Protein AF-A0A1V4I3L7-F1 (afdb_monomer)

Sequence (418 aa):
MDKQDFMRELKRELSDFNEEQRNQILYDYEKQFKMGEENGKNNIQLLREFGNPRDIAAQYRSSAYKNAEAWNIENNMGNKHRTKKRRKFIALPIIFLAFIFLGTFIGLGFRHVKGHRYVINETKTSSLNGIDEISVDVSDANLNFYSGKGNKLKTAVDGTMSAIGNYSKPRLKYYKSGNTLHVEFGESHQVIMFSDSSNMKMDVYIPEAYKNSIKVKSSEGDVSISNFKIDKLNCQLDDGDLNVSNINVSEFSNENSEGDITAKNITTDSASINSSDGDVKLDEFNAASITYNNSEGNLEANNISVKSSSFESSDGDIDISGFSGDIKAVNSEGDTKVQYNDFNNDVQIESSDGDIQLELPRDAKFNLAANTDDGDLKCDFPVTVSGSRSESTLKGNVGSSSNKVKLNNSEGNISISK

Structure (mmCIF, N/CA/C/O backbone):
data_AF-A0A1V4I3L7-F1
#
_entry.id   AF-A0A1V4I3L7-F1
#
loop_
_atom_site.group_PDB
_atom_site.id
_atom_site.type_symbol
_atom_site.label_atom_id
_atom_site.label_alt_id
_atom_site.label_comp_id
_atom_site.label_asym_id
_atom_site.label_entity_id
_atom_site.label_seq_id
_atom_site.pdbx_PDB_ins_code
_atom_site.Cartn_x
_atom_site.Cartn_y
_atom_site.Cartn_z
_atom_site.occupancy
_atom_site.B_iso_or_equiv
_atom_site.auth_seq_id
_atom_site.auth_comp_id
_atom_site.auth_asym_id
_atom_site.auth_atom_id
_atom_site.pdbx_PDB_model_num
ATOM 1 N N . MET A 1 1 ? -9.309 40.973 32.920 1.00 77.50 1 MET A N 1
ATOM 2 C CA . MET A 1 1 ? -9.580 40.552 31.538 1.00 77.50 1 MET A CA 1
ATOM 3 C C . MET A 1 1 ? -10.621 39.458 31.607 1.00 77.50 1 MET A C 1
ATOM 5 O O . MET A 1 1 ? -10.466 38.579 32.446 1.00 77.50 1 MET A O 1
ATOM 9 N N . ASP A 1 2 ? -11.697 39.563 30.838 1.00 87.56 2 ASP A N 1
ATOM 10 C CA . ASP A 1 2 ? -12.681 38.491 30.676 1.00 87.56 2 ASP A CA 1
ATOM 11 C C . ASP A 1 2 ? -12.463 37.748 29.342 1.00 87.56 2 ASP A C 1
ATOM 13 O O . ASP A 1 2 ? -11.513 38.035 28.611 1.00 87.56 2 ASP A O 1
ATOM 17 N N . LYS A 1 3 ? -13.313 36.761 29.032 1.00 87.69 3 LYS A N 1
ATOM 18 C CA . LYS A 1 3 ? -13.237 35.976 27.788 1.00 87.69 3 LYS A CA 1
ATOM 19 C C . LYS A 1 3 ? -13.310 36.864 26.541 1.00 87.69 3 LYS A C 1
ATOM 21 O O . LYS A 1 3 ? -12.560 36.649 25.594 1.00 87.69 3 LYS A O 1
ATOM 26 N N . GLN A 1 4 ? -14.195 37.861 26.529 1.00 90.00 4 GLN A N 1
ATOM 27 C CA . GLN A 1 4 ? -14.382 38.732 25.367 1.00 90.00 4 GLN A CA 1
ATOM 28 C C . GLN A 1 4 ? -13.192 39.672 25.170 1.00 90.00 4 GLN A C 1
ATOM 30 O O . GLN A 1 4 ? -12.796 39.931 24.033 1.00 90.00 4 GLN A O 1
ATOM 35 N N . ASP A 1 5 ? -12.613 40.174 26.258 1.00 90.25 5 ASP A N 1
ATOM 36 C CA . ASP A 1 5 ? -11.396 40.977 26.226 1.00 90.25 5 ASP A CA 1
ATOM 37 C C . ASP A 1 5 ? -10.190 40.145 25.773 1.00 90.25 5 ASP A C 1
ATOM 39 O O . ASP A 1 5 ? -9.457 40.589 24.893 1.00 90.25 5 ASP A O 1
ATOM 43 N N . PHE A 1 6 ? -10.035 38.916 26.281 1.00 92.94 6 PHE A N 1
ATOM 44 C CA . PHE A 1 6 ? -8.964 37.997 25.879 1.00 92.94 6 PHE A CA 1
ATOM 45 C C . PHE A 1 6 ? -9.013 37.678 24.384 1.00 92.94 6 PHE A C 1
ATOM 47 O O . PHE A 1 6 ? -8.009 37.826 23.694 1.00 92.94 6 PHE A O 1
ATOM 54 N N . MET A 1 7 ? -10.183 37.299 23.855 1.00 94.38 7 MET A N 1
ATOM 55 C CA . MET A 1 7 ? -10.326 36.959 22.433 1.00 94.38 7 MET A CA 1
ATOM 56 C C . MET A 1 7 ? -10.078 38.167 21.524 1.00 94.38 7 MET A C 1
ATOM 58 O O . MET A 1 7 ? -9.499 38.039 20.444 1.00 94.38 7 MET A O 1
ATOM 62 N N . ARG A 1 8 ? -10.484 39.364 21.963 1.00 95.44 8 ARG A N 1
ATOM 63 C CA . ARG A 1 8 ? -10.235 40.613 21.234 1.00 95.44 8 ARG A CA 1
ATOM 64 C C . ARG A 1 8 ? -8.757 40.976 21.234 1.00 95.44 8 ARG A C 1
ATOM 66 O O . ARG A 1 8 ? -8.236 41.396 20.203 1.00 95.44 8 ARG A O 1
ATOM 73 N N . GLU A 1 9 ? -8.097 40.817 22.376 1.00 92.19 9 GLU A N 1
ATOM 74 C CA . GLU A 1 9 ? -6.672 41.073 22.515 1.00 92.19 9 GLU A CA 1
ATOM 75 C C . GLU A 1 9 ? -5.861 40.066 21.698 1.00 92.19 9 GLU A C 1
ATOM 77 O O . GLU A 1 9 ? -5.066 40.491 20.872 1.00 92.19 9 GLU A O 1
ATOM 82 N N . LEU A 1 10 ? -6.159 38.767 21.777 1.00 92.19 10 LEU A N 1
ATOM 83 C CA . LEU A 1 10 ? -5.513 37.739 20.955 1.00 92.19 10 LEU A CA 1
ATOM 84 C C . LEU A 1 10 ? -5.686 38.005 19.454 1.00 92.19 10 LEU A C 1
ATOM 86 O O . LEU A 1 10 ? -4.715 37.976 18.703 1.00 92.19 10 LEU A O 1
ATOM 90 N N . LYS A 1 11 ? -6.896 38.366 19.009 1.00 95.38 11 LYS A N 1
ATOM 91 C CA . LYS A 1 11 ? -7.152 38.738 17.609 1.00 95.38 11 LYS A CA 1
ATOM 92 C C . LYS A 1 11 ? -6.333 39.954 17.161 1.00 95.38 11 LYS A C 1
ATOM 94 O O . LYS A 1 11 ? -5.908 40.002 16.007 1.00 95.38 11 LYS A O 1
ATOM 99 N N . ARG A 1 12 ? -6.127 40.938 18.045 1.00 94.88 12 ARG A N 1
ATOM 100 C CA . ARG A 1 12 ? -5.281 42.115 17.780 1.00 94.88 12 ARG A CA 1
ATOM 101 C C . ARG A 1 12 ? -3.807 41.723 17.719 1.00 94.88 12 ARG A C 1
ATOM 103 O O . ARG A 1 12 ? -3.104 42.147 16.803 1.00 94.88 12 ARG A O 1
ATOM 110 N N . GLU A 1 13 ? -3.360 40.903 18.663 1.00 91.69 13 GLU A N 1
ATOM 111 C CA . GLU A 1 13 ? -1.989 40.407 18.719 1.00 91.69 13 GLU A CA 1
ATOM 112 C C . GLU A 1 13 ? -1.668 39.457 17.560 1.00 91.69 13 GLU A C 1
ATOM 114 O O . GLU A 1 13 ? -0.501 39.297 17.270 1.00 91.69 13 GLU A O 1
ATOM 119 N N . LEU A 1 14 ? -2.640 38.877 16.851 1.00 89.06 14 LEU A N 1
ATOM 120 C CA . LEU A 1 14 ? -2.428 38.058 15.642 1.00 89.06 14 LEU A CA 1
ATOM 121 C C . LEU A 1 14 ? -2.667 38.837 14.330 1.00 89.06 14 LEU A C 1
ATOM 123 O O . LEU A 1 14 ? -2.899 38.246 13.274 1.00 89.06 14 LEU A O 1
ATOM 127 N N . SER A 1 15 ? -2.677 40.174 14.377 1.00 90.81 15 SER A N 1
ATOM 128 C CA . SER A 1 15 ? -3.050 41.026 13.233 1.00 90.81 15 SER A CA 1
ATOM 129 C C . SER A 1 15 ? -2.114 40.949 12.018 1.00 90.81 15 SER A C 1
ATOM 131 O O . SER A 1 15 ? -2.516 41.350 10.924 1.00 90.81 15 SER A O 1
ATOM 133 N N . ASP A 1 16 ? -0.916 40.406 12.194 1.00 85.31 16 ASP A N 1
ATOM 134 C CA . ASP A 1 16 ? 0.103 40.156 11.173 1.00 85.31 16 ASP A CA 1
ATOM 135 C C . ASP A 1 16 ? -0.019 38.783 10.486 1.00 85.31 16 ASP A C 1
ATOM 137 O O . ASP A 1 16 ? 0.575 38.577 9.431 1.00 85.31 16 ASP A O 1
ATOM 141 N N . PHE A 1 17 ? -0.825 37.866 11.027 1.00 83.00 17 PHE A N 1
ATOM 142 C CA . PHE A 1 17 ? -1.107 36.562 10.415 1.00 83.00 17 PHE A CA 1
ATOM 143 C C . PHE A 1 17 ? -2.114 36.701 9.276 1.00 83.00 17 PHE A C 1
ATOM 145 O O . PHE A 1 17 ? -2.943 37.620 9.287 1.00 83.00 17 PHE A O 1
ATOM 152 N N . ASN A 1 18 ? -2.106 35.769 8.319 1.00 86.31 18 ASN A N 1
ATOM 153 C CA . ASN A 1 18 ? -3.164 35.733 7.312 1.00 86.31 18 ASN A CA 1
ATOM 154 C C . ASN A 1 18 ? -4.529 35.409 7.960 1.00 86.31 18 ASN A C 1
ATOM 156 O O . ASN A 1 18 ? -4.609 34.948 9.101 1.00 86.31 18 ASN A O 1
ATOM 160 N N . GLU A 1 19 ? -5.617 35.723 7.256 1.00 78.44 19 GLU A N 1
ATOM 161 C CA . GLU A 1 19 ? -6.970 35.645 7.818 1.00 78.44 19 GLU A CA 1
ATOM 162 C C . GLU A 1 19 ? -7.364 34.219 8.230 1.00 78.44 19 GLU A C 1
ATOM 164 O O . GLU A 1 19 ? -7.957 34.030 9.290 1.00 78.44 19 GLU A O 1
ATOM 169 N N . GLU A 1 20 ? -6.980 33.222 7.436 1.00 66.75 20 GLU A N 1
ATOM 170 C CA . GLU A 1 20 ? -7.273 31.809 7.682 1.00 66.75 20 GLU A CA 1
ATOM 171 C C . GLU A 1 20 ? -6.578 31.300 8.952 1.00 66.75 20 GLU A C 1
ATOM 173 O O . GLU A 1 20 ? -7.241 30.819 9.870 1.00 66.75 20 GLU A O 1
ATOM 178 N N . GLN A 1 21 ? -5.265 31.519 9.069 1.00 68.50 21 GLN A N 1
ATOM 179 C CA . GLN A 1 21 ? -4.470 31.156 10.247 1.00 68.50 21 GLN A CA 1
ATOM 180 C C . GLN A 1 21 ? -4.992 31.838 11.511 1.00 68.50 21 GLN A C 1
ATOM 182 O O . GLN A 1 21 ? -5.148 31.212 12.558 1.00 68.50 21 GLN A O 1
ATOM 187 N N . ARG A 1 22 ? -5.296 33.135 11.414 1.00 86.94 22 ARG A N 1
ATOM 188 C CA . ARG A 1 22 ? -5.829 33.904 12.539 1.00 86.94 22 ARG A CA 1
ATOM 189 C C . ARG A 1 22 ? -7.171 33.351 13.005 1.00 86.94 22 ARG A C 1
ATOM 191 O O . ARG A 1 22 ? -7.391 33.237 14.207 1.00 86.94 22 ARG A O 1
ATOM 198 N N . ASN A 1 23 ? -8.067 33.032 12.074 1.00 77.12 23 ASN A N 1
ATOM 199 C CA . ASN A 1 23 ? -9.388 32.507 12.403 1.00 77.12 23 ASN A CA 1
ATOM 200 C C . ASN A 1 23 ? -9.307 31.097 12.995 1.00 77.12 23 ASN A C 1
ATOM 202 O O . ASN A 1 23 ? -10.037 30.821 13.944 1.00 77.12 23 ASN A O 1
ATOM 206 N N . GLN A 1 24 ? -8.392 30.254 12.511 1.00 66.19 24 GLN A N 1
ATOM 207 C CA . GLN A 1 24 ? -8.163 28.923 13.071 1.00 66.19 24 GLN A CA 1
ATOM 208 C C . GLN A 1 24 ? -7.701 28.999 14.533 1.00 66.19 24 GLN A C 1
ATOM 210 O O . GLN A 1 24 ? -8.325 28.403 15.407 1.00 66.19 24 GLN A O 1
ATOM 215 N N . ILE A 1 25 ? -6.689 29.826 14.826 1.00 75.00 25 ILE A N 1
ATOM 216 C CA . ILE A 1 25 ? -6.187 30.003 16.198 1.00 75.00 25 ILE A CA 1
ATOM 217 C C . ILE A 1 25 ? -7.302 30.513 17.123 1.00 75.00 25 ILE A C 1
ATOM 219 O O . ILE A 1 25 ? -7.463 30.036 18.245 1.00 75.00 25 ILE A O 1
ATOM 223 N N . LEU A 1 26 ? -8.103 31.481 16.666 1.00 83.31 26 LEU A N 1
ATOM 224 C CA . LEU A 1 26 ? -9.216 32.004 17.461 1.00 83.31 26 LEU A CA 1
ATOM 225 C C . LEU A 1 26 ? -10.306 30.947 17.700 1.00 83.31 26 LEU A C 1
ATOM 227 O O . LEU A 1 26 ? -10.839 30.877 18.808 1.00 83.31 26 LEU A O 1
ATOM 231 N N . TYR A 1 27 ? -10.614 30.123 16.697 1.00 75.25 27 TYR A N 1
ATOM 232 C CA . TYR A 1 27 ? -11.585 29.036 16.813 1.00 75.25 27 TYR A CA 1
ATOM 233 C C . TYR A 1 27 ? -11.166 28.006 17.871 1.00 75.25 27 TYR A C 1
ATOM 235 O O . TYR A 1 27 ? -11.986 27.601 18.701 1.00 75.25 27 TYR A O 1
ATOM 243 N N . ASP A 1 28 ? -9.884 27.642 17.906 1.00 69.38 28 ASP A N 1
ATOM 244 C CA . ASP A 1 28 ? -9.365 26.661 18.860 1.00 69.38 28 ASP A CA 1
ATOM 245 C C . ASP A 1 28 ? -9.500 27.149 20.310 1.00 69.38 28 ASP A C 1
ATOM 247 O O . ASP A 1 28 ? -9.996 26.417 21.173 1.00 69.38 28 ASP A O 1
ATOM 251 N N . TYR A 1 29 ? -9.166 28.415 20.586 1.00 80.56 29 TYR A N 1
ATOM 252 C CA . TYR A 1 29 ? -9.351 28.994 21.922 1.00 80.56 29 TYR A CA 1
ATOM 253 C C . TYR A 1 29 ? -10.830 29.160 22.293 1.00 80.56 29 TYR A C 1
ATOM 255 O O . TYR A 1 29 ? -11.206 28.936 23.446 1.00 80.56 29 TYR A O 1
ATOM 263 N N . GLU A 1 30 ? -11.703 29.499 21.340 1.00 82.06 30 GLU A N 1
ATOM 264 C CA . GLU A 1 30 ? -13.146 29.574 21.589 1.00 82.06 30 GLU A CA 1
ATOM 265 C C . GLU A 1 30 ? -13.725 28.208 21.987 1.00 82.06 30 GLU A C 1
ATOM 267 O O . GLU A 1 30 ? -14.495 28.108 22.953 1.00 82.06 30 GLU A O 1
ATOM 272 N N . LYS A 1 31 ? -13.284 27.142 21.309 1.00 68.81 31 LYS A N 1
ATOM 273 C CA . LYS A 1 31 ? -13.627 25.754 21.637 1.00 68.81 31 LYS A CA 1
ATOM 274 C C . LYS A 1 31 ? -13.129 25.370 23.033 1.00 68.81 31 LYS A C 1
ATOM 276 O O . LYS A 1 31 ? -13.894 24.791 23.805 1.00 68.81 31 LYS A O 1
ATOM 281 N N . GLN A 1 32 ? -11.906 25.753 23.398 1.00 68.56 32 GLN A N 1
ATOM 282 C CA . GLN A 1 32 ? -11.359 25.498 24.735 1.00 68.56 32 GLN A CA 1
ATOM 283 C C . GLN A 1 32 ? -12.130 26.230 25.841 1.00 68.56 32 GLN A C 1
ATOM 285 O O . GLN A 1 32 ? -12.415 25.633 26.880 1.00 68.56 32 GLN A O 1
ATOM 290 N N . PHE A 1 33 ? -12.536 27.489 25.629 1.00 78.38 33 PHE A N 1
ATOM 291 C CA . PHE A 1 33 ? -13.396 28.187 26.590 1.00 78.38 33 PHE A CA 1
ATOM 292 C C . PHE A 1 33 ? -14.730 27.464 26.785 1.00 78.38 33 PHE A C 1
ATOM 294 O O . PHE A 1 33 ? -15.161 27.279 27.922 1.00 78.38 33 PHE A O 1
ATOM 301 N N . LYS A 1 34 ? -15.371 27.036 25.689 1.00 74.62 34 LYS A N 1
ATOM 302 C CA . LYS A 1 34 ? -16.645 26.307 25.739 1.00 74.62 34 LYS A CA 1
ATOM 303 C C . LYS A 1 34 ? -16.514 24.996 26.522 1.00 74.62 34 LYS A C 1
ATOM 305 O O . LYS A 1 34 ? -17.304 24.743 27.424 1.00 74.62 34 LYS A O 1
ATOM 310 N N . MET A 1 35 ? -15.476 24.210 26.240 1.00 60.94 35 MET A N 1
ATOM 311 C CA . MET A 1 35 ? -15.190 22.965 26.964 1.00 60.94 35 MET A CA 1
ATOM 312 C C . MET A 1 35 ? -14.867 23.211 28.442 1.00 60.94 35 MET A C 1
ATOM 314 O O . MET A 1 35 ? -15.231 22.418 29.308 1.00 60.94 35 MET A O 1
ATOM 318 N N . GLY A 1 36 ? -14.185 24.312 28.757 1.00 67.38 36 GLY A N 1
ATOM 319 C CA . GLY A 1 36 ? -13.909 24.721 30.129 1.00 67.38 36 GLY A CA 1
ATOM 320 C C . GLY A 1 36 ? -15.178 25.025 30.924 1.00 67.38 36 GLY A C 1
ATOM 321 O O . GLY A 1 36 ? -15.340 24.521 32.036 1.00 67.38 36 GLY A O 1
ATOM 322 N N . GLU A 1 37 ? -16.087 25.801 30.330 1.00 74.88 37 GLU A N 1
ATOM 323 C CA . GLU A 1 37 ? -17.395 26.133 30.903 1.00 74.88 37 GLU A CA 1
ATOM 324 C C . GLU A 1 37 ? -18.256 24.868 31.109 1.00 74.88 37 GLU A C 1
ATOM 326 O O . GLU A 1 37 ? -18.826 24.685 32.186 1.00 74.88 37 GLU A O 1
ATOM 331 N N . GLU A 1 38 ? -18.284 23.950 30.133 1.00 70.50 38 GLU A N 1
ATOM 332 C CA . GLU A 1 38 ? -18.985 22.653 30.224 1.00 70.50 38 GLU A CA 1
ATOM 333 C C . GLU A 1 38 ? -18.437 21.755 31.350 1.00 70.50 38 GLU A C 1
ATOM 335 O O . GLU A 1 38 ? -19.193 21.027 31.992 1.00 70.50 38 GLU A O 1
ATOM 340 N N . ASN A 1 39 ? -17.140 21.859 31.654 1.00 66.69 39 ASN A N 1
ATOM 341 C CA . ASN A 1 39 ? -16.478 21.140 32.748 1.00 66.69 39 ASN A CA 1
ATOM 342 C C . ASN A 1 39 ? -16.531 21.879 34.100 1.00 66.69 39 ASN A C 1
ATOM 344 O O . ASN A 1 39 ? -15.821 21.517 35.042 1.00 66.69 39 ASN A O 1
ATOM 348 N N . GLY A 1 40 ? -17.350 22.929 34.214 1.00 77.56 40 GLY A N 1
ATOM 349 C CA . GLY A 1 40 ? -17.546 23.682 35.453 1.00 77.56 40 GLY A CA 1
ATOM 350 C C . GLY A 1 40 ? -16.388 24.612 35.829 1.00 77.56 40 GLY A C 1
ATOM 351 O O . GLY A 1 40 ? -16.378 25.144 36.943 1.00 77.56 40 GLY A O 1
ATOM 352 N N . LYS A 1 41 ? -15.418 24.839 34.930 1.00 70.12 41 LYS A N 1
ATOM 353 C CA . LYS A 1 41 ? -14.388 25.866 35.128 1.00 70.12 41 LYS A CA 1
ATOM 354 C C . LYS A 1 41 ? -14.988 27.240 34.869 1.00 70.12 41 LYS A C 1
ATOM 356 O O . LYS A 1 41 ? -15.766 27.441 33.941 1.00 70.12 41 LYS A O 1
ATOM 361 N N . ASN A 1 42 ? -14.590 28.216 35.677 1.00 82.06 42 ASN A N 1
ATOM 362 C CA . ASN A 1 42 ? -14.967 29.605 35.434 1.00 82.06 42 ASN A CA 1
ATOM 363 C C . ASN A 1 42 ? -13.941 30.318 34.538 1.00 82.06 42 ASN A C 1
ATOM 365 O O . ASN A 1 42 ? -12.775 29.925 34.454 1.00 82.06 42 ASN A O 1
ATOM 369 N N . ASN A 1 43 ? -14.362 31.420 33.913 1.00 73.69 43 ASN A N 1
ATOM 370 C CA . ASN A 1 43 ? -13.522 32.203 32.999 1.00 73.69 43 ASN A CA 1
ATOM 371 C C . ASN A 1 43 ? -12.183 32.633 33.617 1.00 73.69 43 ASN A C 1
ATOM 373 O O . ASN A 1 43 ? -11.181 32.698 32.917 1.00 73.69 43 ASN A O 1
ATOM 377 N N . ILE A 1 44 ? -12.132 32.891 34.928 1.00 74.12 44 ILE A N 1
ATOM 378 C CA . ILE A 1 44 ? -10.901 33.313 35.613 1.00 74.12 44 ILE A CA 1
ATOM 379 C C . ILE A 1 44 ? -9.879 32.168 35.675 1.00 74.12 44 ILE A C 1
ATOM 381 O O . ILE A 1 44 ? -8.682 32.416 35.550 1.00 74.12 44 ILE A O 1
ATOM 385 N N . GLN A 1 45 ? -10.328 30.924 35.861 1.00 69.00 45 GLN A N 1
ATOM 386 C CA . GLN A 1 45 ? -9.456 29.746 35.840 1.00 69.00 45 GLN A CA 1
ATOM 387 C C . GLN A 1 45 ? -8.905 29.495 34.436 1.00 69.00 45 GLN A C 1
ATOM 389 O O . GLN A 1 45 ? -7.698 29.336 34.287 1.00 69.00 45 GLN A O 1
ATOM 394 N N . LEU A 1 46 ? -9.762 29.563 33.415 1.00 66.19 46 LEU A N 1
ATOM 395 C CA . LEU A 1 46 ? -9.366 29.364 32.017 1.00 66.19 46 LEU A CA 1
ATOM 396 C C . LEU A 1 46 ? -8.355 30.415 31.549 1.00 66.19 46 LEU A C 1
ATOM 398 O O . LEU A 1 46 ? -7.331 30.082 30.969 1.00 66.19 46 LEU A O 1
ATOM 402 N N . LEU A 1 47 ? -8.570 31.684 31.894 1.00 76.12 47 LEU A N 1
ATOM 403 C CA . LEU A 1 47 ? -7.643 32.763 31.540 1.00 76.12 47 LEU A CA 1
ATOM 404 C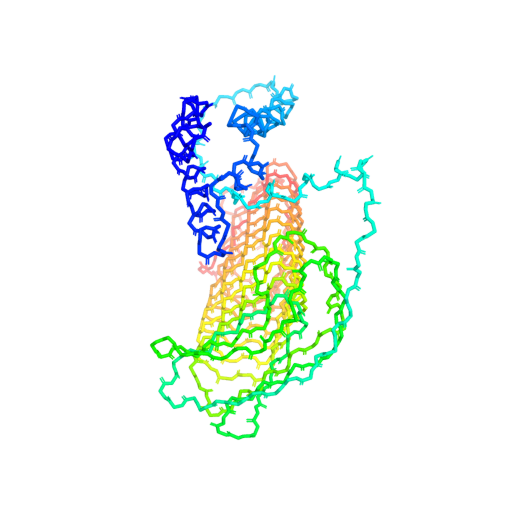 C . LEU A 1 47 ? -6.271 32.634 32.215 1.00 76.12 47 LEU A C 1
ATOM 406 O O . LEU A 1 47 ? -5.269 33.062 31.650 1.00 76.12 47 LEU A O 1
ATOM 410 N N . ARG A 1 48 ? -6.205 32.045 33.416 1.00 73.19 48 ARG A N 1
ATOM 411 C CA . ARG A 1 48 ? -4.923 31.742 34.072 1.00 73.19 48 ARG A CA 1
ATOM 412 C C . ARG A 1 48 ? -4.197 30.580 33.403 1.00 73.19 48 ARG A C 1
ATOM 414 O O . ARG A 1 48 ? -2.973 30.598 33.380 1.00 73.19 48 ARG A O 1
ATOM 421 N N . GLU A 1 49 ? -4.938 29.597 32.896 1.00 72.19 49 GLU A N 1
ATOM 422 C CA . GLU A 1 49 ? -4.388 28.457 32.154 1.00 72.19 49 GLU A CA 1
ATOM 423 C C . GLU A 1 49 ? -3.877 28.880 30.771 1.00 72.19 49 GLU A C 1
ATOM 425 O O . GLU A 1 49 ? -2.796 28.460 30.373 1.00 72.19 49 GLU A O 1
ATOM 430 N N . PHE A 1 50 ? -4.603 29.756 30.067 1.00 78.00 50 PHE A N 1
ATOM 431 C CA . PHE A 1 50 ? -4.205 30.233 28.739 1.00 78.00 50 PHE A CA 1
ATOM 432 C C . PHE A 1 50 ? -3.036 31.222 28.769 1.00 78.00 50 PHE A C 1
ATOM 434 O O . PHE A 1 50 ? -2.262 31.286 27.818 1.00 78.00 50 PHE A O 1
ATOM 441 N N . GLY A 1 51 ? -2.881 31.990 29.849 1.00 80.56 51 GLY A N 1
ATOM 442 C CA . GLY A 1 51 ? -1.822 32.990 29.956 1.00 80.56 51 GLY A CA 1
ATOM 443 C C . GLY A 1 51 ? -2.127 34.271 29.171 1.00 80.56 51 GLY A C 1
ATOM 444 O O . GLY A 1 51 ? -3.283 34.666 29.014 1.00 80.56 51 GLY A O 1
ATOM 445 N N . ASN A 1 52 ? -1.084 34.984 28.739 1.00 85.94 52 ASN A N 1
ATOM 446 C CA . ASN A 1 52 ? -1.231 36.288 28.091 1.00 85.94 52 ASN A CA 1
ATOM 447 C C . ASN A 1 52 ? -1.391 36.141 26.560 1.00 85.94 52 ASN A C 1
ATOM 449 O O . ASN A 1 52 ? -0.522 35.540 25.926 1.00 85.94 52 ASN A O 1
ATOM 453 N N . PRO A 1 53 ? -2.425 36.743 25.935 1.00 88.00 53 PRO A N 1
ATOM 454 C CA . PRO A 1 53 ? -2.607 36.760 24.479 1.00 88.00 53 PRO A CA 1
ATOM 455 C C . PRO A 1 53 ? -1.378 37.180 23.667 1.00 88.00 53 PRO A C 1
ATOM 457 O O . PRO A 1 53 ? -1.146 36.662 22.576 1.00 88.00 53 PRO A O 1
ATOM 460 N N . ARG A 1 54 ? -0.578 38.111 24.195 1.00 84.94 54 ARG A N 1
ATOM 461 C CA . ARG A 1 54 ? 0.643 38.581 23.536 1.00 84.94 54 ARG A CA 1
ATOM 462 C C . ARG A 1 54 ? 1.714 37.499 23.480 1.00 84.94 54 ARG A C 1
ATOM 464 O O . ARG A 1 54 ? 2.388 37.376 22.460 1.00 84.94 54 ARG A O 1
ATOM 471 N N . ASP A 1 55 ? 1.839 36.711 24.544 1.00 74.38 55 ASP A N 1
ATOM 472 C CA . ASP A 1 55 ? 2.790 35.601 24.611 1.00 74.38 55 ASP A CA 1
ATOM 473 C C . ASP A 1 55 ? 2.347 34.476 23.673 1.00 74.38 55 ASP A C 1
ATOM 475 O O . ASP A 1 55 ? 3.168 33.954 22.925 1.00 74.38 55 ASP A O 1
ATOM 479 N N . ILE A 1 56 ? 1.041 34.188 23.620 1.00 76.31 56 ILE A N 1
ATOM 480 C CA . ILE A 1 56 ? 0.453 33.240 22.661 1.00 76.31 56 ILE A CA 1
ATOM 481 C C . ILE A 1 56 ? 0.782 33.672 21.225 1.00 76.31 56 ILE A C 1
ATOM 483 O O . ILE A 1 56 ? 1.350 32.904 20.451 1.00 76.31 56 ILE A O 1
ATOM 487 N N . ALA A 1 57 ? 0.498 34.924 20.858 1.00 78.25 57 ALA A N 1
ATOM 488 C CA . ALA A 1 57 ? 0.800 35.418 19.517 1.00 78.25 57 ALA A CA 1
ATOM 489 C C . ALA A 1 57 ? 2.309 35.422 19.210 1.00 78.25 57 ALA A C 1
ATOM 491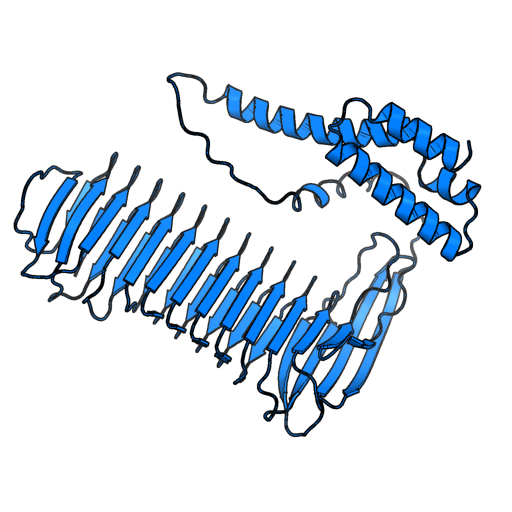 O O . ALA A 1 57 ? 2.717 35.122 18.090 1.00 78.25 57 ALA A O 1
ATOM 492 N N . ALA A 1 58 ? 3.161 35.745 20.188 1.00 71.75 58 ALA A N 1
ATOM 493 C CA . ALA A 1 58 ? 4.613 35.674 20.037 1.00 71.75 58 ALA A CA 1
ATOM 494 C C . ALA A 1 58 ? 5.114 34.234 19.823 1.00 71.75 58 ALA A C 1
ATOM 496 O O . ALA A 1 58 ? 6.028 34.029 19.023 1.00 71.75 58 ALA A O 1
ATOM 497 N N . GLN A 1 59 ? 4.499 33.241 20.470 1.00 62.88 59 GLN A N 1
ATOM 498 C CA . GLN A 1 59 ? 4.805 31.824 20.251 1.00 62.88 59 GLN A CA 1
ATOM 499 C C . GLN A 1 59 ? 4.491 31.409 18.810 1.00 62.88 59 GLN A C 1
ATOM 501 O O . GLN A 1 59 ? 5.366 30.865 18.132 1.00 62.88 59 GLN A O 1
ATOM 506 N N . TYR A 1 60 ? 3.311 31.770 18.297 1.00 71.81 60 TYR A N 1
ATOM 507 C CA . TYR A 1 60 ? 2.962 31.508 16.898 1.00 71.81 60 TYR A CA 1
ATOM 508 C C . TYR A 1 60 ? 3.924 32.205 15.921 1.00 71.81 60 TYR A C 1
ATOM 510 O O . TYR A 1 60 ? 4.348 31.603 14.935 1.00 71.81 60 TYR A O 1
ATOM 518 N N . ARG A 1 61 ? 4.370 33.436 16.207 1.00 78.44 61 ARG A N 1
ATOM 519 C CA . ARG A 1 61 ? 5.363 34.127 15.360 1.00 78.44 61 ARG A CA 1
ATOM 520 C C . ARG A 1 61 ? 6.719 33.443 15.366 1.00 78.44 61 ARG A C 1
ATOM 522 O O . ARG A 1 61 ? 7.339 33.320 14.318 1.00 78.44 61 ARG A O 1
ATOM 529 N N . SER A 1 62 ? 7.177 33.006 16.536 1.00 62.03 62 SER A N 1
ATOM 530 C CA . SER A 1 62 ? 8.451 32.299 16.688 1.00 62.03 62 SER A CA 1
ATOM 531 C C . SER A 1 62 ? 8.452 30.990 15.894 1.00 62.03 62 SER A C 1
ATOM 533 O O . SER A 1 62 ? 9.433 30.678 15.219 1.00 62.03 62 SER A O 1
ATOM 535 N N . SER A 1 63 ? 7.322 30.274 15.883 1.00 54.41 63 SER A N 1
ATOM 536 C CA . SER A 1 63 ? 7.152 29.078 15.051 1.00 54.41 63 SER A CA 1
ATOM 537 C C . SER A 1 63 ? 7.168 29.392 13.546 1.00 54.41 63 SER A C 1
ATOM 539 O O . SER A 1 63 ? 7.837 28.701 12.784 1.00 54.41 63 SER A O 1
ATOM 541 N N . ALA A 1 64 ? 6.549 30.498 13.118 1.00 53.03 64 ALA A N 1
ATOM 542 C CA . ALA A 1 64 ? 6.592 30.948 11.726 1.00 53.03 64 ALA A CA 1
ATOM 543 C C . ALA A 1 64 ? 7.991 31.435 11.285 1.00 53.03 64 ALA A C 1
ATOM 545 O O . ALA A 1 64 ? 8.377 31.240 10.134 1.00 53.03 64 ALA A O 1
ATOM 546 N N . TYR A 1 65 ? 8.768 32.045 12.190 1.00 40.34 65 TYR A N 1
ATOM 547 C CA . TYR A 1 65 ? 10.102 32.587 11.899 1.00 40.34 65 TYR A CA 1
ATOM 548 C C . TYR A 1 65 ? 11.173 31.493 11.785 1.00 40.34 65 TYR A C 1
ATOM 550 O O . TYR A 1 65 ? 12.022 31.561 10.899 1.00 40.34 65 TYR A O 1
ATOM 558 N N . LYS A 1 66 ? 11.104 30.443 12.616 1.00 38.19 66 LYS A N 1
ATOM 559 C CA . LYS A 1 66 ? 12.007 29.280 12.516 1.00 38.19 66 LYS A CA 1
ATOM 560 C C . LYS A 1 66 ? 11.860 28.539 11.185 1.00 38.19 66 LYS A C 1
ATOM 562 O O . LYS A 1 66 ? 12.861 28.145 10.596 1.00 38.19 66 LYS A O 1
ATOM 567 N N . ASN A 1 67 ? 10.638 28.453 10.663 1.00 43.56 67 ASN A N 1
ATOM 568 C CA . ASN A 1 67 ? 10.376 27.864 9.347 1.00 43.56 67 ASN A CA 1
ATOM 569 C C . ASN A 1 67 ? 10.926 28.736 8.200 1.00 43.56 67 ASN A C 1
ATOM 571 O O . ASN A 1 67 ? 11.355 28.216 7.174 1.00 43.56 67 ASN A O 1
ATOM 575 N N . ALA A 1 68 ? 10.976 30.060 8.382 1.00 38.16 68 ALA A N 1
ATOM 576 C CA . ALA A 1 68 ? 11.579 30.979 7.416 1.00 38.16 68 ALA A CA 1
ATOM 577 C C . ALA A 1 68 ? 13.122 30.985 7.462 1.00 38.16 68 ALA A C 1
ATOM 579 O O . ALA A 1 68 ? 13.757 31.208 6.433 1.00 38.16 68 ALA A O 1
ATOM 580 N N . GLU A 1 69 ? 13.748 30.740 8.619 1.00 36.47 69 GLU A N 1
ATOM 581 C CA . GLU A 1 69 ? 15.209 30.578 8.724 1.00 36.47 69 GLU A CA 1
ATOM 582 C C . GLU A 1 69 ? 15.694 29.233 8.170 1.00 36.47 69 GLU A C 1
ATOM 584 O O . GLU A 1 69 ? 16.693 29.227 7.453 1.00 36.47 69 GLU A O 1
ATOM 589 N N . ALA A 1 70 ? 14.960 28.136 8.395 1.00 37.84 70 ALA A N 1
ATOM 590 C CA . ALA A 1 70 ? 15.238 26.844 7.756 1.00 37.84 70 ALA A CA 1
ATOM 591 C C . ALA A 1 70 ? 15.225 26.970 6.219 1.00 37.84 70 ALA A C 1
ATOM 593 O O . ALA A 1 70 ? 16.178 26.576 5.552 1.00 37.84 70 ALA A O 1
ATOM 594 N N . TRP A 1 71 ? 14.229 27.681 5.677 1.00 30.17 71 TRP A N 1
ATOM 595 C CA . TRP A 1 71 ? 14.140 27.998 4.250 1.00 30.17 71 TRP A CA 1
ATOM 596 C C . TRP A 1 71 ? 15.261 28.937 3.753 1.00 30.17 71 TRP A C 1
ATOM 598 O O . TRP A 1 71 ? 15.737 28.805 2.627 1.00 30.17 71 TRP A O 1
ATOM 608 N N . ASN A 1 72 ? 15.726 29.897 4.562 1.00 32.91 72 ASN A N 1
ATOM 609 C CA . ASN A 1 72 ? 16.782 30.842 4.159 1.00 32.91 72 ASN A CA 1
ATOM 610 C C . ASN A 1 72 ? 18.208 30.265 4.236 1.00 32.91 72 ASN A C 1
ATOM 612 O O . ASN A 1 72 ? 19.094 30.765 3.536 1.00 32.91 72 ASN A O 1
ATOM 616 N N . ILE A 1 73 ? 18.451 29.252 5.072 1.00 40.50 73 ILE A N 1
ATOM 617 C CA . ILE A 1 73 ? 19.742 28.547 5.144 1.00 40.50 73 ILE A CA 1
ATOM 618 C C . ILE A 1 73 ? 19.905 27.636 3.921 1.00 40.50 73 ILE A C 1
ATOM 620 O O . ILE A 1 73 ? 20.952 27.664 3.274 1.00 40.50 73 ILE A O 1
ATOM 624 N N . GLU A 1 74 ? 18.841 26.935 3.536 1.00 37.34 74 GLU A N 1
ATOM 625 C CA . GLU A 1 74 ? 18.802 26.063 2.358 1.00 37.34 74 GLU A CA 1
ATOM 626 C C . GLU A 1 74 ? 18.953 26.864 1.046 1.00 37.34 74 GLU A C 1
ATOM 628 O O . GLU A 1 74 ? 19.763 26.536 0.178 1.00 37.34 74 GLU A O 1
ATOM 633 N N . ASN A 1 75 ? 18.300 28.029 0.944 1.00 34.06 75 ASN A N 1
ATOM 634 C CA . ASN A 1 75 ? 18.388 28.888 -0.245 1.00 34.06 75 ASN A CA 1
ATOM 635 C C . ASN A 1 75 ? 19.696 29.696 -0.383 1.00 34.06 75 ASN A C 1
ATOM 637 O O . ASN A 1 75 ? 19.970 30.228 -1.465 1.00 34.06 75 ASN A O 1
ATOM 641 N N . ASN A 1 76 ? 20.521 29.806 0.666 1.00 30.72 76 ASN A N 1
ATOM 642 C CA . ASN A 1 76 ? 21.809 30.514 0.596 1.00 30.72 76 ASN A CA 1
ATOM 643 C C . ASN A 1 76 ? 23.004 29.610 0.251 1.00 30.72 76 ASN A C 1
ATOM 645 O O . ASN A 1 76 ? 24.063 30.144 -0.085 1.00 30.72 76 ASN A O 1
ATOM 649 N N . MET A 1 77 ? 22.849 28.280 0.250 1.00 34.22 77 MET A N 1
ATOM 650 C CA . MET A 1 77 ? 23.885 27.362 -0.255 1.00 34.22 77 MET A CA 1
ATOM 651 C C . MET A 1 77 ? 23.732 27.014 -1.748 1.00 34.22 77 MET A C 1
ATOM 653 O O . MET A 1 77 ? 24.681 26.527 -2.353 1.00 34.22 77 MET A O 1
ATOM 657 N N . GLY A 1 78 ? 22.594 27.334 -2.376 1.00 33.91 78 GLY A N 1
ATOM 658 C CA . GLY A 1 78 ? 22.266 26.901 -3.744 1.00 33.91 78 GLY A CA 1
ATOM 659 C C . GLY A 1 78 ? 22.227 27.982 -4.830 1.00 33.91 78 GLY A C 1
ATOM 660 O O . GLY A 1 78 ? 21.609 27.765 -5.868 1.00 33.91 78 GLY A O 1
ATOM 661 N N . ASN A 1 79 ? 22.821 29.168 -4.643 1.00 26.94 79 ASN A N 1
ATOM 662 C CA . ASN A 1 79 ? 22.612 30.281 -5.582 1.00 26.94 79 ASN A CA 1
ATOM 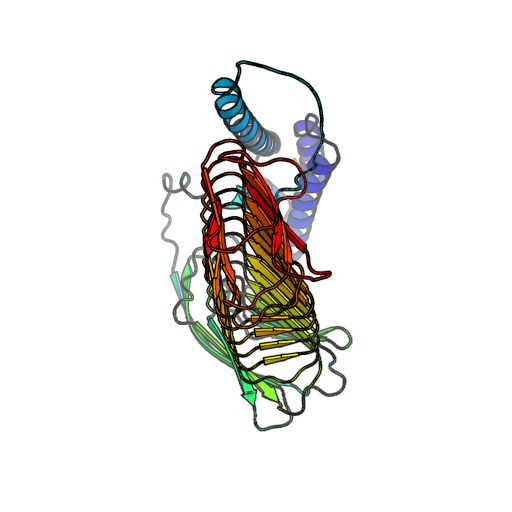663 C C . ASN A 1 79 ? 23.823 30.603 -6.478 1.00 26.94 79 ASN A C 1
ATOM 665 O O . ASN A 1 79 ? 24.485 31.631 -6.324 1.00 26.94 79 ASN A O 1
ATOM 669 N N . LYS A 1 80 ? 24.046 29.770 -7.506 1.00 29.83 80 LYS A N 1
ATOM 670 C CA . LYS A 1 80 ? 24.603 30.223 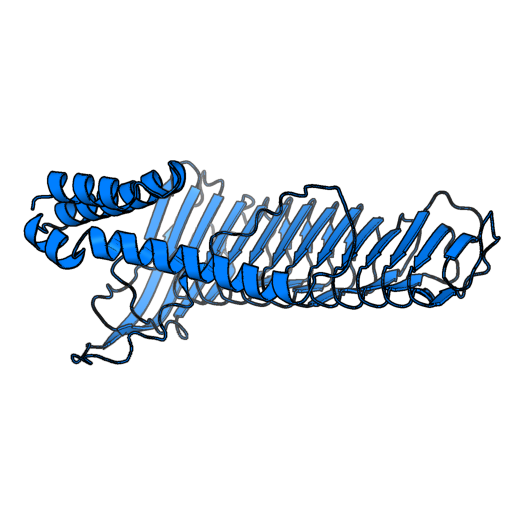-8.794 1.00 29.83 80 LYS A CA 1
ATOM 671 C C . LYS A 1 80 ? 23.886 29.560 -9.980 1.00 29.83 80 LYS A C 1
ATOM 673 O O . LYS A 1 80 ? 24.167 28.430 -10.338 1.00 29.83 80 LYS A O 1
ATOM 678 N N . HIS A 1 81 ? 23.087 30.398 -10.646 1.00 29.72 81 HIS A N 1
ATOM 679 C CA . HIS A 1 81 ? 22.581 30.333 -12.027 1.00 29.72 81 HIS A CA 1
ATOM 680 C C . HIS A 1 81 ? 21.189 29.734 -12.335 1.00 29.72 81 HIS A C 1
ATOM 682 O O . HIS A 1 81 ? 20.967 28.537 -12.297 1.00 29.72 81 HIS A O 1
ATOM 688 N N . ARG A 1 82 ? 20.367 30.637 -12.917 1.00 29.56 82 ARG A N 1
ATOM 689 C CA . ARG A 1 82 ? 19.384 30.468 -14.020 1.00 29.56 82 ARG A CA 1
ATOM 690 C C . ARG A 1 82 ? 17.981 29.928 -13.686 1.00 29.56 82 ARG A C 1
ATOM 692 O O . ARG A 1 82 ? 17.774 28.765 -13.423 1.00 29.56 82 ARG A O 1
ATOM 699 N N . THR A 1 83 ? 16.977 30.812 -13.598 1.00 26.22 83 THR A N 1
ATOM 700 C CA . THR A 1 83 ? 16.019 31.294 -14.641 1.00 26.22 83 THR A CA 1
ATOM 701 C C . THR A 1 83 ? 14.801 30.402 -14.954 1.00 26.22 83 THR A C 1
ATOM 703 O O . THR A 1 83 ? 14.879 29.511 -15.782 1.00 26.22 83 THR A O 1
ATOM 706 N N . LYS A 1 84 ? 13.644 30.858 -14.435 1.00 29.12 84 LYS A N 1
ATOM 707 C CA . LYS A 1 84 ? 12.250 30.839 -14.957 1.00 29.12 84 LYS A CA 1
ATOM 708 C C . LYS A 1 84 ? 11.541 29.506 -15.305 1.00 29.12 84 LYS A C 1
ATOM 710 O O . LYS A 1 84 ? 11.773 28.929 -16.357 1.00 29.12 84 LYS A O 1
ATOM 715 N N . LYS A 1 85 ? 10.417 29.321 -14.576 1.00 28.72 85 LYS A N 1
ATOM 716 C CA . LYS A 1 85 ? 9.218 28.461 -14.787 1.00 28.72 85 LYS A CA 1
ATOM 717 C C . LYS A 1 85 ? 9.470 26.972 -14.494 1.00 28.72 85 LYS A C 1
ATOM 719 O O . LYS A 1 85 ? 10.323 26.377 -15.116 1.00 28.72 85 LYS A O 1
ATOM 724 N N . ARG A 1 86 ? 8.705 26.301 -13.627 1.00 26.47 86 ARG A N 1
ATOM 725 C CA . ARG A 1 86 ? 7.235 26.289 -13.490 1.00 26.47 86 ARG A CA 1
ATOM 726 C C . ARG A 1 86 ? 6.808 26.128 -12.021 1.00 26.47 86 ARG A C 1
ATOM 728 O O . ARG A 1 86 ? 7.458 25.431 -11.261 1.00 26.47 86 ARG A O 1
ATOM 735 N N . ARG A 1 87 ? 5.675 26.741 -11.659 1.00 31.83 87 ARG A N 1
ATOM 736 C CA . ARG A 1 87 ? 4.966 26.496 -10.393 1.00 31.83 87 ARG A CA 1
ATOM 737 C C . ARG A 1 87 ? 4.454 25.051 -10.379 1.00 31.83 87 ARG A C 1
ATOM 739 O O . ARG A 1 87 ? 3.614 24.725 -11.217 1.00 31.83 87 ARG A O 1
ATOM 746 N N . LYS A 1 88 ? 4.917 24.234 -9.436 1.00 27.47 88 LYS A N 1
ATOM 747 C CA . LYS A 1 88 ? 4.189 23.065 -8.935 1.00 27.47 88 LYS A CA 1
ATOM 748 C C . LYS A 1 88 ? 3.842 23.373 -7.479 1.00 27.47 88 LYS A C 1
ATOM 750 O O . LYS A 1 88 ? 4.716 23.733 -6.701 1.00 27.47 88 LYS A O 1
ATOM 755 N N . PHE A 1 89 ? 2.549 23.361 -7.176 1.00 27.03 89 PHE A N 1
ATOM 756 C CA . PHE A 1 89 ? 2.053 23.379 -5.808 1.00 27.03 89 PHE A CA 1
ATOM 757 C C . PHE A 1 89 ? 2.340 21.995 -5.234 1.00 27.03 89 PHE A C 1
ATOM 759 O O . PHE A 1 89 ? 1.740 21.029 -5.695 1.00 27.03 89 PHE A O 1
ATOM 766 N N . ILE A 1 90 ? 3.274 21.906 -4.294 1.00 29.50 90 ILE A N 1
ATOM 767 C CA . ILE A 1 90 ? 3.407 20.741 -3.424 1.00 29.50 90 ILE A CA 1
ATOM 768 C C . ILE A 1 90 ? 2.672 21.135 -2.147 1.00 29.50 90 ILE A C 1
ATOM 770 O O . ILE A 1 90 ? 3.096 22.037 -1.425 1.00 29.50 90 ILE A O 1
ATOM 774 N N . ALA A 1 91 ? 1.494 20.554 -1.953 1.00 29.59 91 ALA A N 1
ATOM 775 C CA . ALA A 1 91 ? 0.824 20.580 -0.667 1.00 29.59 91 ALA A CA 1
ATOM 776 C C . ALA A 1 91 ? 1.544 19.547 0.207 1.00 29.59 91 ALA A C 1
ATOM 778 O O . ALA A 1 91 ? 1.282 18.359 0.069 1.00 29.59 91 ALA A O 1
ATOM 779 N N . LEU A 1 92 ? 2.500 19.993 1.026 1.00 29.17 92 LEU A N 1
ATOM 780 C CA . LEU A 1 92 ? 3.077 19.166 2.088 1.00 29.17 92 LEU A CA 1
ATOM 781 C C . LEU A 1 92 ? 2.203 19.262 3.351 1.00 29.17 92 LEU A C 1
ATOM 783 O O . LEU A 1 92 ? 1.623 20.325 3.616 1.00 29.17 92 LEU A O 1
ATOM 787 N N . PRO A 1 93 ? 2.080 18.161 4.110 1.00 35.09 93 PRO A N 1
ATOM 788 C CA . PRO A 1 93 ? 1.118 18.013 5.183 1.00 35.09 93 PRO A CA 1
ATOM 789 C C . PRO A 1 93 ? 1.521 18.884 6.372 1.00 35.09 93 PRO A C 1
ATOM 791 O O . PRO A 1 93 ? 2.608 18.786 6.933 1.00 35.09 93 PRO A O 1
ATOM 794 N N . ILE A 1 94 ? 0.590 19.732 6.793 1.00 35.03 94 ILE A N 1
ATOM 795 C CA . ILE A 1 94 ? 0.699 20.670 7.922 1.00 35.03 94 ILE A CA 1
ATOM 796 C C . ILE A 1 94 ? 0.741 19.934 9.290 1.00 35.03 94 ILE A C 1
ATOM 798 O O . ILE A 1 94 ? 0.649 20.555 10.344 1.00 35.03 94 ILE A O 1
ATOM 802 N N . ILE A 1 95 ? 0.922 18.611 9.310 1.00 36.53 95 ILE A N 1
ATOM 803 C CA . ILE A 1 95 ? 0.733 17.774 10.503 1.00 36.53 95 ILE A CA 1
ATOM 804 C C . ILE A 1 95 ? 2.059 17.469 11.236 1.00 36.53 95 ILE A C 1
ATOM 806 O O . ILE A 1 95 ? 2.047 17.266 12.446 1.00 36.53 95 ILE A O 1
ATOM 810 N N . PHE A 1 96 ? 3.223 17.591 10.586 1.00 32.94 96 PHE A N 1
ATOM 811 C CA . PHE A 1 96 ? 4.503 17.143 11.170 1.00 32.94 96 PHE A CA 1
ATOM 812 C C . PHE A 1 96 ? 5.177 18.119 12.165 1.00 32.94 96 PHE A C 1
ATOM 814 O O . PHE A 1 96 ? 6.140 17.781 12.848 1.00 32.94 96 PHE A O 1
ATOM 821 N N . LEU A 1 97 ? 4.678 19.352 12.314 1.00 28.62 97 LEU A N 1
ATOM 822 C CA . LEU A 1 97 ? 5.324 20.383 13.152 1.00 28.62 97 LEU A CA 1
ATOM 823 C C . LEU A 1 97 ? 4.876 20.399 14.627 1.00 28.62 97 LEU A C 1
ATOM 825 O O . LEU A 1 97 ? 5.314 21.267 15.387 1.00 28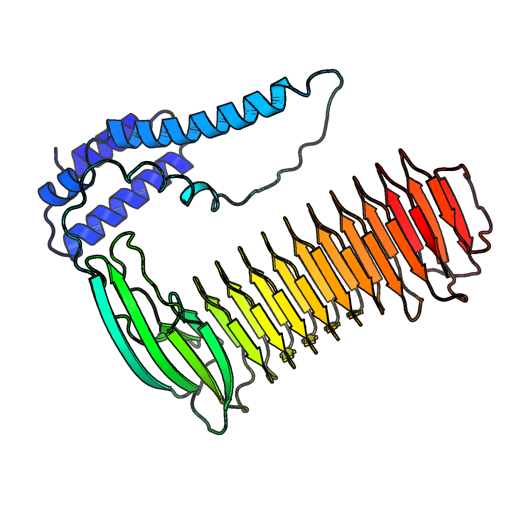.62 97 LEU A O 1
ATOM 829 N N . ALA A 1 98 ? 4.032 19.455 15.054 1.00 31.03 98 ALA A N 1
ATOM 830 C CA . ALA A 1 98 ? 3.537 19.393 16.432 1.00 31.03 98 ALA A CA 1
ATOM 831 C C . ALA A 1 98 ? 4.478 18.657 17.413 1.00 31.03 98 ALA A C 1
ATOM 833 O O . ALA A 1 98 ? 4.424 18.934 18.612 1.00 31.03 98 ALA A O 1
ATOM 834 N N . PHE A 1 99 ? 5.378 17.785 16.943 1.00 33.41 99 PHE A N 1
ATOM 835 C CA . PHE A 1 99 ? 6.125 16.875 17.829 1.00 33.41 99 PHE A CA 1
ATOM 836 C C . PHE A 1 99 ? 7.498 17.383 18.313 1.00 33.41 99 PHE A C 1
ATOM 838 O O . PHE A 1 99 ? 7.961 16.996 19.386 1.00 33.41 99 PHE A O 1
ATOM 845 N N . ILE A 1 100 ? 8.135 18.339 17.625 1.00 31.86 100 ILE A N 1
ATOM 846 C CA . ILE A 1 100 ? 9.524 18.747 17.946 1.00 31.86 100 ILE A CA 1
ATOM 847 C C . ILE A 1 100 ? 9.639 19.653 19.198 1.00 31.86 100 ILE A C 1
ATOM 849 O O . ILE A 1 100 ? 10.729 19.846 19.742 1.00 31.86 100 ILE A O 1
ATOM 853 N N . PHE A 1 101 ? 8.542 20.183 19.749 1.00 37.12 101 PHE A N 1
ATOM 854 C CA . PHE A 1 101 ? 8.622 21.136 20.872 1.00 37.12 101 PHE A CA 1
ATOM 855 C C . PHE A 1 101 ? 8.510 20.547 22.289 1.00 37.12 101 PHE A C 1
ATOM 857 O O . PHE A 1 101 ? 8.542 21.313 23.255 1.00 37.12 101 PHE A O 1
ATOM 864 N N . LEU A 1 102 ? 8.480 19.220 22.464 1.00 35.25 102 LEU A N 1
ATOM 865 C CA . LEU A 1 102 ? 8.429 18.618 23.808 1.00 35.25 102 LEU A CA 1
ATOM 866 C C . LEU A 1 102 ? 9.807 18.501 24.496 1.00 35.25 102 LEU A C 1
ATOM 868 O O . LEU A 1 102 ? 9.891 18.413 25.722 1.00 35.25 102 LEU A O 1
ATOM 872 N N . GLY A 1 103 ? 10.909 18.587 23.743 1.00 29.27 103 GLY A N 1
ATOM 873 C CA . GLY A 1 103 ? 12.266 18.374 24.269 1.00 29.27 103 GLY A CA 1
ATOM 874 C C . GLY A 1 103 ? 12.834 19.488 25.163 1.00 29.27 103 GLY A C 1
ATOM 875 O O . GLY A 1 103 ? 13.852 19.282 25.818 1.00 29.27 103 GLY A O 1
ATOM 876 N N . THR A 1 104 ? 12.206 20.668 25.238 1.00 35.38 104 THR A N 1
ATOM 877 C CA . THR A 1 104 ? 12.767 21.824 25.979 1.00 35.38 104 THR A CA 1
ATOM 878 C C . THR A 1 104 ? 12.022 22.202 27.263 1.00 35.38 104 THR A C 1
ATOM 880 O O . THR A 1 104 ? 12.479 23.084 27.989 1.00 35.38 104 THR A O 1
ATOM 883 N N . PHE A 1 105 ? 10.948 21.492 27.632 1.00 36.47 105 PHE A N 1
ATOM 884 C CA . PHE A 1 105 ? 10.209 21.738 28.884 1.00 36.47 105 PHE A CA 1
ATOM 885 C C . PHE A 1 105 ? 10.620 20.849 30.075 1.00 36.47 105 PHE A C 1
ATOM 887 O O . PHE A 1 105 ? 10.045 20.963 31.155 1.00 36.47 105 PHE A O 1
ATOM 894 N N . ILE A 1 106 ? 11.658 20.013 29.939 1.00 37.47 106 ILE A N 1
ATOM 895 C CA . ILE A 1 106 ? 12.119 19.090 31.003 1.00 37.47 106 ILE A CA 1
ATOM 896 C C . ILE A 1 106 ? 12.841 19.829 32.162 1.00 37.47 106 ILE A C 1
ATOM 898 O O . ILE A 1 106 ? 13.129 19.256 33.211 1.00 37.47 106 ILE A O 1
ATOM 902 N N . GLY A 1 107 ? 13.098 21.134 32.035 1.00 32.09 107 GLY A N 1
ATOM 903 C CA . GLY A 1 107 ? 13.985 21.864 32.947 1.00 32.09 107 GLY A CA 1
ATOM 904 C C . GLY A 1 107 ? 13.398 22.430 34.246 1.00 32.09 107 GLY A C 1
ATOM 905 O O . GLY A 1 107 ? 14.183 22.809 35.111 1.00 32.09 107 GLY A O 1
ATOM 906 N N . LEU A 1 108 ? 12.076 22.546 34.434 1.00 32.00 108 LEU A N 1
ATOM 907 C CA . LEU A 1 108 ? 11.539 23.314 35.575 1.00 32.00 108 LEU A CA 1
ATOM 908 C C . LEU A 1 108 ? 10.279 22.692 36.198 1.00 32.00 108 LEU A C 1
ATOM 910 O O . LEU A 1 108 ? 9.156 23.118 35.950 1.00 32.00 108 LEU A O 1
ATOM 914 N N . GLY A 1 109 ? 10.499 21.736 37.108 1.00 32.44 109 GLY A N 1
ATOM 915 C CA . GLY A 1 109 ? 9.557 21.417 38.185 1.00 32.44 109 GLY A CA 1
ATOM 916 C C . GLY A 1 109 ? 8.908 20.037 38.117 1.00 32.44 109 GLY A C 1
ATOM 917 O O . GLY A 1 109 ? 7.702 19.936 37.907 1.00 32.44 109 GLY A O 1
ATOM 918 N N . PHE A 1 110 ? 9.662 18.975 38.421 1.00 34.50 110 PHE A N 1
ATOM 919 C CA . PHE A 1 110 ? 9.082 17.675 38.781 1.00 34.50 110 PHE A CA 1
ATOM 920 C C . PHE A 1 110 ? 8.300 17.797 40.104 1.00 34.50 110 PHE A C 1
ATOM 922 O O . PHE A 1 110 ? 8.787 17.480 41.190 1.00 34.50 110 PHE A O 1
ATOM 929 N N . ARG A 1 111 ? 7.048 18.264 40.025 1.00 44.06 111 ARG A N 1
ATOM 930 C CA . ARG A 1 111 ? 6.027 17.890 41.009 1.00 44.06 111 ARG A CA 1
ATOM 931 C C . ARG A 1 111 ? 5.815 16.391 40.839 1.00 44.06 111 ARG A C 1
ATOM 933 O O . ARG A 1 111 ? 5.711 15.921 39.716 1.00 44.06 111 ARG A O 1
ATOM 940 N N . HIS A 1 112 ? 5.779 15.652 41.942 1.00 42.78 112 HIS A N 1
ATOM 941 C CA . HIS A 1 112 ? 5.532 14.210 41.973 1.00 42.78 112 HIS A CA 1
ATOM 942 C C . HIS A 1 112 ? 4.235 13.888 41.202 1.00 42.78 112 HIS A C 1
ATOM 944 O O . HIS A 1 112 ? 3.138 14.038 41.746 1.00 42.78 112 HIS A O 1
ATOM 950 N N . VAL A 1 113 ? 4.337 13.519 39.923 1.00 52.38 113 VAL A N 1
ATOM 951 C CA . VAL A 1 113 ? 3.169 13.128 39.135 1.00 52.38 113 VAL A CA 1
ATOM 952 C C . VAL A 1 113 ? 2.887 11.672 39.470 1.00 52.38 113 VAL A C 1
ATOM 954 O O . VAL A 1 113 ? 3.752 10.810 39.327 1.00 52.38 113 VAL A O 1
ATOM 957 N N . LYS A 1 114 ? 1.700 11.397 40.011 1.00 56.44 114 LYS A N 1
ATOM 958 C CA . LYS A 1 114 ? 1.307 10.029 40.346 1.00 56.44 114 LYS A CA 1
ATOM 959 C C . LYS A 1 114 ? 1.032 9.268 39.052 1.00 56.44 114 LYS A C 1
ATOM 961 O O . LYS A 1 114 ? 0.159 9.667 38.284 1.00 56.44 114 LYS A O 1
ATOM 966 N N . GLY A 1 115 ? 1.777 8.187 38.839 1.00 63.72 115 GLY A N 1
ATOM 967 C CA . GLY A 1 115 ? 1.448 7.179 37.840 1.00 63.72 115 GLY A CA 1
ATOM 968 C C . GLY A 1 115 ? 0.262 6.339 38.308 1.00 63.72 115 GLY A C 1
ATOM 969 O O . GLY A 1 115 ? 0.172 5.968 39.481 1.00 63.72 115 GLY A O 1
ATOM 970 N N . HIS A 1 116 ? -0.643 6.043 37.389 1.00 74.25 116 HIS A N 1
ATOM 971 C CA . HIS A 1 116 ? -1.754 5.125 37.574 1.00 74.25 116 HIS A CA 1
ATOM 972 C C . HIS A 1 116 ? -1.518 3.904 36.698 1.00 74.25 116 HIS A C 1
ATOM 974 O O . HIS A 1 116 ? -1.138 4.030 35.539 1.00 74.25 116 HIS A O 1
ATOM 980 N N . ARG A 1 117 ? -1.765 2.718 37.254 1.00 81.44 117 ARG A N 1
ATOM 981 C CA . ARG A 1 117 ? -1.729 1.465 36.503 1.00 81.44 117 ARG A CA 1
ATOM 982 C C . ARG A 1 117 ? -3.152 0.971 36.317 1.00 81.44 117 ARG A C 1
ATOM 984 O O . ARG A 1 117 ? -3.852 0.725 37.303 1.00 81.44 117 ARG A O 1
ATOM 991 N N . TYR A 1 118 ? -3.574 0.806 35.072 1.00 83.38 118 TYR A N 1
ATOM 992 C CA . TYR A 1 118 ? -4.894 0.289 34.740 1.00 83.38 118 TYR A CA 1
ATOM 993 C C . TYR A 1 118 ? -4.777 -1.140 34.232 1.00 83.38 118 TYR A C 1
ATOM 995 O O . TYR A 1 118 ? -4.013 -1.420 33.318 1.00 83.38 118 TYR A O 1
ATOM 1003 N N . VAL A 1 119 ? -5.560 -2.043 34.823 1.00 87.56 119 VAL A N 1
ATOM 1004 C CA . VAL A 1 119 ? -5.800 -3.380 34.269 1.00 87.56 119 VAL A CA 1
ATOM 1005 C C . VAL A 1 119 ? -7.120 -3.333 33.507 1.00 87.56 119 VAL A C 1
ATOM 1007 O O . VAL A 1 119 ? -8.169 -2.978 34.077 1.00 87.56 119 VAL A O 1
ATOM 1010 N N . ILE A 1 120 ? -7.057 -3.653 32.217 1.00 90.75 120 ILE A N 1
ATOM 1011 C CA . ILE A 1 120 ? -8.202 -3.703 31.313 1.00 90.75 120 ILE A CA 1
ATOM 1012 C C . ILE A 1 120 ? -8.517 -5.167 31.017 1.00 90.75 120 ILE A C 1
ATOM 1014 O O . ILE A 1 120 ? -7.630 -5.982 30.785 1.00 90.75 120 ILE A O 1
ATOM 1018 N N . ASN A 1 121 ? -9.799 -5.496 31.104 1.00 94.19 121 ASN A N 1
ATOM 1019 C CA . ASN A 1 121 ? -10.367 -6.757 30.655 1.00 94.19 121 ASN A CA 1
ATOM 1020 C C . ASN A 1 121 ? -11.838 -6.465 30.360 1.00 94.19 121 ASN A C 1
ATOM 1022 O O . ASN A 1 121 ? -12.686 -6.477 31.257 1.00 94.19 121 ASN A O 1
ATOM 1026 N N . GLU A 1 122 ? -12.108 -6.047 29.131 1.00 94.69 122 GLU A N 1
ATOM 1027 C CA . GLU A 1 122 ? -13.440 -5.686 28.668 1.00 94.69 122 GLU A CA 1
ATOM 1028 C C . GLU A 1 122 ? -13.803 -6.548 27.466 1.00 94.69 122 GLU A C 1
ATOM 1030 O O . GLU A 1 122 ? -12.976 -6.879 26.626 1.00 94.69 122 GLU A O 1
ATOM 1035 N N . THR A 1 123 ? -15.062 -6.956 27.379 1.00 96.75 123 THR A N 1
ATOM 1036 C CA . THR A 1 123 ? -15.577 -7.675 26.217 1.00 96.75 123 THR A CA 1
ATOM 1037 C C . THR A 1 123 ? -16.946 -7.124 25.890 1.00 96.75 123 THR A C 1
ATOM 1039 O O . THR A 1 123 ? -17.789 -6.968 26.778 1.00 96.75 123 THR A O 1
ATOM 1042 N N . LYS A 1 124 ? -17.191 -6.851 24.612 1.00 96.75 124 LYS A N 1
ATOM 1043 C CA . LYS A 1 124 ? -18.474 -6.340 24.138 1.00 96.75 124 LYS A CA 1
ATOM 1044 C C . LYS A 1 124 ? -18.906 -7.062 22.876 1.00 96.75 124 LYS A C 1
ATOM 1046 O O . LYS A 1 124 ? -18.095 -7.577 22.114 1.00 96.75 124 LYS A O 1
ATOM 1051 N N . THR A 1 125 ? -20.217 -7.137 22.674 1.00 97.12 125 THR A N 1
ATOM 1052 C CA . THR A 1 125 ? -20.795 -7.727 21.466 1.00 97.12 125 THR A CA 1
ATOM 1053 C C . THR A 1 125 ? -21.891 -6.839 20.903 1.00 97.12 125 THR A C 1
ATOM 1055 O O . THR A 1 125 ? -22.542 -6.104 21.646 1.00 97.12 125 THR A O 1
ATOM 1058 N N . SER A 1 126 ? -22.106 -6.905 19.590 1.00 96.12 126 SER A N 1
ATOM 1059 C CA . SER A 1 126 ? -23.189 -6.186 18.917 1.00 96.12 126 SER A CA 1
ATOM 1060 C C . SER A 1 126 ? -23.692 -6.937 17.695 1.00 96.12 126 SER A C 1
ATOM 1062 O O . SER A 1 126 ? -22.959 -7.691 17.059 1.00 96.12 126 SER A O 1
ATOM 1064 N N . SER A 1 127 ? -24.968 -6.727 17.376 1.00 94.81 127 SER A N 1
ATOM 1065 C CA . SER A 1 127 ? -25.555 -7.205 16.126 1.00 94.81 127 SER A CA 1
ATOM 1066 C C . SER A 1 127 ? -25.133 -6.306 14.963 1.00 94.81 127 SER A C 1
ATOM 1068 O O . SER A 1 127 ? -25.196 -5.077 15.075 1.00 94.81 127 SER A O 1
ATOM 1070 N N . LEU A 1 128 ? -24.778 -6.937 13.843 1.00 96.06 128 LEU A N 1
ATOM 1071 C CA . LEU A 1 128 ? -24.440 -6.282 12.576 1.00 96.06 128 LEU A CA 1
ATOM 1072 C C . LEU A 1 128 ? -25.644 -6.147 11.628 1.00 96.06 128 LEU A C 1
ATOM 1074 O O . LEU A 1 128 ? -25.481 -5.800 10.465 1.00 96.06 128 LEU A O 1
ATOM 1078 N N . ASN A 1 129 ? -26.868 -6.401 12.105 1.00 94.00 129 ASN A N 1
ATOM 1079 C CA . ASN A 1 129 ? -28.065 -6.210 11.284 1.00 94.00 129 ASN A CA 1
ATOM 1080 C C . ASN A 1 129 ? -28.188 -4.742 10.847 1.00 94.00 129 ASN A C 1
ATOM 1082 O O . ASN A 1 129 ? -28.266 -3.854 11.704 1.00 94.00 129 ASN A O 1
ATOM 1086 N N . GLY A 1 130 ? -28.240 -4.523 9.530 1.00 94.94 130 GLY A N 1
ATOM 1087 C CA . GLY A 1 130 ? -28.324 -3.193 8.919 1.00 94.94 130 GLY A CA 1
ATOM 1088 C C . GLY A 1 130 ? -27.055 -2.352 9.077 1.00 94.94 130 GLY A C 1
ATOM 1089 O O . GLY A 1 130 ? -27.150 -1.132 9.044 1.00 94.94 130 GLY A O 1
ATOM 1090 N N . ILE A 1 131 ? -25.906 -2.985 9.337 1.00 97.94 131 ILE A N 1
ATOM 1091 C CA . ILE A 1 131 ? -24.614 -2.302 9.404 1.00 97.94 131 ILE A CA 1
ATOM 1092 C C . ILE A 1 131 ? -23.899 -2.448 8.063 1.00 97.94 131 ILE A C 1
ATOM 1094 O O . ILE A 1 131 ? -23.625 -3.566 7.622 1.00 97.94 131 ILE A O 1
ATOM 1098 N N . ASP A 1 132 ? -23.584 -1.313 7.453 1.00 97.94 132 ASP A N 1
ATOM 1099 C CA . ASP A 1 132 ? -22.872 -1.217 6.176 1.00 97.94 132 ASP A CA 1
ATOM 1100 C C . ASP A 1 132 ? -21.369 -0.974 6.387 1.00 97.94 132 ASP A C 1
ATOM 1102 O O . ASP A 1 132 ? -20.560 -1.275 5.515 1.00 97.94 132 ASP A O 1
ATOM 1106 N N . GLU A 1 133 ? -20.980 -0.468 7.559 1.00 98.44 133 GLU A N 1
ATOM 1107 C CA . GLU A 1 133 ? -19.582 -0.230 7.907 1.00 98.44 133 GLU A CA 1
ATOM 1108 C C . GLU A 1 133 ? -19.310 -0.509 9.391 1.00 98.44 133 GLU A C 1
ATOM 1110 O O . GLU A 1 133 ? -20.072 -0.109 10.277 1.00 98.44 133 GLU A O 1
ATOM 1115 N N . ILE A 1 134 ? -18.191 -1.174 9.675 1.00 98.56 134 ILE A N 1
ATOM 1116 C CA . ILE A 1 134 ? -17.624 -1.276 11.021 1.00 98.56 134 ILE A CA 1
ATOM 1117 C C . ILE A 1 134 ? -16.436 -0.317 11.075 1.00 98.56 134 ILE A C 1
ATOM 1119 O O . ILE A 1 134 ? -15.450 -0.538 10.379 1.00 98.56 134 ILE A O 1
ATOM 1123 N N . SER A 1 135 ? -16.533 0.727 11.897 1.00 98.25 135 SER A N 1
ATOM 1124 C CA . SER A 1 135 ? -15.445 1.678 12.139 1.00 98.25 135 SER A CA 1
ATOM 1125 C C . SER A 1 135 ? -14.802 1.357 13.481 1.00 98.25 135 SER A C 1
ATOM 1127 O O . SER A 1 135 ? -15.442 1.515 14.521 1.00 98.25 135 SER A O 1
ATOM 1129 N N . VAL A 1 136 ? -13.553 0.907 13.458 1.00 97.94 136 VAL A N 1
ATOM 1130 C CA . VAL A 1 136 ? -12.746 0.629 14.648 1.00 97.94 136 VAL A CA 1
ATOM 1131 C C . VAL A 1 136 ? -11.733 1.752 14.827 1.00 97.94 136 VAL A C 1
ATOM 1133 O O . VAL A 1 136 ? -11.017 2.063 13.884 1.00 97.94 136 VAL A O 1
ATOM 1136 N N . ASP A 1 137 ? -11.712 2.366 16.004 1.00 95.06 137 ASP A N 1
ATOM 1137 C CA . ASP A 1 137 ? -10.835 3.487 16.356 1.00 95.06 137 ASP A CA 1
ATOM 1138 C C . ASP A 1 137 ? -10.135 3.165 17.684 1.00 95.06 137 ASP A C 1
ATOM 1140 O O . ASP A 1 137 ? -10.798 2.906 18.699 1.00 95.06 137 ASP A O 1
ATOM 1144 N N . VAL A 1 138 ? -8.808 3.065 17.651 1.00 91.31 138 VAL A N 1
ATOM 1145 C CA . VAL A 1 138 ? -7.986 2.611 18.774 1.00 91.31 138 VAL A CA 1
ATOM 1146 C C . VAL A 1 138 ? -6.823 3.568 18.983 1.00 91.31 138 VAL A C 1
ATOM 1148 O O . VAL A 1 138 ? -6.110 3.875 18.038 1.00 91.31 138 VAL A O 1
ATOM 1151 N N . SER A 1 139 ? -6.614 4.033 20.216 1.00 85.94 139 SER A N 1
ATOM 1152 C CA . SER A 1 139 ? -5.486 4.930 20.518 1.00 85.94 139 SER A CA 1
ATOM 1153 C C . SER A 1 139 ? -4.321 4.262 21.240 1.00 85.94 139 SER A C 1
ATOM 1155 O O . SER A 1 139 ? -3.216 4.756 21.142 1.00 85.94 139 SER A O 1
ATOM 1157 N N . ASP A 1 140 ? -4.554 3.175 21.981 1.00 80.88 140 ASP A N 1
ATOM 1158 C CA . ASP A 1 140 ? -3.581 2.653 22.954 1.00 80.88 140 ASP A CA 1
ATOM 1159 C C . ASP A 1 140 ? -3.610 1.107 23.022 1.00 80.88 140 ASP A C 1
ATOM 1161 O O . ASP A 1 140 ? -3.758 0.536 24.113 1.00 80.88 140 ASP A O 1
ATOM 1165 N N . ALA A 1 141 ? -3.599 0.397 21.885 1.00 90.19 141 ALA A N 1
ATOM 1166 C CA . ALA A 1 141 ? -3.542 -1.074 21.868 1.00 90.19 141 ALA A CA 1
ATOM 1167 C C . ALA A 1 141 ? -3.183 -1.666 20.498 1.00 90.19 141 ALA A C 1
ATOM 1169 O O . ALA A 1 141 ? -3.750 -1.262 19.487 1.00 90.19 141 ALA A O 1
ATOM 1170 N N . ASN A 1 142 ? -2.423 -2.768 20.498 1.00 94.12 142 ASN A N 1
ATOM 1171 C CA . ASN A 1 142 ? -2.252 -3.592 19.300 1.00 94.12 142 ASN A CA 1
ATOM 1172 C C . ASN A 1 142 ? -3.590 -4.223 18.903 1.00 94.12 142 ASN A C 1
ATOM 1174 O O . ASN A 1 142 ? -4.265 -4.877 19.712 1.00 94.12 142 ASN A O 1
ATOM 1178 N N . LEU A 1 143 ? -3.960 -4.074 17.639 1.00 96.88 143 LEU A N 1
ATOM 1179 C CA . LEU A 1 143 ? -5.283 -4.394 17.137 1.00 96.88 143 LEU A CA 1
ATOM 1180 C C . LEU A 1 143 ? -5.240 -5.616 16.223 1.00 96.88 143 LEU A C 1
ATOM 1182 O O . LEU A 1 143 ? -4.540 -5.651 15.220 1.00 96.88 143 LEU A O 1
ATOM 1186 N N . ASN A 1 144 ? -6.034 -6.631 16.546 1.00 97.88 144 ASN A N 1
ATOM 1187 C CA . ASN A 1 144 ? -6.059 -7.887 15.809 1.00 97.88 144 ASN A CA 1
ATOM 1188 C C . ASN A 1 144 ? -7.470 -8.191 15.316 1.00 97.88 144 ASN A C 1
ATOM 1190 O O . ASN A 1 144 ? -8.411 -8.284 16.105 1.00 97.88 144 ASN A O 1
ATOM 1194 N N . PHE A 1 145 ? -7.619 -8.411 14.015 1.00 98.06 145 PHE A N 1
ATOM 1195 C CA . PHE A 1 145 ? -8.887 -8.778 13.402 1.00 98.06 145 PHE A CA 1
ATOM 1196 C C . PHE A 1 145 ? -8.915 -10.249 13.018 1.00 98.06 145 PHE A C 1
ATOM 1198 O O . PHE A 1 145 ? -8.033 -10.763 12.327 1.00 98.06 145 PHE A O 1
ATOM 1205 N N . TYR A 1 146 ? -10.004 -10.905 13.407 1.00 95.50 146 TYR A N 1
ATOM 1206 C CA . TYR A 1 146 ? -10.251 -12.308 13.126 1.00 95.50 146 TYR A CA 1
ATOM 1207 C C . TYR A 1 146 ? -11.623 -12.497 12.499 1.00 95.50 146 TYR A C 1
ATOM 1209 O O . TYR A 1 146 ? -12.630 -11.949 12.960 1.00 95.50 146 TYR A O 1
ATOM 1217 N N . SER A 1 147 ? -11.681 -13.357 11.490 1.00 93.12 147 SER A N 1
ATOM 1218 C CA . SER A 1 147 ? -12.949 -13.898 11.017 1.00 93.12 147 SER A CA 1
ATOM 1219 C C . SER A 1 147 ? -13.517 -14.860 12.073 1.00 93.12 147 SER A C 1
ATOM 1221 O O . SER A 1 147 ? -12.868 -15.823 12.485 1.00 93.12 147 SER A O 1
ATOM 1223 N N . GLY A 1 148 ? -14.701 -14.547 12.598 1.00 84.81 148 GLY A N 1
ATOM 1224 C CA . GLY A 1 148 ? -15.287 -15.168 13.781 1.00 84.81 148 GLY A CA 1
ATOM 1225 C C . GLY A 1 148 ? -16.473 -16.085 13.479 1.00 84.81 148 GLY A C 1
ATOM 1226 O O . GLY A 1 148 ? -17.370 -15.753 12.702 1.00 84.81 148 GLY A O 1
ATOM 1227 N N . LYS A 1 149 ? -16.541 -17.214 14.197 1.00 81.25 149 LYS A N 1
ATOM 1228 C CA . LYS A 1 149 ? -17.702 -18.118 14.195 1.00 81.25 149 LYS A CA 1
ATOM 1229 C C . LYS A 1 149 ? -18.847 -17.486 14.993 1.00 81.25 149 LYS A C 1
ATOM 1231 O O . LYS A 1 149 ? -18.772 -17.385 16.216 1.00 81.25 149 LYS A O 1
ATOM 1236 N N . GLY A 1 150 ? -19.912 -17.055 14.319 1.00 87.81 150 GLY A N 1
ATOM 1237 C CA . GLY A 1 150 ? -21.092 -16.471 14.963 1.00 87.81 150 GLY A CA 1
ATOM 1238 C C . GLY A 1 150 ? -21.836 -15.477 14.075 1.00 87.81 150 GLY A C 1
ATOM 1239 O O . GLY A 1 150 ? -21.580 -15.381 12.882 1.00 87.81 150 GLY A O 1
ATOM 1240 N N . ASN A 1 151 ? -22.775 -14.735 14.667 1.00 92.12 151 ASN A N 1
ATOM 1241 C CA . ASN A 1 151 ? -23.602 -13.733 13.978 1.00 92.12 151 ASN A CA 1
ATOM 1242 C C . ASN A 1 151 ? -23.511 -12.325 14.594 1.00 92.12 151 ASN A C 1
ATOM 1244 O O . ASN A 1 151 ? -24.280 -11.434 14.237 1.00 92.12 151 ASN A O 1
ATOM 1248 N N . LYS A 1 152 ? -22.606 -12.130 15.555 1.00 95.81 152 LYS A N 1
ATOM 1249 C CA . LYS A 1 152 ? -22.384 -10.855 16.235 1.00 95.81 152 LYS A CA 1
ATOM 1250 C C . LYS A 1 152 ? -20.922 -10.476 16.133 1.00 95.81 152 LYS A C 1
ATOM 1252 O O . LYS A 1 152 ? -20.060 -11.337 16.284 1.00 95.81 152 LYS A O 1
ATOM 1257 N N . LEU A 1 153 ? -20.671 -9.184 15.967 1.00 97.38 153 LEU A N 1
ATOM 1258 C CA . LEU A 1 153 ? -19.362 -8.621 16.245 1.00 97.38 153 LEU A CA 1
ATOM 1259 C C . LEU A 1 153 ? -19.045 -8.854 17.721 1.00 97.38 153 LEU A C 1
ATOM 1261 O O . LEU A 1 153 ? -19.886 -8.555 18.578 1.00 97.38 153 LEU A O 1
ATOM 1265 N N . LYS A 1 154 ? -17.846 -9.343 18.019 1.00 97.69 154 LYS A N 1
ATOM 1266 C CA . LYS A 1 154 ? -17.315 -9.428 19.380 1.00 97.69 154 LYS A CA 1
ATOM 1267 C C . LYS A 1 154 ? -15.975 -8.716 19.419 1.00 97.69 154 LYS A C 1
ATOM 1269 O O . LYS A 1 154 ? -15.118 -9.017 18.603 1.00 97.69 154 LYS A O 1
ATOM 1274 N N . THR A 1 155 ? -15.780 -7.854 20.403 1.00 97.56 155 THR A N 1
ATOM 1275 C CA . THR A 1 155 ? -14.454 -7.345 20.736 1.00 97.56 155 THR A CA 1
ATOM 1276 C C . THR A 1 155 ? -14.078 -7.710 22.152 1.00 97.56 155 THR A C 1
ATOM 1278 O O . THR A 1 155 ? -14.936 -7.755 23.039 1.00 97.56 155 THR A O 1
ATOM 1281 N N . ALA A 1 156 ? -12.802 -8.003 22.347 1.00 96.94 156 ALA A N 1
ATOM 1282 C CA . ALA A 1 156 ? -12.190 -8.210 23.645 1.00 96.94 156 ALA A CA 1
ATOM 1283 C C . ALA A 1 156 ? -10.957 -7.316 23.734 1.00 96.94 156 ALA A C 1
ATOM 1285 O O . ALA A 1 156 ? -10.185 -7.251 22.786 1.00 96.94 156 ALA A O 1
ATOM 1286 N N . VAL A 1 157 ? -10.813 -6.612 24.847 1.00 95.62 157 VAL A N 1
ATOM 1287 C CA . VAL A 1 157 ? -9.646 -5.789 25.139 1.00 95.62 157 VAL A CA 1
ATOM 1288 C C . VAL A 1 157 ? -9.065 -6.265 26.453 1.00 95.62 157 VAL A C 1
ATOM 1290 O O . VAL A 1 157 ? -9.774 -6.296 27.466 1.00 95.62 157 VAL A O 1
ATOM 1293 N N . ASP A 1 158 ? -7.789 -6.613 26.446 1.00 94.31 158 ASP A N 1
ATOM 1294 C CA . ASP A 1 158 ? -7.064 -7.060 27.621 1.00 94.31 158 ASP A CA 1
ATOM 1295 C C . ASP A 1 158 ? -5.655 -6.479 27.653 1.00 94.31 158 ASP A C 1
ATOM 1297 O O . ASP A 1 158 ? -5.084 -6.115 26.628 1.00 94.31 158 ASP A O 1
ATOM 1301 N N . GLY A 1 159 ? -5.130 -6.319 28.863 1.00 90.69 159 GLY A N 1
ATOM 1302 C CA . GLY A 1 159 ? -3.788 -5.802 29.049 1.00 90.69 159 GLY A CA 1
ATOM 1303 C C . GLY A 1 159 ? -3.665 -4.862 30.226 1.00 90.69 159 GLY A C 1
ATOM 1304 O O . GLY A 1 159 ? -4.562 -4.719 31.074 1.00 90.69 159 GLY A O 1
ATOM 1305 N N . THR A 1 160 ? -2.505 -4.224 30.291 1.00 85.94 160 THR A N 1
ATOM 1306 C CA . THR A 1 160 ? -2.229 -3.232 31.318 1.00 85.94 160 THR A CA 1
ATOM 1307 C C . THR A 1 160 ? -1.567 -2.015 30.720 1.00 85.94 160 THR A C 1
ATOM 1309 O O . THR A 1 160 ? -0.563 -2.172 30.039 1.00 85.94 160 THR A O 1
ATOM 1312 N N . MET A 1 161 ? -2.068 -0.831 31.060 1.00 83.38 161 MET A N 1
ATOM 1313 C CA . MET A 1 161 ? -1.380 0.419 30.747 1.00 83.38 161 MET A CA 1
ATOM 1314 C C . MET A 1 161 ? -0.910 1.100 32.023 1.00 83.38 161 MET A C 1
ATOM 1316 O O . MET A 1 161 ? -1.519 0.954 33.097 1.00 83.38 161 MET A O 1
ATOM 1320 N N . SER A 1 162 ? 0.132 1.900 31.876 1.00 78.94 162 SER A N 1
ATOM 1321 C CA . SER A 1 162 ? 0.532 2.874 32.880 1.00 78.94 162 SER A CA 1
ATOM 1322 C C . SER A 1 162 ? 0.357 4.261 32.293 1.00 78.94 162 SER A C 1
ATOM 1324 O O . SER A 1 162 ? 0.811 4.518 31.191 1.00 78.94 162 SER A O 1
ATOM 1326 N N . ALA A 1 163 ? -0.296 5.155 33.021 1.00 74.44 163 ALA A N 1
ATOM 1327 C CA . ALA A 1 163 ? -0.460 6.532 32.587 1.00 74.44 163 ALA A CA 1
ATOM 1328 C C . ALA A 1 163 ? -0.079 7.474 33.718 1.00 74.44 163 ALA A C 1
ATOM 1330 O O . ALA A 1 163 ? -0.400 7.246 34.890 1.00 74.44 163 ALA A O 1
ATOM 1331 N N . ILE A 1 164 ? 0.625 8.539 33.373 1.00 61.59 164 ILE A N 1
ATOM 1332 C CA . ILE A 1 164 ? 0.992 9.590 34.312 1.00 61.59 164 ILE A CA 1
ATOM 1333 C C . ILE A 1 164 ? -0.099 10.673 34.261 1.00 61.59 164 ILE A C 1
ATOM 1335 O O . ILE A 1 164 ? -0.690 10.920 33.219 1.00 61.59 164 ILE A O 1
ATOM 1339 N N . GLY A 1 165 ? -0.432 11.291 35.400 1.00 62.91 165 GLY A N 1
ATOM 1340 C CA . GLY A 1 165 ? -1.358 12.432 35.438 1.00 62.91 165 GLY A CA 1
ATOM 1341 C C . GLY A 1 165 ? -2.843 12.106 35.575 1.00 62.91 165 GLY A C 1
ATOM 1342 O O . GLY A 1 165 ? -3.219 11.065 36.113 1.00 62.91 165 GLY A O 1
ATOM 1343 N N . ASN A 1 166 ? -3.695 13.041 35.136 1.00 60.75 166 ASN A N 1
ATOM 1344 C CA . ASN A 1 166 ? -5.160 12.937 35.194 1.00 60.75 166 ASN A CA 1
ATOM 1345 C C . ASN A 1 166 ? -5.708 12.092 34.032 1.00 60.75 166 ASN A C 1
ATOM 1347 O O . ASN A 1 166 ? -6.612 12.510 33.315 1.00 60.75 166 ASN A O 1
ATOM 1351 N N . TYR A 1 167 ? -5.158 10.895 33.856 1.00 65.75 167 TYR A N 1
ATOM 1352 C CA . TYR A 1 167 ? -5.605 9.969 32.828 1.00 65.75 167 TYR A CA 1
ATOM 1353 C C . TYR A 1 167 ? -6.806 9.174 33.341 1.00 65.75 167 TYR A C 1
ATOM 1355 O O . TYR A 1 167 ? -6.723 8.509 34.374 1.00 65.75 167 TYR A O 1
ATOM 1363 N N . SER A 1 168 ? -7.940 9.236 32.654 1.00 72.19 168 SER A N 1
ATOM 1364 C CA . SER A 1 168 ? -9.111 8.407 32.960 1.00 72.19 168 SER A CA 1
ATOM 1365 C C . SER A 1 168 ? -8.936 6.991 32.417 1.00 72.19 168 SER A C 1
ATOM 1367 O O . SER A 1 168 ? -8.484 6.829 31.291 1.00 72.19 168 SER A O 1
ATOM 1369 N N . LYS A 1 169 ? -9.368 5.970 33.170 1.00 77.94 169 LYS A N 1
ATOM 1370 C CA . LYS A 1 169 ? -9.360 4.576 32.694 1.00 77.94 169 LYS A CA 1
ATOM 1371 C C . LYS A 1 169 ? -10.080 4.474 31.331 1.00 77.94 169 LYS A C 1
ATOM 1373 O O . LYS A 1 169 ? -11.284 4.758 31.308 1.00 77.94 169 LYS A O 1
ATOM 1378 N N . PRO A 1 170 ? -9.414 4.029 30.251 1.00 83.12 170 PRO A N 1
ATOM 1379 C CA . PRO A 1 170 ? -10.037 3.925 28.940 1.00 83.12 170 PRO A CA 1
ATOM 1380 C C . PRO A 1 170 ? -11.050 2.786 28.932 1.00 83.12 170 PRO A C 1
ATOM 1382 O O . PRO A 1 170 ? -11.017 1.876 29.771 1.00 83.12 170 PRO A O 1
ATOM 1385 N N . ARG A 1 171 ? -12.012 2.890 28.018 1.00 86.88 171 ARG A N 1
ATOM 1386 C CA . ARG A 1 171 ? -13.199 2.034 27.971 1.00 86.88 171 ARG A CA 1
ATOM 1387 C C . ARG A 1 171 ? -13.520 1.659 26.544 1.00 86.88 171 ARG A C 1
ATOM 1389 O O . ARG A 1 171 ? -13.481 2.511 25.663 1.00 86.88 171 ARG A O 1
ATOM 1396 N N . LEU A 1 172 ? -13.963 0.422 26.370 1.00 92.56 172 LEU A N 1
ATOM 1397 C CA . LEU A 1 172 ? -14.481 -0.065 25.105 1.00 92.56 172 LEU A CA 1
ATOM 1398 C C . LEU A 1 172 ? -15.906 0.463 24.879 1.00 92.56 172 LEU A C 1
ATOM 1400 O O . LEU A 1 172 ? -16.875 0.068 25.546 1.00 92.56 172 LEU A O 1
ATOM 1404 N N . LYS A 1 173 ? -16.061 1.358 23.906 1.00 93.25 173 LYS A N 1
ATOM 1405 C CA . LYS A 1 173 ? -17.333 2.006 23.570 1.00 93.25 173 LYS A CA 1
ATOM 1406 C C . LYS A 1 173 ? -17.847 1.491 22.240 1.00 93.25 173 LYS A C 1
ATOM 1408 O O . LYS A 1 173 ? -17.108 1.353 21.280 1.00 93.25 173 LYS A O 1
ATOM 1413 N N . TYR A 1 174 ? -19.151 1.225 22.205 1.00 95.44 174 TYR A N 1
ATOM 1414 C CA . TYR A 1 174 ? -19.864 0.924 20.966 1.00 9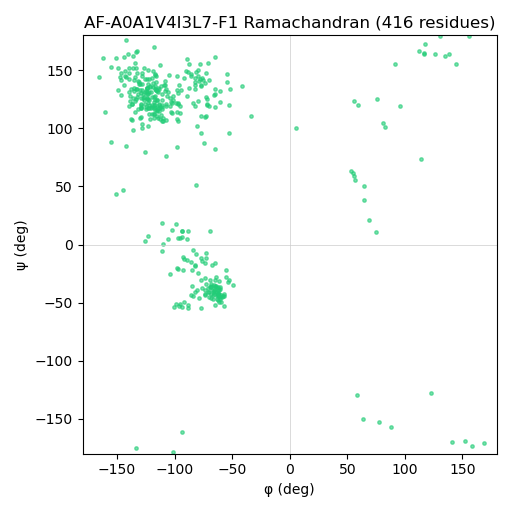5.44 174 TYR A CA 1
ATOM 1415 C C . TYR A 1 174 ? -21.006 1.914 20.847 1.00 95.44 174 TYR A C 1
ATOM 1417 O O . TYR A 1 174 ? -21.757 2.068 21.817 1.00 95.44 174 TYR A O 1
ATOM 1425 N N . TYR A 1 175 ? -21.188 2.487 19.669 1.00 94.69 175 TYR A N 1
ATOM 1426 C CA . TYR A 1 175 ? -22.376 3.257 19.329 1.00 94.69 175 TYR A CA 1
ATOM 1427 C C . TYR A 1 175 ? -22.643 3.163 17.827 1.00 94.69 175 TYR A C 1
ATOM 1429 O O . TYR A 1 175 ? -21.777 2.773 17.049 1.00 94.69 175 TYR A O 1
ATOM 1437 N N . LYS A 1 176 ? -23.875 3.464 17.420 1.00 93.50 176 LYS A N 1
ATOM 1438 C CA . LYS A 1 176 ? -24.266 3.481 16.009 1.00 93.50 176 LYS A CA 1
ATOM 1439 C C . LYS A 1 176 ? -24.482 4.917 15.564 1.00 93.50 176 LYS A C 1
ATOM 1441 O O . LYS A 1 176 ? -25.118 5.680 16.290 1.00 93.50 176 LYS A O 1
ATOM 1446 N N . SER A 1 177 ? -24.001 5.244 14.374 1.00 94.06 177 SER A N 1
ATOM 1447 C CA . SER A 1 177 ? -24.295 6.494 13.679 1.00 94.06 177 SER A CA 1
ATOM 1448 C C . SER A 1 177 ? -24.717 6.140 12.256 1.00 94.06 177 SER A C 1
ATOM 1450 O O . SER A 1 177 ? -23.918 5.626 11.478 1.00 94.06 177 SER A O 1
ATOM 1452 N N . GLY A 1 178 ? -26.004 6.300 11.937 1.00 95.38 178 GLY A N 1
ATOM 1453 C CA . GLY A 1 178 ? -26.567 5.740 10.703 1.00 95.38 178 GLY A CA 1
ATOM 1454 C C . GLY A 1 178 ? -26.386 4.217 10.629 1.00 95.38 178 GLY A C 1
ATOM 1455 O O . GLY A 1 178 ? -26.697 3.508 11.590 1.00 95.38 178 GLY A O 1
ATOM 1456 N N . ASN A 1 179 ? -25.857 3.733 9.502 1.00 96.69 179 ASN A N 1
ATOM 1457 C CA . ASN A 1 179 ? -25.541 2.318 9.274 1.00 96.69 179 ASN A CA 1
ATOM 1458 C C . ASN A 1 179 ? -24.084 1.961 9.630 1.00 96.69 179 ASN A C 1
ATOM 1460 O O . ASN A 1 179 ? -23.639 0.856 9.324 1.00 96.69 179 ASN A O 1
ATOM 1464 N N . THR A 1 180 ? -23.348 2.853 10.300 1.00 97.94 180 THR A N 1
ATOM 1465 C CA . THR A 1 180 ? -21.994 2.577 10.794 1.00 97.94 180 THR A CA 1
ATOM 1466 C C . THR A 1 180 ? -22.043 2.163 12.263 1.00 97.94 180 THR A C 1
ATOM 1468 O O . THR A 1 180 ? -22.669 2.822 13.105 1.00 97.94 180 THR A O 1
ATOM 1471 N N . LEU A 1 181 ? -21.382 1.052 12.592 1.00 98.12 181 LEU A N 1
ATOM 1472 C CA . LEU A 1 181 ? -21.104 0.657 13.970 1.00 98.12 181 LEU A CA 1
ATOM 1473 C C . LEU A 1 181 ? -19.706 1.145 14.346 1.00 98.12 181 LEU A C 1
ATOM 1475 O O . LEU A 1 181 ? -18.715 0.633 13.832 1.00 98.12 181 LEU A O 1
ATOM 1479 N N . HIS A 1 182 ? -19.645 2.090 15.276 1.00 97.94 182 HIS A N 1
ATOM 1480 C CA . HIS A 1 182 ? -18.395 2.576 15.840 1.00 97.94 182 HIS A CA 1
ATOM 1481 C C . HIS A 1 182 ? -17.981 1.712 17.022 1.00 97.94 182 HIS A C 1
ATOM 1483 O O . HIS A 1 182 ? -18.799 1.386 17.894 1.00 97.94 182 HIS A O 1
ATOM 1489 N N . VAL A 1 183 ? -16.707 1.354 17.032 1.00 97.44 183 VAL A N 1
ATOM 1490 C CA . VAL A 1 183 ? -16.031 0.565 18.047 1.00 97.44 183 VAL A CA 1
ATOM 1491 C C . VAL A 1 183 ? -14.789 1.336 18.449 1.00 97.44 183 VAL A C 1
ATOM 1493 O O . VAL A 1 183 ? -13.816 1.362 17.710 1.00 97.44 183 VAL A O 1
ATOM 1496 N N . GLU A 1 184 ? -14.838 1.969 19.610 1.00 94.69 184 GLU A N 1
ATOM 1497 C CA . GLU A 1 184 ? -13.753 2.826 20.078 1.00 94.69 184 GLU A CA 1
ATOM 1498 C C . GLU A 1 184 ? -13.112 2.230 21.324 1.00 94.69 184 GLU A C 1
ATOM 1500 O O . GLU A 1 184 ? -13.818 1.824 22.261 1.00 94.69 184 GLU A O 1
ATOM 1505 N N . PHE A 1 185 ? -11.786 2.209 21.358 1.00 90.50 185 PHE A N 1
ATOM 1506 C CA . PHE A 1 185 ? -11.020 1.910 22.558 1.00 90.50 185 PHE A CA 1
ATOM 1507 C C . PHE A 1 185 ? -9.848 2.879 22.670 1.00 90.50 185 PHE A C 1
ATOM 1509 O O . PHE A 1 185 ? -8.876 2.788 21.933 1.00 90.50 185 PHE A O 1
ATOM 1516 N N . GLY A 1 186 ? -9.953 3.819 23.600 1.00 80.75 186 GLY A N 1
ATOM 1517 C CA . GLY A 1 186 ? -8.995 4.907 23.645 1.00 80.75 186 GLY A CA 1
ATOM 1518 C C . GLY A 1 186 ? -9.504 6.131 24.377 1.00 80.75 186 GLY A C 1
ATOM 1519 O O . GLY A 1 186 ? -10.578 6.083 24.997 1.00 80.75 186 GLY A O 1
ATOM 1520 N N . GLU A 1 187 ? -8.715 7.201 24.333 1.00 66.06 187 GLU A N 1
ATOM 1521 C CA . GLU A 1 187 ? -8.824 8.370 25.204 1.00 66.06 187 GLU A CA 1
ATOM 1522 C C . GLU A 1 187 ? -10.256 8.875 25.477 1.00 66.06 187 GLU A C 1
ATOM 1524 O O . GLU A 1 187 ? -11.092 9.109 24.598 1.00 66.06 187 GLU A O 1
ATOM 1529 N N . SER A 1 188 ? -10.511 9.200 26.747 1.00 45.00 188 SER A N 1
ATOM 1530 C CA . SER A 1 188 ? -11.406 10.305 27.093 1.00 45.00 188 SER A CA 1
ATOM 1531 C C . SER A 1 188 ? -10.565 11.541 27.392 1.00 45.00 188 SER A C 1
ATOM 1533 O O . SER A 1 188 ? -10.255 11.792 28.549 1.00 45.00 188 SER A O 1
ATOM 1535 N N . HIS A 1 189 ? -10.193 12.265 26.330 1.00 43.38 189 HIS A N 1
ATOM 1536 C CA . HIS A 1 189 ? -9.644 13.627 26.294 1.00 43.38 189 HIS A CA 1
ATOM 1537 C C . HIS A 1 189 ? -9.354 14.260 27.669 1.00 43.38 189 HIS A C 1
ATOM 1539 O O . HIS A 1 189 ? -10.291 14.814 28.244 1.00 43.38 189 HIS A O 1
ATOM 1545 N N . GLN A 1 190 ? -8.093 14.278 28.134 1.00 40.16 190 GLN A N 1
ATOM 1546 C CA . GLN A 1 190 ? -7.498 15.367 28.942 1.00 40.16 190 GLN A CA 1
ATOM 1547 C C . GLN A 1 190 ? -5.953 15.325 28.904 1.00 40.16 190 GLN A C 1
ATOM 1549 O O . GLN A 1 190 ? -5.365 14.455 29.527 1.00 40.16 190 GLN A O 1
ATOM 1554 N N . VAL A 1 191 ? -5.352 16.364 28.298 1.00 36.91 191 VAL A N 1
ATOM 1555 C CA . VAL A 1 191 ? -3.968 16.886 28.453 1.00 36.91 191 VAL A CA 1
ATOM 1556 C C . VAL A 1 191 ? -2.808 15.898 28.227 1.00 36.91 191 VAL A C 1
ATOM 1558 O O . VAL A 1 191 ? -2.651 14.942 28.973 1.00 36.91 191 VAL A O 1
ATOM 1561 N N . ILE A 1 192 ? -1.920 16.261 27.286 1.00 39.28 192 ILE A N 1
ATOM 1562 C CA . ILE A 1 192 ? -0.626 15.624 26.963 1.00 39.28 192 ILE A CA 1
ATOM 1563 C C . ILE A 1 192 ? 0.047 15.033 28.215 1.00 39.28 192 ILE A C 1
ATOM 1565 O O . ILE A 1 192 ? 0.511 15.765 29.097 1.00 39.28 192 ILE A O 1
ATOM 1569 N N . MET A 1 193 ? 0.093 13.703 28.265 1.00 45.81 193 MET A N 1
ATOM 1570 C CA . MET A 1 193 ? 0.733 12.863 29.277 1.00 45.81 193 MET A CA 1
ATOM 1571 C C . MET A 1 193 ? 1.240 11.598 28.579 1.00 45.81 193 MET A C 1
ATOM 1573 O O . MET A 1 193 ? 0.571 11.084 27.693 1.00 45.81 193 MET A O 1
ATOM 1577 N N . PHE A 1 194 ? 2.392 11.081 29.003 1.00 49.53 194 PHE A N 1
ATOM 1578 C CA . PHE A 1 194 ? 2.923 9.812 28.505 1.00 49.53 194 PHE A CA 1
ATOM 1579 C C . PHE A 1 194 ? 2.087 8.638 29.052 1.00 49.53 194 PHE A C 1
ATOM 1581 O O . PHE A 1 194 ? 2.003 8.458 30.279 1.00 49.53 194 PHE A O 1
ATOM 1588 N N . SER A 1 195 ? 1.477 7.856 28.162 1.00 60.69 195 SER A N 1
ATOM 1589 C CA . SER A 1 195 ? 0.977 6.505 28.430 1.00 60.69 195 SER A CA 1
ATOM 1590 C C . SER A 1 195 ? 2.007 5.477 27.954 1.00 60.69 195 SER A C 1
ATOM 1592 O O . SER A 1 195 ? 2.732 5.691 26.994 1.00 60.69 195 SER A O 1
ATOM 1594 N N . ASP A 1 196 ? 2.113 4.367 28.679 1.00 69.25 196 ASP A N 1
ATOM 1595 C CA . ASP A 1 196 ? 2.725 3.138 28.179 1.00 69.25 196 ASP A CA 1
ATOM 1596 C C . ASP A 1 196 ? 1.597 2.123 28.017 1.00 69.25 196 ASP A C 1
ATOM 1598 O O . ASP A 1 196 ? 1.032 1.630 29.007 1.00 69.25 196 ASP A O 1
ATOM 1602 N N . SER A 1 197 ? 1.247 1.888 26.759 1.00 69.06 197 SER A N 1
ATOM 1603 C CA . SER A 1 197 ? 0.179 1.017 26.285 1.00 69.06 197 SER A CA 1
ATOM 1604 C C . SER A 1 197 ? 0.720 -0.286 25.675 1.00 69.06 197 SER A C 1
ATOM 1606 O O . SER A 1 197 ? -0.069 -1.127 25.261 1.00 69.06 197 SER A O 1
ATOM 1608 N N . SER A 1 198 ? 2.038 -0.531 25.715 1.00 73.31 198 SER A N 1
ATOM 1609 C CA . SER A 1 198 ? 2.719 -1.645 25.019 1.00 73.31 198 SER A CA 1
ATOM 1610 C C . SER A 1 198 ? 2.182 -3.053 25.324 1.00 73.31 198 SER A C 1
ATOM 1612 O O . SER A 1 198 ? 2.375 -3.988 24.553 1.00 73.31 198 SER A O 1
ATOM 1614 N N . ASN A 1 199 ? 1.502 -3.230 26.462 1.00 82.56 199 ASN A N 1
ATOM 1615 C CA . ASN A 1 199 ? 0.907 -4.502 26.882 1.00 82.56 199 ASN A CA 1
ATOM 1616 C C . ASN A 1 199 ? -0.613 -4.571 26.660 1.00 82.56 199 ASN A C 1
ATOM 1618 O O . ASN A 1 199 ? -1.272 -5.431 27.250 1.00 82.56 199 ASN A O 1
ATOM 1622 N N . MET A 1 200 ? -1.192 -3.640 25.904 1.00 90.69 200 MET A N 1
ATOM 1623 C CA . MET A 1 200 ? -2.612 -3.604 25.571 1.00 90.69 200 MET A CA 1
ATOM 1624 C C . MET A 1 200 ? -2.870 -4.279 24.226 1.00 90.69 200 MET A C 1
ATOM 1626 O O . MET A 1 200 ? -2.208 -4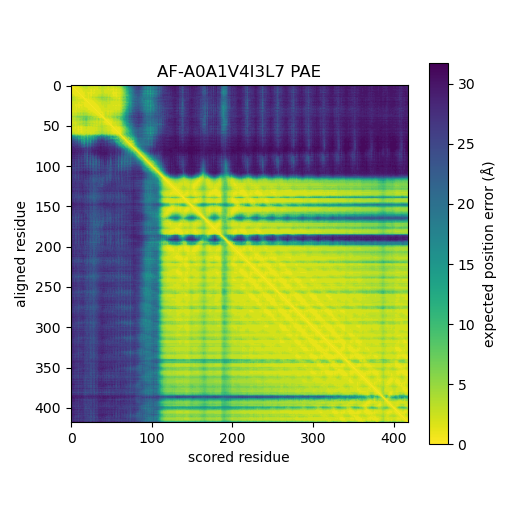.000 23.230 1.00 90.69 200 MET A O 1
ATOM 1630 N N . LYS A 1 201 ? -3.884 -5.144 24.194 1.00 95.19 201 LYS A N 1
ATOM 1631 C CA . LYS A 1 201 ? -4.333 -5.849 22.996 1.00 95.19 201 LYS A CA 1
ATOM 1632 C C . LYS A 1 201 ? -5.838 -5.699 22.836 1.00 95.19 201 LYS A C 1
ATOM 1634 O O . LYS A 1 201 ? -6.593 -5.833 23.801 1.00 95.19 201 LYS A O 1
ATOM 1639 N N . MET A 1 202 ? -6.281 -5.473 21.605 1.00 96.62 202 MET A N 1
ATOM 1640 C CA . MET A 1 202 ? -7.684 -5.494 21.221 1.00 96.62 202 MET A CA 1
ATOM 1641 C C . MET A 1 202 ? -7.917 -6.523 20.116 1.00 96.62 202 MET A C 1
ATOM 1643 O O . MET A 1 202 ? -7.413 -6.394 19.008 1.00 96.62 202 MET A O 1
ATOM 1647 N N . ASP A 1 203 ? -8.736 -7.530 20.408 1.00 97.62 203 ASP A N 1
ATOM 1648 C CA . ASP A 1 203 ? -9.156 -8.550 19.452 1.00 97.62 203 ASP A CA 1
ATOM 1649 C C . ASP A 1 203 ? -10.568 -8.256 18.943 1.00 97.62 203 ASP A C 1
ATOM 1651 O O . ASP A 1 203 ? -11.521 -8.178 19.727 1.00 97.62 203 ASP A O 1
ATOM 1655 N N . VAL A 1 204 ? -10.728 -8.162 17.624 1.00 98.00 204 VAL A N 1
ATOM 1656 C CA . VAL A 1 204 ? -11.990 -7.897 16.931 1.00 98.00 204 VAL A CA 1
ATOM 1657 C C . VAL A 1 204 ? -12.393 -9.114 16.104 1.00 98.00 204 VAL A C 1
ATOM 1659 O O . VAL A 1 204 ? -11.816 -9.421 15.067 1.00 98.00 204 VAL A O 1
ATOM 1662 N N . TYR A 1 205 ? -13.434 -9.808 16.553 1.00 97.69 205 TYR A N 1
ATOM 1663 C CA . TYR A 1 205 ? -14.001 -10.973 15.884 1.00 97.69 205 TYR A CA 1
ATOM 1664 C C . TYR A 1 205 ? -15.218 -10.557 15.058 1.00 97.69 205 TYR A C 1
ATOM 1666 O O . TYR A 1 205 ? -16.290 -10.269 15.609 1.00 97.69 205 TYR A O 1
ATOM 1674 N N . ILE A 1 206 ? -15.062 -10.553 13.737 1.00 97.38 206 ILE A N 1
ATOM 1675 C CA . ILE A 1 206 ? -16.102 -10.159 12.784 1.00 97.38 206 ILE A CA 1
ATOM 1676 C C . ILE A 1 206 ? -16.739 -11.422 12.190 1.00 97.38 206 ILE A C 1
ATOM 1678 O O . ILE A 1 206 ? -16.015 -12.279 11.691 1.00 97.38 206 ILE A O 1
ATOM 1682 N N . PRO A 1 207 ? -18.075 -11.573 12.220 1.00 96.12 207 PRO A N 1
ATOM 1683 C CA . PRO A 1 207 ? -18.765 -12.704 11.606 1.00 96.12 207 PRO A CA 1
ATOM 1684 C C . PRO A 1 207 ? -18.380 -12.934 10.141 1.00 96.12 207 PRO A C 1
ATOM 1686 O O . PRO A 1 207 ? -18.462 -12.008 9.340 1.00 96.12 207 PRO A O 1
ATOM 1689 N N . GLU A 1 208 ? -18.099 -14.183 9.762 1.00 94.12 208 GLU A N 1
ATOM 1690 C CA . GLU A 1 208 ? -17.786 -14.583 8.371 1.00 94.12 208 GLU A CA 1
ATOM 1691 C C . GLU A 1 208 ? -18.836 -14.123 7.340 1.00 94.12 208 GLU A C 1
ATOM 1693 O O . GLU A 1 208 ? -18.525 -13.876 6.169 1.00 94.12 208 GLU A O 1
ATOM 1698 N N . ALA A 1 209 ? -20.096 -14.022 7.775 1.00 94.44 209 ALA A N 1
ATOM 1699 C CA . ALA A 1 209 ? -21.225 -13.597 6.956 1.00 94.44 209 ALA A CA 1
ATOM 1700 C C . ALA A 1 209 ? -21.230 -12.090 6.644 1.00 94.44 209 ALA A C 1
ATOM 1702 O O . ALA A 1 209 ? -21.952 -11.670 5.743 1.00 94.44 209 ALA A O 1
ATOM 1703 N N . TYR A 1 210 ? -20.460 -11.276 7.370 1.00 96.62 210 TYR A N 1
ATOM 1704 C CA . TYR A 1 210 ? -20.337 -9.851 7.088 1.00 96.62 210 TYR A CA 1
ATOM 1705 C C . TYR A 1 210 ? -19.498 -9.643 5.823 1.00 96.62 210 TYR A C 1
ATOM 1707 O O . TYR A 1 210 ? -18.397 -10.181 5.718 1.00 96.62 210 TYR A O 1
ATOM 1715 N N . LYS A 1 211 ? -20.038 -8.891 4.858 1.00 97.00 211 LYS A N 1
ATOM 1716 C CA . LYS A 1 211 ? -19.425 -8.648 3.541 1.00 97.00 211 LYS A CA 1
ATOM 1717 C C . LYS A 1 211 ? -19.280 -7.170 3.191 1.00 97.00 211 LYS A C 1
ATOM 1719 O O . LYS A 1 211 ? -18.835 -6.878 2.092 1.00 97.00 211 LYS A O 1
ATOM 1724 N N . ASN A 1 212 ? -19.638 -6.264 4.096 1.00 97.81 212 ASN A N 1
ATOM 1725 C CA . ASN A 1 212 ? -19.591 -4.824 3.839 1.00 97.81 212 ASN A CA 1
ATOM 1726 C C . ASN A 1 212 ? -18.255 -4.230 4.320 1.00 97.81 212 ASN A C 1
ATOM 1728 O O . ASN A 1 212 ? -17.292 -4.962 4.518 1.00 97.81 212 ASN A O 1
ATOM 1732 N N . SER A 1 213 ? -18.174 -2.920 4.520 1.00 98.25 213 SER A N 1
ATOM 1733 C CA . SER A 1 213 ? -16.902 -2.224 4.723 1.00 98.25 213 SER A CA 1
ATOM 1734 C C . SER A 1 213 ? -16.353 -2.342 6.145 1.00 98.25 213 SER A C 1
ATOM 1736 O O . SER A 1 213 ? -17.106 -2.421 7.124 1.00 98.25 213 SER A O 1
ATOM 1738 N N . ILE A 1 214 ? -15.027 -2.310 6.264 1.00 98.56 214 ILE A N 1
ATOM 1739 C CA . ILE A 1 214 ? -14.307 -2.129 7.525 1.00 98.56 214 ILE A CA 1
ATOM 1740 C C . ILE A 1 214 ? -13.397 -0.913 7.383 1.00 98.56 214 ILE A C 1
ATOM 1742 O O . ILE A 1 214 ? -12.612 -0.826 6.437 1.00 98.56 214 ILE A O 1
ATOM 1746 N N . LYS A 1 215 ? -13.489 -0.010 8.356 1.00 98.50 215 LYS A N 1
ATOM 1747 C CA . LYS A 1 215 ? -12.561 1.096 8.542 1.00 98.50 215 LYS A CA 1
ATOM 1748 C C . LYS A 1 215 ? -11.814 0.918 9.858 1.00 98.50 215 LYS A C 1
ATOM 1750 O O . LYS A 1 215 ? -12.438 0.663 10.887 1.00 98.50 215 LYS A O 1
ATOM 1755 N N . VAL A 1 216 ? -10.500 1.075 9.819 1.00 98.00 216 VAL A N 1
ATOM 1756 C CA . VAL A 1 216 ? -9.605 0.971 10.968 1.00 98.00 216 VAL A CA 1
ATOM 1757 C C . VAL A 1 216 ? -8.841 2.274 11.109 1.00 98.00 216 VAL A C 1
ATOM 1759 O O . VAL A 1 216 ? -8.307 2.784 10.127 1.00 98.00 216 VAL A O 1
ATOM 1762 N N . LYS A 1 217 ? -8.820 2.805 12.326 1.00 95.62 217 LYS A N 1
ATOM 1763 C CA . LYS A 1 217 ? -7.973 3.909 12.751 1.00 95.62 217 LYS A CA 1
ATOM 1764 C C . LYS A 1 217 ? -7.169 3.460 13.961 1.00 95.62 217 LYS A C 1
ATOM 1766 O O . LYS A 1 217 ? -7.779 2.984 14.921 1.00 95.62 217 LYS A O 1
ATOM 1771 N N . SER A 1 218 ? -5.851 3.591 13.893 1.00 91.62 218 SER A N 1
ATOM 1772 C CA . SER A 1 218 ? -4.955 3.354 15.024 1.00 91.62 218 SER A CA 1
ATOM 1773 C C . SER A 1 218 ? -4.052 4.560 15.207 1.00 91.62 218 SER A C 1
ATOM 1775 O O . SER A 1 218 ? -3.402 4.960 14.247 1.00 91.62 218 SER A O 1
ATOM 1777 N N . SER A 1 219 ? -4.013 5.139 16.404 1.00 88.94 219 SER A N 1
ATOM 1778 C CA . SER A 1 219 ? -3.012 6.171 16.702 1.00 88.94 219 SER A CA 1
ATOM 1779 C C . SER A 1 219 ? -1.688 5.569 17.157 1.00 88.94 219 SER A C 1
ATOM 1781 O O . SER A 1 219 ? -0.648 6.100 16.805 1.00 88.94 219 SER A O 1
ATOM 1783 N N . GLU A 1 220 ? -1.731 4.458 17.896 1.00 83.56 220 GLU A N 1
ATOM 1784 C CA . GLU A 1 220 ? -0.545 3.716 18.324 1.00 83.56 220 GLU A CA 1
ATOM 1785 C C . GLU A 1 220 ? -0.797 2.208 18.220 1.00 83.56 220 GLU A C 1
ATOM 1787 O O . GLU A 1 220 ? -1.906 1.722 18.490 1.00 83.56 220 GLU A O 1
ATOM 1792 N N . GLY A 1 221 ? 0.267 1.467 17.925 1.00 87.69 221 GLY A N 1
ATOM 1793 C CA . GLY A 1 221 ? 0.314 0.014 18.010 1.00 87.69 221 GLY A CA 1
ATOM 1794 C C . GLY A 1 221 ? -0.059 -0.703 16.718 1.00 87.69 221 GLY A C 1
ATOM 1795 O O . GLY A 1 221 ? -0.813 -0.213 15.875 1.00 87.69 221 GLY A O 1
ATOM 1796 N N . ASP A 1 222 ? 0.460 -1.923 16.598 1.00 95.38 222 ASP A N 1
ATOM 1797 C CA . ASP A 1 222 ? 0.399 -2.684 15.355 1.00 95.38 222 ASP A CA 1
ATOM 1798 C C . ASP A 1 222 ? -1.025 -3.140 15.038 1.00 95.38 222 ASP A C 1
ATOM 1800 O O . ASP A 1 222 ? -1.775 -3.613 15.906 1.00 95.38 222 ASP A O 1
ATOM 1804 N N . VAL A 1 223 ? -1.372 -3.104 13.754 1.00 98.12 223 VAL A N 1
ATOM 1805 C CA . VAL A 1 223 ? -2.661 -3.568 13.246 1.00 98.12 223 VAL A CA 1
ATOM 1806 C C . VAL A 1 223 ? -2.460 -4.830 12.419 1.00 98.12 223 VAL A C 1
ATOM 1808 O O . VAL A 1 223 ? -1.826 -4.823 11.371 1.00 98.12 223 VAL A O 1
ATOM 1811 N N . SER A 1 224 ? -3.068 -5.930 12.853 1.00 98.50 224 SER A N 1
ATOM 1812 C CA . SER A 1 224 ? -3.054 -7.215 12.152 1.00 98.50 224 SER A CA 1
ATOM 1813 C C . SER A 1 224 ? -4.444 -7.592 11.645 1.00 98.50 224 SER A C 1
ATOM 1815 O O . SER A 1 224 ? -5.375 -7.788 12.429 1.00 98.50 224 SER A O 1
ATOM 1817 N N . ILE A 1 225 ? -4.597 -7.758 10.329 1.00 98.38 225 ILE A N 1
ATOM 1818 C CA . ILE A 1 225 ? -5.863 -8.116 9.673 1.00 98.38 225 ILE A CA 1
ATOM 1819 C C . ILE A 1 225 ? -5.653 -9.336 8.790 1.00 98.38 225 ILE A C 1
ATOM 1821 O O . ILE A 1 225 ? -4.807 -9.329 7.899 1.00 98.38 225 ILE A O 1
ATOM 1825 N N . SER A 1 226 ? -6.442 -10.395 9.003 1.00 96.81 226 SER A N 1
ATOM 1826 C CA . SER A 1 226 ? -6.303 -11.600 8.186 1.00 96.81 226 SER A CA 1
ATOM 1827 C C . SER A 1 226 ? -7.609 -12.312 7.846 1.00 96.81 226 SER A C 1
ATOM 1829 O O . SER A 1 226 ? -8.539 -12.354 8.651 1.00 96.81 226 SER A O 1
ATOM 1831 N N . ASN A 1 227 ? -7.631 -12.957 6.675 1.00 96.19 227 ASN A N 1
ATOM 1832 C CA . ASN A 1 227 ? -8.670 -13.905 6.247 1.00 96.19 227 ASN A CA 1
ATOM 1833 C C . ASN A 1 227 ? -10.070 -13.288 6.076 1.00 96.19 227 ASN A C 1
ATOM 1835 O O . ASN A 1 227 ? -11.065 -13.821 6.580 1.00 96.19 227 ASN A O 1
ATOM 1839 N N . PHE A 1 228 ? -10.162 -12.184 5.331 1.00 96.50 228 PHE A N 1
ATOM 1840 C CA . PHE A 1 228 ? -11.430 -11.505 5.062 1.00 96.50 228 PHE A CA 1
ATOM 1841 C C . PHE A 1 228 ? -11.803 -11.503 3.586 1.00 96.50 228 PHE A C 1
ATOM 1843 O O . PHE A 1 228 ? -10.979 -11.274 2.706 1.00 96.50 228 PHE A O 1
ATOM 1850 N N . LYS A 1 229 ? -13.099 -11.708 3.339 1.00 97.06 229 LYS A N 1
ATOM 1851 C CA . LYS A 1 229 ? -13.746 -11.431 2.059 1.00 97.06 229 LYS A CA 1
ATOM 1852 C C . LYS A 1 229 ? -14.891 -10.462 2.296 1.00 97.06 229 LYS A C 1
ATOM 1854 O O . LYS A 1 229 ? -15.927 -10.909 2.800 1.00 97.06 229 LYS A O 1
ATOM 1859 N N . ILE A 1 230 ? -14.676 -9.192 1.981 1.00 96.81 230 ILE A N 1
ATOM 1860 C CA . ILE A 1 230 ? -15.563 -8.057 2.277 1.00 96.81 230 ILE A CA 1
ATOM 1861 C C . ILE A 1 230 ? -15.549 -7.059 1.109 1.00 96.81 230 ILE A C 1
ATOM 1863 O O . ILE A 1 230 ? -14.821 -7.276 0.154 1.00 96.81 230 ILE A O 1
ATOM 1867 N N . ASP A 1 231 ? -16.348 -5.996 1.146 1.00 98.12 231 ASP A N 1
ATOM 1868 C CA . ASP A 1 231 ? -16.380 -5.009 0.061 1.00 98.12 231 ASP A CA 1
ATOM 1869 C C . ASP A 1 231 ? -15.169 -4.069 0.111 1.00 98.12 231 ASP A C 1
ATOM 1871 O O . ASP A 1 231 ? -14.407 -3.981 -0.849 1.00 98.12 231 ASP A O 1
ATOM 1875 N N . LYS A 1 232 ? -14.944 -3.406 1.252 1.00 98.50 232 LYS A N 1
ATOM 1876 C CA . LYS A 1 232 ? -13.864 -2.422 1.402 1.00 98.50 232 LYS A CA 1
ATOM 1877 C C . LYS A 1 232 ? -13.094 -2.599 2.696 1.00 98.50 232 LYS A C 1
ATOM 1879 O O . LYS A 1 232 ? -13.695 -2.850 3.744 1.00 98.50 232 LYS A O 1
ATOM 1884 N N . LEU A 1 233 ? -11.783 -2.398 2.620 1.00 98.69 233 LEU A N 1
ATOM 1885 C CA . LEU A 1 233 ? -10.897 -2.304 3.772 1.00 98.69 233 LEU A CA 1
ATOM 1886 C C . LEU A 1 233 ? -10.117 -0.989 3.716 1.00 98.69 233 LEU A C 1
ATOM 1888 O O . LEU A 1 233 ? -9.325 -0.780 2.799 1.00 98.69 233 LEU A O 1
ATOM 1892 N N . ASN A 1 234 ? -10.338 -0.127 4.706 1.00 98.50 234 ASN A N 1
ATOM 1893 C CA . ASN A 1 234 ? -9.618 1.131 4.879 1.00 98.50 234 ASN A CA 1
ATOM 1894 C C . ASN A 1 234 ? -8.851 1.113 6.206 1.00 98.50 234 ASN A C 1
ATOM 1896 O O . ASN A 1 234 ? -9.474 0.933 7.251 1.00 98.50 234 ASN A O 1
ATOM 1900 N N . CYS A 1 235 ? -7.534 1.306 6.164 1.00 97.69 235 CYS A N 1
ATOM 1901 C CA . CYS A 1 235 ? -6.672 1.346 7.344 1.00 97.69 235 CYS A CA 1
ATOM 1902 C C . CYS A 1 235 ? -5.919 2.677 7.403 1.00 97.69 235 CYS A C 1
ATOM 1904 O O . CYS A 1 235 ? -5.161 2.982 6.487 1.00 97.69 235 CYS A O 1
ATOM 1906 N N . GLN A 1 236 ? -6.115 3.440 8.475 1.00 95.56 236 GLN A N 1
ATOM 1907 C CA . GLN A 1 236 ? -5.389 4.678 8.753 1.00 95.56 236 GLN A CA 1
ATOM 1908 C C . GLN A 1 236 ? -4.604 4.490 10.047 1.00 95.56 236 GLN A C 1
ATOM 1910 O O . GLN A 1 236 ? -5.209 4.189 11.078 1.00 95.56 236 GLN A O 1
ATOM 1915 N N . LEU A 1 237 ? -3.285 4.588 9.975 1.00 91.94 237 LEU A N 1
ATOM 1916 C CA . LEU A 1 237 ? -2.397 4.427 11.118 1.00 91.94 237 LEU A CA 1
ATOM 1917 C C . LEU A 1 237 ? -1.536 5.689 11.254 1.00 91.94 237 LEU A C 1
ATOM 1919 O O . LEU A 1 237 ? -1.050 6.224 10.254 1.00 91.94 237 LEU A O 1
ATOM 1923 N N . ASP A 1 238 ? -1.407 6.183 12.484 1.00 89.06 238 ASP A N 1
ATOM 1924 C CA . ASP A 1 238 ? -0.480 7.271 12.796 1.00 89.06 238 ASP A CA 1
ATOM 1925 C C . ASP A 1 238 ? 0.901 6.686 13.152 1.00 89.06 238 ASP A C 1
ATOM 1927 O O . ASP A 1 238 ? 1.883 7.058 12.521 1.00 89.06 238 ASP A O 1
ATOM 1931 N N . ASP A 1 239 ? 0.962 5.731 14.089 1.00 85.62 239 ASP A N 1
ATOM 1932 C CA . ASP A 1 239 ? 2.182 5.016 14.500 1.00 85.62 239 ASP A CA 1
ATOM 1933 C C . ASP A 1 239 ? 1.895 3.514 14.720 1.00 85.62 239 ASP A C 1
ATOM 1935 O O . ASP A 1 239 ? 0.934 3.139 15.410 1.00 85.62 239 ASP A O 1
ATOM 1939 N N . GLY A 1 240 ? 2.730 2.656 14.131 1.00 89.88 240 GLY A N 1
ATOM 1940 C CA . GLY A 1 240 ? 2.714 1.199 14.273 1.00 89.88 240 GLY A CA 1
ATOM 1941 C C . GLY A 1 240 ? 2.651 0.449 12.941 1.00 89.88 240 GLY A C 1
ATOM 1942 O O . GLY A 1 240 ? 2.274 0.994 11.904 1.00 89.88 240 GLY A O 1
ATOM 1943 N N . ASP A 1 241 ? 2.969 -0.847 12.970 1.00 96.81 241 ASP A N 1
ATOM 1944 C CA . ASP A 1 241 ? 3.058 -1.637 11.739 1.00 96.81 241 ASP A CA 1
ATOM 1945 C C . ASP A 1 241 ? 1.682 -2.126 11.264 1.00 96.81 241 ASP A C 1
ATOM 1947 O O . ASP A 1 241 ? 0.875 -2.681 12.026 1.00 96.81 241 ASP A O 1
ATOM 1951 N N . LEU A 1 242 ? 1.432 -2.036 9.955 1.00 98.44 242 LEU A N 1
ATOM 1952 C CA . LEU A 1 242 ? 0.247 -2.609 9.325 1.00 98.44 242 LEU A CA 1
ATOM 1953 C C . LEU A 1 242 ? 0.563 -3.968 8.694 1.00 98.44 242 LEU A C 1
ATOM 1955 O O . LEU A 1 242 ? 1.225 -4.070 7.666 1.00 98.44 242 LEU A O 1
ATOM 1959 N N . ASN A 1 243 ? -0.036 -5.024 9.238 1.00 98.69 243 ASN A N 1
ATOM 1960 C CA . ASN A 1 243 ? 0.079 -6.390 8.742 1.00 98.69 243 ASN A CA 1
ATOM 1961 C C . ASN A 1 243 ? -1.263 -6.887 8.186 1.00 98.69 243 ASN A C 1
ATOM 1963 O O . ASN A 1 243 ? -2.193 -7.207 8.930 1.00 98.69 243 ASN A O 1
ATOM 1967 N N . VAL A 1 244 ? -1.373 -7.009 6.864 1.00 98.44 244 VAL A N 1
ATOM 1968 C CA . VAL A 1 244 ? -2.598 -7.439 6.175 1.00 98.44 244 VAL A CA 1
ATOM 1969 C C . VAL A 1 244 ? -2.332 -8.713 5.380 1.00 98.44 244 VAL A C 1
ATOM 1971 O O . VAL A 1 244 ? -1.416 -8.765 4.564 1.00 98.44 244 VAL A O 1
ATOM 1974 N N . SER A 1 245 ? -3.134 -9.763 5.589 1.00 98.50 245 SER A N 1
ATOM 1975 C CA . SER A 1 245 ? -2.937 -11.032 4.877 1.00 98.50 245 SER A CA 1
ATOM 1976 C C . SER A 1 245 ? -4.213 -11.765 4.462 1.00 98.50 245 SER A C 1
ATOM 1978 O O . SER A 1 245 ? -5.192 -11.824 5.205 1.00 98.50 245 SER A O 1
ATOM 1980 N N . ASN A 1 246 ? -4.191 -12.418 3.297 1.00 98.06 246 ASN A N 1
ATOM 1981 C CA . ASN A 1 246 ? -5.293 -13.258 2.805 1.00 98.06 246 ASN A CA 1
ATOM 1982 C C . ASN A 1 246 ? -6.619 -12.480 2.710 1.00 98.06 246 ASN A C 1
ATOM 1984 O O . ASN A 1 246 ? -7.627 -12.854 3.323 1.00 98.06 246 ASN A O 1
ATOM 1988 N N . ILE A 1 247 ? -6.603 -11.366 1.976 1.00 97.75 247 ILE A N 1
ATOM 1989 C CA . ILE A 1 247 ? -7.742 -10.450 1.856 1.00 97.75 247 ILE A CA 1
ATOM 1990 C C . ILE A 1 247 ? -8.289 -10.458 0.429 1.00 97.75 247 ILE A C 1
ATOM 1992 O O . ILE A 1 247 ? -7.542 -10.352 -0.539 1.00 97.75 247 ILE A O 1
ATOM 1996 N N . ASN A 1 248 ? -9.612 -10.555 0.302 1.00 98.19 248 ASN A N 1
ATOM 1997 C CA . ASN A 1 248 ? -10.345 -10.412 -0.951 1.00 98.19 248 ASN A CA 1
ATOM 1998 C C . ASN A 1 248 ? -11.358 -9.268 -0.807 1.00 98.19 248 ASN A C 1
ATOM 2000 O O . ASN A 1 248 ? -12.342 -9.409 -0.078 1.00 98.19 248 ASN A O 1
ATOM 2004 N N . VAL A 1 249 ? -11.094 -8.141 -1.463 1.00 97.88 249 VAL A N 1
ATOM 2005 C CA . VAL A 1 249 ? -11.921 -6.928 -1.387 1.00 97.88 249 VAL A CA 1
ATOM 2006 C C . VAL A 1 249 ? -12.201 -6.354 -2.765 1.00 97.88 249 VAL A C 1
ATOM 2008 O O . VAL A 1 249 ? -11.584 -6.762 -3.736 1.00 97.88 249 VAL A O 1
ATOM 2011 N N . SER A 1 250 ? -13.152 -5.437 -2.878 1.00 98.00 250 SER A N 1
ATOM 2012 C CA . SER A 1 250 ? -13.285 -4.590 -4.067 1.00 98.00 250 SER A CA 1
ATOM 2013 C C . SER A 1 250 ? -12.281 -3.431 -3.990 1.00 98.00 250 SER A C 1
ATOM 2015 O O . SER A 1 250 ? -11.663 -3.060 -4.985 1.00 98.00 250 SER A O 1
ATOM 2017 N N . GLU A 1 251 ? -12.093 -2.869 -2.792 1.00 98.06 251 GLU A N 1
ATOM 2018 C CA . GLU A 1 251 ? -11.224 -1.715 -2.550 1.00 98.06 251 GLU A CA 1
ATOM 2019 C C . GLU A 1 251 ? -10.369 -1.919 -1.292 1.00 98.06 251 GLU A C 1
ATOM 2021 O O . GLU A 1 251 ? -10.892 -2.176 -0.203 1.00 98.06 251 GLU A O 1
ATOM 2026 N N . PHE A 1 252 ? -9.052 -1.773 -1.444 1.00 98.50 252 PHE A N 1
ATOM 2027 C CA . PHE A 1 252 ? -8.094 -1.721 -0.343 1.00 98.50 252 PHE A CA 1
ATOM 2028 C C . PHE A 1 252 ? -7.439 -0.341 -0.307 1.00 98.50 252 PHE A C 1
ATOM 2030 O O . PHE A 1 252 ? -6.865 0.099 -1.301 1.00 98.50 252 PHE A O 1
ATOM 2037 N N . SER A 1 253 ? -7.508 0.347 0.827 1.00 97.50 253 SER A N 1
ATOM 2038 C CA . SER A 1 253 ? -6.830 1.628 1.009 1.00 97.50 253 SER A CA 1
ATOM 2039 C C . SER A 1 253 ? -6.081 1.664 2.331 1.00 97.50 253 SER A C 1
ATOM 2041 O O . SER A 1 253 ? -6.664 1.351 3.372 1.00 97.50 253 SER A O 1
ATOM 2043 N N . ASN A 1 254 ? -4.839 2.123 2.297 1.00 96.00 254 ASN A N 1
ATOM 2044 C CA . ASN A 1 254 ? -4.042 2.414 3.471 1.00 96.00 254 ASN A CA 1
ATOM 2045 C C . ASN A 1 254 ? -3.452 3.832 3.405 1.00 96.00 254 ASN A C 1
ATOM 2047 O O . ASN A 1 254 ? -3.112 4.343 2.334 1.00 96.00 254 ASN A O 1
ATOM 2051 N N . GLU A 1 255 ? -3.374 4.443 4.579 1.00 92.44 255 GLU A N 1
ATOM 2052 C CA . GLU A 1 255 ? -2.636 5.663 4.873 1.00 92.44 255 GLU A CA 1
ATOM 2053 C C . GLU A 1 255 ? -1.877 5.410 6.180 1.00 92.44 255 GLU A C 1
ATOM 2055 O O . GLU A 1 255 ? -2.511 5.161 7.206 1.00 92.44 255 GLU A O 1
ATOM 2060 N N . ASN A 1 256 ? -0.548 5.380 6.113 1.00 83.31 256 ASN A N 1
ATOM 2061 C CA . ASN A 1 256 ? 0.330 5.244 7.269 1.00 83.31 256 ASN A CA 1
ATOM 2062 C C . ASN A 1 256 ? 1.227 6.476 7.394 1.00 83.31 256 ASN A C 1
ATOM 2064 O O . ASN A 1 256 ? 1.769 6.942 6.386 1.00 83.31 256 ASN A O 1
ATOM 2068 N N . SER A 1 257 ? 1.375 7.002 8.610 1.00 88.56 257 SER A N 1
ATOM 2069 C CA . SER A 1 257 ? 2.345 8.073 8.861 1.00 88.56 257 SER A CA 1
ATOM 2070 C C . SER A 1 257 ? 3.706 7.485 9.223 1.00 88.56 257 SER A C 1
ATOM 2072 O O . SER A 1 257 ? 4.666 7.782 8.522 1.00 88.56 257 SER A O 1
ATOM 2074 N N . GLU A 1 258 ? 3.770 6.613 10.231 1.00 87.56 258 GLU A N 1
ATOM 2075 C CA . GLU A 1 258 ? 5.003 5.955 10.678 1.00 87.56 258 GLU A CA 1
ATOM 2076 C C . GLU A 1 258 ? 4.797 4.439 10.832 1.00 87.56 258 GLU A C 1
ATOM 2078 O O . GLU A 1 258 ? 3.747 3.983 11.294 1.00 87.56 258 GLU A O 1
ATOM 2083 N N . GLY A 1 259 ? 5.798 3.649 10.442 1.00 91.38 259 GLY A N 1
ATOM 2084 C CA . GLY A 1 259 ? 5.814 2.190 10.597 1.00 91.38 259 GLY A CA 1
ATOM 2085 C C . GLY A 1 259 ? 5.742 1.419 9.279 1.00 91.38 259 GLY A C 1
ATOM 2086 O O . GLY A 1 259 ? 5.422 1.959 8.215 1.00 91.38 259 GLY A O 1
ATOM 2087 N N . ASP A 1 260 ? 6.025 0.122 9.353 1.00 97.69 260 ASP A N 1
ATOM 2088 C CA . ASP A 1 260 ? 6.143 -0.722 8.170 1.00 97.69 260 ASP A CA 1
ATOM 2089 C C . ASP A 1 260 ? 4.778 -1.259 7.721 1.00 97.69 260 ASP A C 1
ATOM 2091 O O . ASP A 1 260 ? 3.890 -1.598 8.513 1.00 97.69 260 ASP A O 1
ATOM 2095 N N . ILE A 1 261 ? 4.609 -1.415 6.407 1.00 98.50 261 ILE A N 1
ATOM 2096 C CA . ILE A 1 261 ? 3.402 -2.006 5.822 1.00 98.50 261 ILE A CA 1
ATOM 2097 C C . ILE A 1 261 ? 3.758 -3.342 5.188 1.00 98.50 261 ILE A C 1
ATOM 2099 O O . ILE A 1 261 ? 4.476 -3.404 4.197 1.00 98.50 261 ILE A O 1
ATOM 2103 N N . THR A 1 262 ? 3.165 -4.426 5.680 1.00 98.75 262 THR A N 1
ATOM 2104 C CA . THR A 1 262 ? 3.217 -5.740 5.034 1.00 98.75 262 THR A CA 1
ATOM 2105 C C . THR A 1 262 ? 1.835 -6.150 4.536 1.00 98.75 262 THR A C 1
ATOM 2107 O O . THR A 1 262 ? 0.914 -6.379 5.323 1.00 98.75 262 THR A O 1
ATOM 2110 N N . ALA A 1 263 ? 1.690 -6.322 3.220 1.00 98.56 263 ALA A N 1
ATOM 2111 C CA . ALA A 1 263 ? 0.462 -6.801 2.588 1.00 98.56 263 ALA A CA 1
ATOM 2112 C C . ALA A 1 263 ? 0.718 -8.077 1.770 1.00 98.56 263 ALA A C 1
ATOM 2114 O O . ALA A 1 263 ? 1.388 -8.043 0.738 1.00 98.56 263 ALA A O 1
ATOM 2115 N N . LYS A 1 264 ? 0.156 -9.210 2.218 1.00 98.81 264 LYS A N 1
ATOM 2116 C CA . LYS A 1 264 ? 0.391 -10.542 1.634 1.00 98.81 264 LYS A CA 1
ATOM 2117 C C . LYS A 1 264 ? -0.885 -11.223 1.136 1.00 98.81 264 LYS A C 1
ATOM 2119 O O . LYS A 1 264 ? -1.866 -11.311 1.873 1.00 98.81 264 LYS A O 1
ATOM 2124 N N . ASN A 1 265 ? -0.853 -11.825 -0.052 1.00 98.69 265 ASN A N 1
ATOM 2125 C CA . ASN A 1 265 ? -1.981 -12.558 -0.639 1.00 98.69 265 ASN A CA 1
ATOM 2126 C C . ASN A 1 265 ? -3.258 -11.699 -0.661 1.00 98.69 265 ASN A C 1
ATOM 2128 O O . ASN A 1 265 ? -4.249 -11.973 0.031 1.00 98.69 265 ASN A O 1
ATOM 2132 N N . ILE A 1 266 ? -3.191 -10.602 -1.414 1.00 98.75 266 ILE A N 1
ATOM 2133 C CA . ILE A 1 266 ? -4.277 -9.630 -1.542 1.00 98.75 266 ILE A CA 1
ATOM 2134 C C . ILE A 1 266 ? -4.891 -9.755 -2.931 1.00 98.75 266 ILE A C 1
ATOM 2136 O O . ILE A 1 266 ? -4.191 -9.787 -3.939 1.00 98.75 266 ILE A O 1
ATOM 2140 N N . THR A 1 267 ? -6.216 -9.827 -2.992 1.00 98.75 267 THR A N 1
ATOM 2141 C CA . THR A 1 267 ? -6.990 -9.723 -4.231 1.00 98.75 267 THR A CA 1
ATOM 2142 C C . THR A 1 267 ? -7.929 -8.532 -4.117 1.00 98.75 267 THR A C 1
ATOM 2144 O O . THR A 1 267 ? -8.769 -8.512 -3.215 1.00 98.75 267 THR A O 1
ATOM 2147 N N . THR A 1 268 ? -7.802 -7.554 -5.011 1.00 98.62 268 THR A N 1
ATOM 2148 C CA . THR A 1 268 ? -8.650 -6.354 -5.011 1.00 98.62 268 THR A CA 1
ATOM 2149 C C . THR A 1 268 ? -8.971 -5.860 -6.417 1.00 98.62 268 THR A C 1
ATOM 2151 O O . THR A 1 268 ? -8.267 -6.210 -7.352 1.00 98.62 268 THR A O 1
ATOM 2154 N N . ASP A 1 269 ? -10.001 -5.042 -6.623 1.00 98.31 269 ASP A N 1
ATOM 2155 C CA . ASP A 1 269 ? -10.113 -4.322 -7.898 1.00 98.31 269 ASP A CA 1
ATOM 2156 C C . ASP A 1 269 ? -9.159 -3.121 -7.881 1.00 98.31 269 ASP A C 1
ATOM 2158 O O . ASP A 1 269 ? -8.370 -2.937 -8.807 1.00 98.31 269 ASP A O 1
ATOM 2162 N N . SER A 1 270 ? -9.148 -2.355 -6.790 1.00 97.56 270 SER A N 1
ATOM 2163 C CA . SER A 1 270 ? -8.253 -1.207 -6.618 1.00 97.56 270 SER A CA 1
ATOM 2164 C C . SER A 1 270 ? -7.526 -1.216 -5.276 1.00 97.56 270 SER A C 1
ATOM 2166 O O . SER A 1 270 ? -8.131 -1.511 -4.241 1.00 97.56 270 SER A O 1
ATOM 2168 N N . ALA A 1 271 ? -6.244 -0.847 -5.295 1.00 98.31 271 ALA A N 1
ATOM 2169 C CA . ALA A 1 271 ? -5.437 -0.584 -4.109 1.00 98.31 271 ALA A CA 1
ATOM 2170 C C . ALA A 1 271 ? -4.885 0.850 -4.111 1.00 98.31 271 ALA A C 1
ATOM 2172 O O . ALA A 1 271 ? -4.379 1.310 -5.135 1.00 98.31 271 ALA A O 1
ATOM 2173 N N . SER A 1 272 ? -4.939 1.520 -2.960 1.00 98.06 272 SER A N 1
ATOM 2174 C CA . SER A 1 272 ? -4.202 2.758 -2.678 1.00 98.06 272 SER A CA 1
ATOM 2175 C C . SER A 1 272 ? -3.368 2.551 -1.420 1.00 98.06 272 SER A C 1
ATOM 2177 O O . SER A 1 272 ? -3.936 2.305 -0.362 1.00 98.06 272 SER A O 1
ATOM 2179 N N . ILE A 1 273 ? -2.048 2.652 -1.518 1.00 97.56 273 ILE A N 1
ATOM 2180 C CA . ILE A 1 273 ? -1.121 2.450 -0.400 1.00 97.56 273 ILE A CA 1
ATOM 2181 C C . ILE A 1 273 ? -0.295 3.724 -0.270 1.00 97.56 273 ILE A C 1
ATOM 2183 O O . ILE A 1 273 ? 0.386 4.104 -1.219 1.00 97.56 273 ILE A O 1
ATOM 2187 N N . ASN A 1 274 ? -0.407 4.410 0.862 1.00 93.75 274 ASN A N 1
ATOM 2188 C CA . ASN A 1 274 ? 0.326 5.644 1.116 1.00 93.75 274 ASN A CA 1
ATOM 2189 C C . ASN A 1 274 ? 1.094 5.494 2.426 1.00 93.75 274 ASN A C 1
ATOM 2191 O O . ASN A 1 274 ? 0.464 5.268 3.458 1.00 93.75 274 ASN A O 1
ATOM 2195 N N . SER A 1 275 ? 2.414 5.636 2.360 1.00 89.31 275 SER A N 1
ATOM 2196 C CA . SER A 1 275 ? 3.301 5.698 3.522 1.00 89.31 275 SER A CA 1
ATOM 2197 C C . SER A 1 275 ? 3.983 7.064 3.561 1.00 89.31 275 SER A C 1
ATOM 2199 O O . SER A 1 275 ? 4.208 7.670 2.507 1.00 89.31 275 SER A O 1
ATOM 2201 N N . SER A 1 276 ? 4.257 7.581 4.757 1.00 90.62 276 SER A N 1
ATOM 2202 C CA . SER A 1 276 ? 5.120 8.7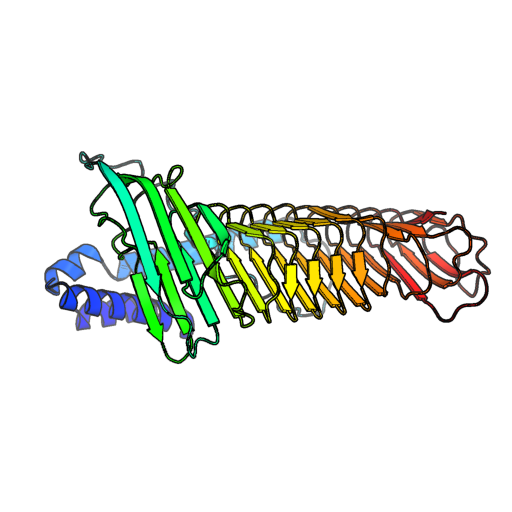59 4.905 1.00 90.62 276 SER A CA 1
ATOM 2203 C C . SER A 1 276 ? 6.533 8.335 5.283 1.00 90.62 276 SER A C 1
ATOM 2205 O O . SER A 1 276 ? 7.455 8.735 4.584 1.00 90.62 276 SER A O 1
ATOM 2207 N N . ASP A 1 277 ? 6.682 7.506 6.317 1.00 87.00 277 ASP A N 1
ATOM 2208 C CA . ASP A 1 277 ? 7.961 6.958 6.776 1.00 87.00 277 ASP A CA 1
ATOM 2209 C C . ASP A 1 277 ? 7.790 5.480 7.171 1.00 87.00 277 ASP A C 1
ATOM 2211 O O . ASP A 1 277 ? 6.977 5.145 8.039 1.00 87.00 277 ASP A O 1
ATOM 2215 N N . GLY A 1 278 ? 8.516 4.593 6.491 1.00 91.69 278 GLY A N 1
ATOM 2216 C CA . GLY A 1 278 ? 8.519 3.153 6.751 1.00 91.69 278 GLY A CA 1
ATOM 2217 C C . GLY A 1 278 ? 8.652 2.314 5.484 1.00 91.69 278 GLY A C 1
ATOM 2218 O O . GLY A 1 278 ? 8.283 2.739 4.382 1.00 91.69 278 GLY A O 1
ATOM 2219 N N . ASP A 1 279 ? 9.159 1.092 5.640 1.00 97.88 279 ASP A N 1
ATOM 2220 C CA . ASP A 1 279 ? 9.326 0.160 4.532 1.00 97.88 279 ASP A CA 1
ATOM 2221 C C . ASP A 1 279 ? 7.978 -0.487 4.165 1.00 97.88 279 ASP A C 1
ATOM 2223 O O . ASP A 1 279 ? 7.141 -0.838 5.006 1.00 97.88 279 ASP A O 1
ATOM 2227 N N . VAL A 1 280 ? 7.757 -0.693 2.866 1.00 98.69 280 VAL A N 1
ATOM 2228 C CA . VAL A 1 280 ? 6.538 -1.318 2.348 1.00 98.69 280 VAL A CA 1
ATOM 2229 C C . VAL A 1 280 ? 6.868 -2.624 1.646 1.00 98.69 280 VAL A C 1
ATOM 2231 O O . VAL A 1 280 ? 7.552 -2.657 0.626 1.00 98.69 280 VAL A O 1
ATOM 2234 N N . LYS A 1 281 ? 6.298 -3.716 2.156 1.00 98.81 281 LYS A N 1
ATOM 2235 C CA . LYS A 1 281 ? 6.401 -5.057 1.591 1.00 98.81 281 LYS A CA 1
ATOM 2236 C C . LYS A 1 281 ? 5.069 -5.525 1.015 1.00 98.81 281 LYS A C 1
ATOM 2238 O O . LYS A 1 281 ? 4.100 -5.762 1.741 1.00 98.81 281 LYS A O 1
ATOM 2243 N N . LEU A 1 282 ? 5.035 -5.753 -0.294 1.00 98.75 282 LEU A N 1
ATOM 2244 C CA . LEU A 1 282 ? 3.898 -6.350 -0.998 1.00 98.75 282 LEU A CA 1
ATOM 2245 C C . LEU A 1 282 ? 4.280 -7.751 -1.481 1.00 98.75 282 LEU A C 1
ATOM 2247 O O . LEU A 1 282 ? 5.316 -7.928 -2.111 1.00 98.75 282 LEU A O 1
ATOM 2251 N N . ASP A 1 283 ? 3.455 -8.756 -1.203 1.00 98.75 283 ASP A N 1
ATOM 2252 C CA . ASP A 1 283 ? 3.723 -10.142 -1.609 1.00 98.75 283 ASP A CA 1
ATOM 2253 C C . ASP A 1 283 ? 2.447 -10.832 -2.107 1.00 98.75 283 ASP A C 1
ATOM 2255 O O . ASP A 1 283 ? 1.430 -10.842 -1.415 1.00 98.75 283 ASP A O 1
ATOM 2259 N N . GLU A 1 284 ? 2.486 -11.430 -3.299 1.00 98.50 284 GLU A N 1
ATOM 2260 C CA . GLU A 1 284 ? 1.337 -12.104 -3.928 1.00 98.50 284 GLU A CA 1
ATOM 2261 C C . GLU A 1 284 ? 0.108 -11.177 -4.048 1.00 98.50 284 GLU A C 1
ATOM 2263 O O . GLU A 1 284 ? -0.963 -11.419 -3.477 1.00 98.50 284 GLU A O 1
ATOM 2268 N N . PHE A 1 285 ? 0.256 -10.079 -4.790 1.00 98.44 285 PHE A N 1
ATOM 2269 C CA . PHE A 1 285 ? -0.767 -9.037 -4.899 1.00 98.44 285 PHE A CA 1
ATOM 2270 C C . PHE A 1 285 ? -1.442 -9.057 -6.276 1.00 98.44 285 PHE A C 1
ATOM 2272 O O . PHE A 1 285 ? -0.798 -8.833 -7.298 1.00 98.44 285 PHE A O 1
ATOM 2279 N N . ASN A 1 286 ? -2.755 -9.288 -6.312 1.00 98.56 286 ASN A N 1
ATOM 2280 C CA . ASN A 1 286 ? -3.557 -9.337 -7.534 1.00 98.56 286 ASN A CA 1
ATOM 2281 C C . ASN A 1 286 ? -4.567 -8.186 -7.542 1.00 98.56 286 ASN A C 1
ATOM 2283 O O . ASN A 1 286 ? -5.468 -8.158 -6.700 1.00 98.56 286 ASN A O 1
ATOM 2287 N N . ALA A 1 287 ? -4.450 -7.251 -8.489 1.00 98.00 287 ALA A N 1
ATOM 2288 C CA . ALA A 1 287 ? -5.397 -6.145 -8.597 1.00 98.00 287 ALA A CA 1
ATOM 2289 C C . ALA A 1 287 ? -5.777 -5.757 -10.027 1.00 98.00 287 ALA A C 1
ATOM 2291 O O . ALA A 1 287 ? -5.087 -6.102 -10.978 1.00 98.00 287 ALA A O 1
ATOM 2292 N N . ALA A 1 288 ? -6.862 -5.004 -10.227 1.00 98.19 288 ALA A N 1
ATOM 2293 C CA . ALA A 1 288 ? -7.009 -4.288 -11.496 1.00 98.19 288 ALA A CA 1
ATOM 2294 C C . ALA A 1 288 ? -6.049 -3.089 -11.525 1.00 98.19 288 ALA A C 1
ATOM 2296 O O . ALA A 1 288 ? -5.350 -2.898 -12.522 1.00 98.19 288 ALA A O 1
ATOM 2297 N N . SER A 1 289 ? -5.958 -2.338 -10.424 1.00 97.88 289 SER A N 1
ATOM 2298 C CA . SER A 1 289 ? -5.030 -1.213 -10.299 1.00 97.88 289 SER A CA 1
ATOM 2299 C C . SER A 1 289 ? -4.408 -1.055 -8.915 1.00 97.88 289 SER A C 1
ATOM 2301 O O . SER A 1 289 ? -5.092 -1.248 -7.911 1.00 97.88 289 SER A O 1
ATOM 2303 N N . ILE A 1 290 ? -3.149 -0.612 -8.875 1.00 98.25 290 ILE A N 1
ATOM 2304 C CA . ILE A 1 290 ? -2.441 -0.219 -7.646 1.00 98.25 290 ILE A CA 1
ATOM 2305 C C . ILE A 1 290 ? -1.893 1.200 -7.807 1.00 98.25 290 ILE A C 1
ATOM 2307 O O . ILE A 1 290 ? -1.227 1.496 -8.798 1.00 98.25 290 ILE A O 1
ATOM 2311 N N . THR A 1 291 ? -2.138 2.043 -6.810 1.00 98.31 291 THR A N 1
ATOM 2312 C CA . THR A 1 291 ? -1.422 3.303 -6.608 1.00 98.31 291 THR A CA 1
ATOM 2313 C C . THR A 1 291 ? -0.647 3.208 -5.302 1.00 98.31 291 THR A C 1
ATOM 2315 O O . THR A 1 291 ? -1.240 2.946 -4.256 1.00 98.31 291 THR A O 1
ATOM 2318 N N . TYR A 1 292 ? 0.658 3.424 -5.373 1.00 98.00 292 TYR A N 1
ATOM 2319 C CA . TYR A 1 292 ? 1.567 3.489 -4.239 1.00 98.00 292 TYR A CA 1
ATOM 2320 C C . TYR A 1 292 ? 2.248 4.854 -4.217 1.00 98.00 292 TYR A C 1
ATOM 2322 O O . TYR A 1 292 ? 2.757 5.287 -5.254 1.00 98.00 292 TYR A O 1
ATOM 2330 N N . ASN A 1 293 ? 2.253 5.497 -3.052 1.00 95.25 293 ASN A N 1
ATOM 2331 C CA . ASN A 1 293 ? 3.024 6.708 -2.800 1.00 95.25 293 ASN A CA 1
ATOM 2332 C C . ASN A 1 293 ? 3.818 6.544 -1.503 1.00 95.25 293 ASN A C 1
ATOM 2334 O O . ASN A 1 293 ? 3.239 6.150 -0.487 1.00 95.25 293 ASN A O 1
ATOM 2338 N N . ASN A 1 294 ? 5.099 6.896 -1.536 1.00 88.62 294 ASN A N 1
ATOM 2339 C CA . ASN A 1 294 ? 5.932 6.999 -0.345 1.00 88.62 294 ASN A CA 1
ATOM 2340 C C . ASN A 1 294 ? 6.741 8.295 -0.321 1.00 88.62 294 ASN A C 1
ATOM 2342 O O . ASN A 1 294 ? 7.118 8.825 -1.373 1.00 88.62 294 ASN A O 1
ATOM 2346 N N . SER A 1 295 ? 6.981 8.808 0.885 1.00 91.81 295 SER A N 1
ATOM 2347 C CA . SER A 1 295 ? 7.936 9.896 1.089 1.00 91.81 295 SER A CA 1
ATOM 2348 C C . SER A 1 295 ? 9.310 9.331 1.443 1.00 91.81 295 SER A C 1
ATOM 2350 O O . SER A 1 295 ? 10.247 9.630 0.714 1.00 91.81 295 SER A O 1
ATOM 2352 N N . GLU A 1 296 ? 9.412 8.480 2.466 1.00 91.12 296 GLU A N 1
ATOM 2353 C CA . GLU A 1 296 ? 10.674 7.897 2.941 1.00 91.12 296 GLU A CA 1
ATOM 2354 C C . GLU A 1 296 ? 10.521 6.389 3.214 1.00 91.12 296 GLU A C 1
ATOM 2356 O O . GLU A 1 296 ? 9.535 5.938 3.802 1.00 91.12 296 GLU A O 1
ATOM 2361 N N . GLY A 1 297 ? 11.486 5.590 2.757 1.00 94.25 297 GLY A N 1
ATOM 2362 C CA . GLY A 1 297 ? 11.528 4.138 2.964 1.00 94.25 297 GLY A CA 1
ATOM 2363 C C . GLY A 1 297 ? 11.448 3.329 1.669 1.00 94.25 297 GLY A C 1
ATOM 2364 O O . GLY A 1 297 ? 11.081 3.826 0.601 1.00 94.25 297 GLY A O 1
ATOM 2365 N N . ASN A 1 298 ? 11.798 2.049 1.755 1.00 98.19 298 ASN A N 1
ATOM 2366 C CA . ASN A 1 298 ? 11.944 1.180 0.593 1.00 98.19 298 ASN A CA 1
ATOM 2367 C C . ASN A 1 298 ? 10.639 0.462 0.239 1.00 98.19 298 ASN A C 1
ATOM 2369 O O . ASN A 1 298 ? 9.847 0.079 1.103 1.00 98.19 298 ASN A O 1
ATOM 2373 N N . LEU A 1 299 ? 10.446 0.191 -1.050 1.00 98.56 299 LEU A N 1
ATOM 2374 C CA . LEU A 1 299 ? 9.411 -0.705 -1.551 1.00 98.56 299 LEU A CA 1
ATOM 2375 C C . LEU A 1 299 ? 10.026 -2.043 -1.967 1.00 98.56 299 LEU A C 1
ATOM 2377 O O . LEU A 1 299 ? 10.785 -2.107 -2.931 1.00 98.56 299 LEU A O 1
ATOM 2381 N N . GLU A 1 300 ? 9.601 -3.128 -1.321 1.00 98.88 300 GLU A N 1
ATOM 2382 C CA . GLU A 1 300 ? 9.834 -4.500 -1.780 1.00 98.88 300 GLU A CA 1
ATOM 2383 C C . GLU A 1 300 ? 8.505 -5.113 -2.245 1.00 98.88 300 GLU A C 1
ATOM 2385 O O . GLU A 1 300 ? 7.632 -5.436 -1.437 1.00 98.88 300 GLU A O 1
ATOM 2390 N N . ALA A 1 301 ? 8.331 -5.313 -3.551 1.00 98.69 301 ALA A N 1
ATOM 2391 C CA . ALA A 1 301 ? 7.103 -5.878 -4.107 1.00 98.69 301 ALA A CA 1
ATOM 2392 C C . ALA A 1 301 ? 7.375 -7.174 -4.882 1.00 98.69 301 ALA A C 1
ATOM 2394 O O . ALA A 1 301 ? 8.040 -7.173 -5.911 1.00 98.69 301 ALA A O 1
ATOM 2395 N N . ASN A 1 302 ? 6.813 -8.293 -4.429 1.00 98.75 302 ASN A N 1
ATOM 2396 C CA . ASN A 1 302 ? 7.028 -9.616 -5.007 1.00 98.75 302 ASN A CA 1
ATOM 2397 C C . ASN A 1 302 ? 5.722 -10.201 -5.561 1.00 98.75 302 ASN A C 1
ATOM 2399 O O . ASN A 1 302 ? 4.692 -10.214 -4.886 1.00 98.75 302 ASN A O 1
ATOM 2403 N N . ASN A 1 303 ? 5.775 -10.758 -6.772 1.00 98.50 303 ASN A N 1
ATOM 2404 C CA . ASN A 1 303 ? 4.659 -11.452 -7.425 1.00 98.50 303 ASN A CA 1
ATOM 2405 C C . ASN A 1 303 ? 3.397 -10.581 -7.537 1.00 98.50 303 ASN A C 1
ATOM 2407 O O . ASN A 1 303 ? 2.327 -10.916 -7.019 1.00 98.50 303 ASN A O 1
ATOM 2411 N N . ILE A 1 304 ? 3.537 -9.443 -8.215 1.00 98.50 304 ILE A N 1
ATOM 2412 C CA . ILE A 1 304 ? 2.465 -8.463 -8.396 1.00 98.50 304 ILE A CA 1
ATOM 2413 C C . ILE A 1 304 ? 1.821 -8.648 -9.774 1.00 98.50 304 ILE A C 1
ATOM 2415 O O . ILE A 1 304 ? 2.491 -8.533 -10.801 1.00 98.50 304 ILE A O 1
ATOM 2419 N N . SER A 1 305 ? 0.513 -8.907 -9.805 1.00 98.12 305 SER A N 1
ATOM 2420 C CA . SER A 1 305 ? -0.279 -9.042 -11.030 1.00 98.12 305 SER A CA 1
ATOM 2421 C C . SER A 1 305 ? -1.352 -7.962 -11.090 1.00 98.12 305 SER A C 1
ATOM 2423 O O . SER A 1 305 ? -2.298 -7.952 -10.299 1.00 98.12 305 SER A O 1
ATOM 2425 N N . VAL A 1 306 ? -1.204 -7.035 -12.033 1.00 97.50 306 VAL A N 1
ATOM 2426 C CA . VAL A 1 306 ? -2.101 -5.893 -12.216 1.00 97.50 306 VAL A CA 1
ATOM 2427 C C . VAL A 1 306 ? -2.489 -5.696 -13.676 1.00 97.50 306 VAL A C 1
ATOM 2429 O O . VAL A 1 306 ? -1.862 -6.248 -14.577 1.00 97.50 306 VAL A O 1
ATOM 2432 N N . LYS A 1 307 ? -3.519 -4.884 -13.940 1.00 96.38 307 LYS A N 1
ATOM 2433 C CA . LYS A 1 307 ? -3.695 -4.307 -15.285 1.00 96.38 307 LYS A CA 1
ATOM 2434 C C . LYS A 1 307 ? -2.853 -3.045 -15.437 1.00 96.38 307 LYS A C 1
ATOM 2436 O O . LYS A 1 307 ? -2.189 -2.894 -16.450 1.00 96.38 307 LYS A O 1
ATOM 2441 N N . SER A 1 308 ? -2.867 -2.173 -14.429 1.00 97.06 308 SER A N 1
ATOM 2442 C CA . SER A 1 308 ? -2.100 -0.922 -14.415 1.00 97.06 308 SER A CA 1
ATOM 2443 C C . SER A 1 308 ? -1.629 -0.558 -13.011 1.00 97.06 308 SER A C 1
ATOM 2445 O O . SER A 1 308 ? -2.415 -0.662 -12.069 1.00 97.06 308 SER A O 1
ATOM 2447 N N . SER A 1 309 ? -0.415 -0.036 -12.866 1.00 98.38 309 SER A N 1
ATOM 2448 C CA . SER A 1 309 ? 0.083 0.488 -11.592 1.00 98.38 309 SER A CA 1
ATOM 2449 C C . SER A 1 309 ? 0.791 1.836 -11.708 1.00 98.38 309 SER A C 1
ATOM 2451 O O . SER A 1 309 ? 1.311 2.208 -12.762 1.00 98.38 309 SER A O 1
ATOM 2453 N N . SER A 1 310 ? 0.816 2.553 -10.585 1.00 98.50 310 SER A N 1
ATOM 2454 C CA . SER A 1 310 ? 1.662 3.719 -10.350 1.00 98.50 310 SER A CA 1
ATOM 2455 C C . SER A 1 310 ? 2.388 3.536 -9.022 1.00 98.50 310 SER A C 1
ATOM 2457 O O . SER A 1 310 ? 1.728 3.412 -7.993 1.00 98.50 310 SER A O 1
ATOM 2459 N N . PHE A 1 311 ? 3.716 3.519 -9.051 1.00 98.44 311 PHE A N 1
ATOM 2460 C CA . PHE A 1 311 ? 4.582 3.501 -7.877 1.00 98.44 311 PHE A CA 1
ATOM 2461 C C . PHE A 1 311 ? 5.373 4.803 -7.859 1.00 98.44 311 PHE A C 1
ATOM 2463 O O . PHE A 1 311 ? 6.138 5.060 -8.785 1.00 98.44 311 PHE A O 1
ATOM 2470 N N . GLU A 1 312 ? 5.147 5.651 -6.863 1.00 97.62 312 GLU A N 1
ATOM 2471 C CA . GLU A 1 312 ? 5.863 6.917 -6.714 1.00 97.62 312 GLU A CA 1
ATOM 2472 C C . GLU A 1 312 ? 6.562 6.939 -5.349 1.00 97.62 312 GLU A C 1
ATOM 2474 O O . GLU A 1 312 ? 5.912 6.732 -4.327 1.00 97.62 312 GLU A O 1
ATOM 2479 N N . SER A 1 313 ? 7.876 7.161 -5.338 1.00 93.31 313 SER A N 1
ATOM 2480 C CA . SER A 1 313 ? 8.672 7.332 -4.118 1.00 93.31 313 SER A CA 1
ATOM 2481 C C . SER A 1 313 ? 9.498 8.615 -4.197 1.00 93.31 313 SER A C 1
ATOM 2483 O O . SER A 1 313 ? 9.879 9.063 -5.289 1.00 93.31 313 SER A O 1
ATOM 2485 N N . SER A 1 314 ? 9.710 9.248 -3.044 1.00 95.06 314 SER A N 1
ATOM 2486 C CA . SER A 1 314 ? 10.578 10.424 -2.937 1.00 95.06 314 SER A CA 1
ATOM 2487 C C . SER A 1 314 ? 11.989 10.017 -2.518 1.00 95.06 314 SER A C 1
ATOM 2489 O O . SER A 1 314 ? 12.918 10.369 -3.233 1.00 95.06 314 SER A O 1
ATOM 2491 N N . ASP A 1 315 ? 12.142 9.238 -1.449 1.00 91.38 315 ASP A N 1
ATOM 2492 C CA . ASP A 1 315 ? 13.431 8.732 -0.968 1.00 91.38 315 ASP A CA 1
ATOM 2493 C C . ASP A 1 315 ? 13.312 7.253 -0.565 1.00 91.38 315 ASP A C 1
ATOM 2495 O O . ASP A 1 315 ? 12.485 6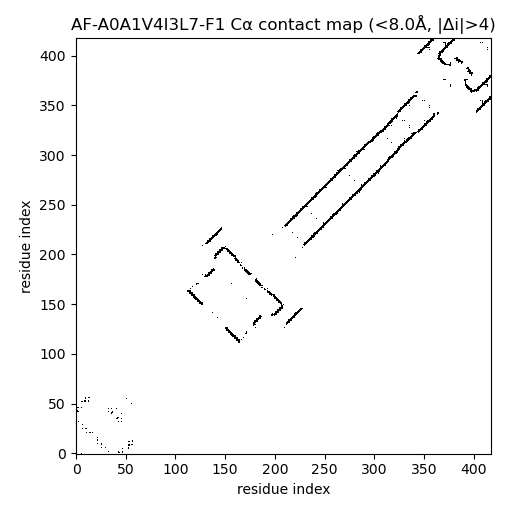.884 0.274 1.00 91.38 315 ASP A O 1
ATOM 2499 N N . GLY A 1 316 ? 14.111 6.403 -1.206 1.00 95.75 316 GLY A N 1
ATOM 2500 C CA . GLY A 1 316 ? 14.187 4.967 -0.957 1.00 95.75 316 GLY A CA 1
ATOM 2501 C C . GLY A 1 316 ? 14.207 4.142 -2.242 1.00 95.75 316 GLY A C 1
ATOM 2502 O O . GLY A 1 316 ? 13.826 4.599 -3.323 1.00 95.75 316 GLY A O 1
ATOM 2503 N N . ASP A 1 317 ? 14.636 2.888 -2.123 1.00 98.44 317 ASP A N 1
ATOM 2504 C CA . ASP A 1 317 ? 14.725 1.977 -3.260 1.00 98.44 317 ASP A CA 1
ATOM 2505 C C . ASP A 1 317 ? 13.354 1.380 -3.614 1.00 98.44 317 ASP A C 1
ATOM 2507 O O . ASP A 1 317 ? 12.536 1.053 -2.749 1.00 98.44 317 ASP A O 1
ATOM 2511 N N . ILE A 1 318 ? 13.118 1.163 -4.908 1.00 98.69 318 ILE A N 1
ATOM 2512 C CA . ILE A 1 318 ? 11.976 0.401 -5.425 1.00 98.69 318 ILE A CA 1
ATOM 2513 C C . ILE A 1 318 ? 12.507 -0.915 -6.007 1.00 98.69 318 ILE A C 1
ATOM 2515 O O . ILE A 1 318 ? 13.059 -0.906 -7.105 1.00 98.69 318 ILE A O 1
ATOM 2519 N N . ASP A 1 319 ? 12.307 -2.053 -5.331 1.00 98.81 319 ASP A N 1
ATOM 2520 C CA . ASP A 1 319 ? 12.596 -3.397 -5.868 1.00 98.81 319 ASP A CA 1
ATOM 2521 C C . ASP A 1 319 ? 11.296 -4.180 -6.093 1.00 98.81 319 ASP A C 1
ATOM 2523 O O . ASP A 1 319 ? 10.580 -4.561 -5.162 1.00 98.81 319 ASP A O 1
ATOM 2527 N N . ILE A 1 320 ? 10.979 -4.422 -7.365 1.00 98.75 320 ILE A N 1
ATOM 2528 C CA . ILE A 1 320 ? 9.790 -5.151 -7.794 1.00 98.75 320 ILE A CA 1
ATOM 2529 C C . ILE A 1 320 ? 10.214 -6.418 -8.534 1.00 98.75 320 ILE A C 1
ATOM 2531 O O . ILE A 1 320 ? 10.776 -6.349 -9.628 1.00 98.75 320 ILE A O 1
ATOM 2535 N N . SER A 1 321 ? 9.860 -7.583 -7.993 1.00 98.50 321 SER A N 1
ATOM 2536 C CA . SER A 1 321 ? 10.147 -8.888 -8.587 1.00 98.50 321 SER A CA 1
ATOM 2537 C C . SER A 1 321 ? 8.881 -9.656 -8.978 1.00 98.50 321 SER A C 1
ATOM 2539 O O . SER A 1 321 ? 7.833 -9.579 -8.333 1.00 98.50 321 SER A O 1
ATOM 2541 N N . GLY A 1 322 ? 8.957 -10.410 -10.076 1.00 97.94 322 GLY A N 1
ATOM 2542 C CA . GLY A 1 322 ? 7.846 -11.231 -10.560 1.00 97.94 322 GLY A CA 1
ATOM 2543 C C . GLY A 1 322 ? 6.609 -10.437 -10.996 1.00 97.94 322 GLY A C 1
ATOM 2544 O O . GLY A 1 322 ? 5.480 -10.853 -10.732 1.00 97.94 322 GLY A O 1
ATOM 2545 N N . PHE A 1 323 ? 6.811 -9.289 -11.643 1.00 98.38 323 PHE A N 1
ATOM 2546 C CA . PHE A 1 323 ? 5.742 -8.368 -12.027 1.00 98.38 323 PHE A CA 1
ATOM 2547 C C . PHE A 1 323 ? 5.016 -8.779 -13.322 1.00 98.38 323 PHE A C 1
ATOM 2549 O O . PHE A 1 323 ? 5.612 -9.344 -14.246 1.00 98.38 323 PHE A O 1
ATOM 2556 N N . SER A 1 324 ? 3.724 -8.451 -13.409 1.00 97.50 324 SER A N 1
ATOM 2557 C CA . SER A 1 324 ? 2.893 -8.557 -14.612 1.00 97.50 324 SER A CA 1
ATOM 2558 C C . SER A 1 324 ? 1.850 -7.436 -14.649 1.00 97.50 324 SER A C 1
ATOM 2560 O O . SER A 1 324 ? 1.071 -7.295 -13.711 1.00 97.50 324 SER A O 1
ATOM 2562 N N . GLY A 1 325 ? 1.764 -6.711 -15.766 1.00 97.25 325 GLY A N 1
ATOM 2563 C CA . GLY A 1 325 ? 0.834 -5.593 -15.975 1.00 97.25 325 GLY A CA 1
ATOM 2564 C C . GLY A 1 325 ? 1.541 -4.356 -16.518 1.00 97.25 325 GLY A C 1
ATOM 2565 O O . GLY A 1 325 ? 2.751 -4.398 -16.726 1.00 97.25 325 GLY A O 1
ATOM 2566 N N . ASP A 1 326 ? 0.807 -3.269 -16.757 1.00 98.25 326 ASP A N 1
ATOM 2567 C CA . ASP A 1 326 ? 1.420 -1.980 -17.096 1.00 98.25 326 ASP A CA 1
ATOM 2568 C C . ASP A 1 326 ? 1.984 -1.318 -15.832 1.00 98.25 326 ASP A C 1
ATOM 2570 O O . ASP A 1 326 ? 1.302 -1.285 -14.803 1.00 98.25 326 ASP A O 1
ATOM 2574 N N . ILE A 1 327 ? 3.190 -0.743 -15.915 1.00 98.62 327 ILE A N 1
ATOM 2575 C CA . ILE A 1 327 ? 3.834 -0.043 -14.792 1.00 98.62 327 ILE A CA 1
ATOM 2576 C C . ILE A 1 327 ? 4.210 1.395 -15.138 1.00 98.62 327 ILE A C 1
ATOM 2578 O O . ILE A 1 327 ? 4.838 1.671 -16.165 1.00 98.62 327 ILE A O 1
ATOM 2582 N N . LYS A 1 328 ? 3.891 2.304 -14.217 1.00 98.75 328 LYS A N 1
ATOM 2583 C CA . LYS A 1 328 ? 4.542 3.603 -14.079 1.00 98.75 328 LYS A CA 1
ATOM 2584 C C . LYS A 1 328 ? 5.291 3.633 -12.745 1.00 98.75 328 LYS A C 1
ATOM 2586 O O . LYS A 1 328 ? 4.649 3.541 -11.707 1.00 98.75 328 LYS A O 1
ATOM 2591 N N . ALA A 1 329 ? 6.610 3.773 -12.770 1.00 98.50 329 ALA A N 1
ATOM 2592 C CA . ALA A 1 329 ? 7.431 3.986 -11.582 1.00 98.50 329 ALA A CA 1
ATOM 2593 C C . ALA A 1 329 ? 8.099 5.365 -11.654 1.00 98.50 329 ALA A C 1
ATOM 2595 O O . ALA A 1 329 ? 8.623 5.742 -12.705 1.00 98.50 329 ALA A O 1
ATOM 2596 N N . VAL A 1 330 ? 8.036 6.128 -10.569 1.00 98.44 330 VAL A N 1
ATOM 2597 C CA . VAL A 1 330 ? 8.718 7.414 -10.423 1.00 98.44 330 VAL A CA 1
ATOM 2598 C C . VAL A 1 330 ? 9.494 7.380 -9.116 1.00 98.44 330 VAL A C 1
ATOM 2600 O O . VAL A 1 330 ? 8.872 7.204 -8.073 1.00 98.44 330 VAL A O 1
ATOM 2603 N N . ASN A 1 331 ? 10.810 7.559 -9.171 1.00 96.75 331 ASN A N 1
ATOM 2604 C CA . ASN A 1 331 ? 11.639 7.681 -7.976 1.00 96.75 331 ASN A CA 1
ATOM 2605 C C . ASN A 1 331 ? 12.425 8.991 -7.996 1.00 96.75 331 ASN A C 1
ATOM 2607 O O . ASN A 1 331 ? 12.927 9.396 -9.049 1.00 96.75 331 ASN A O 1
ATOM 2611 N N . SER A 1 332 ? 12.511 9.684 -6.865 1.00 96.31 332 SER A N 1
ATOM 2612 C CA . SER A 1 332 ? 13.329 10.902 -6.803 1.00 96.31 332 SER A CA 1
ATOM 2613 C C . SER A 1 332 ? 14.747 10.570 -6.354 1.00 96.31 332 SER A C 1
ATOM 2615 O O . SER A 1 332 ? 15.671 10.931 -7.076 1.00 96.31 332 SER A O 1
ATOM 2617 N N . GLU A 1 333 ? 14.905 9.817 -5.267 1.00 95.06 333 GLU A N 1
ATOM 2618 C CA . GLU A 1 333 ? 16.196 9.382 -4.726 1.00 95.06 333 GLU A CA 1
ATOM 2619 C C . GLU A 1 333 ? 16.153 7.876 -4.415 1.00 95.06 333 GLU A C 1
ATOM 2621 O O . GLU A 1 333 ? 15.237 7.401 -3.745 1.00 95.06 333 GLU A O 1
ATOM 2626 N N . GLY A 1 334 ? 17.122 7.121 -4.938 1.00 97.12 334 GLY A N 1
ATOM 2627 C CA . GLY A 1 334 ? 17.242 5.670 -4.755 1.00 97.12 334 GLY A CA 1
ATOM 2628 C C . GLY A 1 334 ? 17.118 4.866 -6.052 1.00 97.12 334 GLY A C 1
ATOM 2629 O O . GLY A 1 334 ? 16.627 5.338 -7.088 1.00 97.12 334 GLY A O 1
ATOM 2630 N N . ASP A 1 335 ? 17.538 3.607 -5.999 1.00 98.56 335 ASP A N 1
ATOM 2631 C CA . ASP A 1 335 ? 17.553 2.719 -7.156 1.00 98.56 335 ASP A CA 1
ATOM 2632 C C . ASP A 1 335 ? 16.142 2.205 -7.481 1.00 98.56 335 ASP A C 1
ATOM 2634 O O . ASP A 1 335 ? 15.319 1.916 -6.613 1.00 98.56 335 ASP A O 1
ATOM 2638 N N . THR A 1 336 ? 15.841 2.057 -8.772 1.00 98.81 336 THR A N 1
ATOM 2639 C CA . THR A 1 336 ? 14.585 1.453 -9.237 1.00 98.81 336 THR A CA 1
ATOM 2640 C C . THR A 1 336 ? 14.862 0.190 -10.030 1.00 98.81 336 THR A C 1
ATOM 2642 O O . THR A 1 336 ? 15.350 0.232 -11.162 1.00 98.81 336 THR A O 1
ATOM 2645 N N . LYS A 1 337 ? 14.470 -0.948 -9.468 1.00 98.88 337 LYS A N 1
ATOM 2646 C CA . LYS A 1 337 ? 14.609 -2.271 -10.059 1.00 98.88 337 LYS A CA 1
ATOM 2647 C C . LYS A 1 337 ? 13.247 -2.915 -10.292 1.00 98.88 337 LYS A C 1
ATOM 2649 O O . LYS A 1 337 ? 12.426 -3.036 -9.390 1.00 98.88 337 LYS A O 1
ATOM 2654 N N . VAL A 1 338 ? 13.006 -3.356 -11.525 1.00 98.75 338 VAL A N 1
ATOM 2655 C CA . VAL A 1 338 ? 11.757 -4.021 -11.917 1.00 98.75 338 VAL A CA 1
ATOM 2656 C C . VAL A 1 338 ? 12.067 -5.260 -12.747 1.00 98.75 338 VAL A C 1
ATOM 2658 O O . VAL A 1 338 ? 12.698 -5.169 -13.799 1.00 98.75 338 VAL A O 1
ATOM 2661 N N . GLN A 1 339 ? 11.574 -6.415 -12.308 1.00 98.69 339 GLN A N 1
ATOM 2662 C CA . GLN A 1 339 ? 11.718 -7.699 -12.988 1.00 98.69 339 GLN A CA 1
ATOM 2663 C C . GLN A 1 339 ? 10.352 -8.256 -13.405 1.00 98.69 339 GLN A C 1
ATOM 2665 O O . GLN A 1 339 ? 9.464 -8.481 -12.578 1.00 98.69 339 GLN A O 1
ATOM 2670 N N . TYR A 1 340 ? 10.206 -8.537 -14.700 1.00 98.31 340 TYR A N 1
ATOM 2671 C CA . TYR A 1 340 ? 9.025 -9.178 -15.278 1.00 98.31 340 TYR A CA 1
ATOM 2672 C C . TYR A 1 340 ? 9.224 -10.689 -15.440 1.00 98.31 340 TYR A C 1
ATOM 2674 O O . TYR A 1 340 ? 10.248 -11.127 -15.959 1.00 98.31 340 TYR A O 1
ATOM 2682 N N . ASN A 1 341 ? 8.202 -11.480 -15.094 1.00 89.88 341 ASN A N 1
ATOM 2683 C CA . ASN A 1 341 ? 8.181 -12.925 -15.382 1.00 89.88 341 ASN A CA 1
ATOM 2684 C C . ASN A 1 341 ? 7.725 -13.225 -16.817 1.00 89.88 341 ASN A C 1
ATOM 2686 O O . ASN A 1 341 ? 8.292 -14.083 -17.486 1.00 89.88 341 ASN A O 1
ATOM 2690 N N . ASP A 1 342 ? 6.716 -12.490 -17.281 1.00 90.25 342 ASP A N 1
ATOM 2691 C CA . ASP A 1 342 ? 6.170 -12.528 -18.636 1.00 90.25 342 ASP A CA 1
ATOM 2692 C C . ASP A 1 342 ? 5.987 -11.085 -19.111 1.00 90.25 342 ASP A C 1
ATOM 2694 O O . ASP A 1 342 ? 5.633 -10.207 -18.322 1.00 90.25 342 ASP A O 1
ATOM 2698 N N . PHE A 1 343 ? 6.214 -10.809 -20.398 1.00 94.38 343 PHE A N 1
ATOM 2699 C CA . PHE A 1 343 ? 6.229 -9.430 -20.886 1.00 94.38 343 PHE A CA 1
ATOM 2700 C C . PHE A 1 343 ? 5.347 -9.202 -22.111 1.00 94.38 343 PHE A C 1
ATOM 2702 O O . PHE A 1 343 ? 5.669 -9.607 -23.230 1.00 94.38 343 PHE A O 1
ATOM 2709 N N . ASN A 1 344 ? 4.247 -8.477 -21.901 1.00 92.31 344 ASN A N 1
ATOM 2710 C CA . ASN A 1 344 ? 3.397 -7.950 -22.963 1.00 92.31 344 ASN A CA 1
ATOM 2711 C C . ASN A 1 344 ? 2.700 -6.640 -22.535 1.00 92.31 344 ASN A C 1
ATOM 2713 O O . ASN A 1 344 ? 1.502 -6.485 -22.753 1.00 92.31 344 ASN A O 1
ATOM 2717 N N . ASN A 1 345 ? 3.440 -5.734 -21.891 1.00 94.25 345 ASN A N 1
ATOM 2718 C CA . ASN A 1 345 ? 2.871 -4.572 -21.202 1.00 94.25 345 ASN A CA 1
ATOM 2719 C C . ASN A 1 345 ? 3.668 -3.290 -21.482 1.00 94.25 345 ASN A C 1
ATOM 2721 O O . ASN A 1 345 ? 4.819 -3.357 -21.929 1.00 94.25 345 ASN A O 1
ATOM 2725 N N . ASP A 1 346 ? 3.062 -2.135 -21.216 1.00 97.94 346 ASP A N 1
ATOM 2726 C CA . ASP A 1 346 ? 3.733 -0.837 -21.267 1.00 97.94 346 ASP A CA 1
ATOM 2727 C C . ASP A 1 346 ? 4.513 -0.569 -19.963 1.00 97.94 346 ASP A C 1
ATOM 2729 O O . ASP A 1 346 ? 4.056 -0.849 -18.854 1.00 97.94 346 ASP A O 1
ATOM 2733 N N . VAL A 1 347 ? 5.709 0.006 -20.103 1.00 98.62 347 VAL A N 1
ATOM 2734 C CA . VAL A 1 347 ? 6.618 0.349 -19.004 1.00 98.62 347 VAL A CA 1
ATOM 2735 C C . VAL A 1 347 ? 7.011 1.813 -19.109 1.00 98.62 347 VAL A C 1
ATOM 2737 O O . VAL A 1 347 ? 7.525 2.257 -20.141 1.00 98.62 347 VAL A O 1
ATOM 2740 N N . GLN A 1 348 ? 6.830 2.549 -18.019 1.00 98.75 348 GLN A N 1
ATOM 2741 C CA . GLN A 1 348 ? 7.379 3.883 -17.830 1.00 98.75 348 GLN A CA 1
ATOM 2742 C C . GLN A 1 348 ? 8.114 3.944 -16.492 1.00 98.75 348 GLN A C 1
ATOM 2744 O O . GLN A 1 348 ? 7.489 3.779 -15.453 1.00 98.75 348 GLN A O 1
ATOM 2749 N N . ILE A 1 349 ? 9.420 4.205 -16.517 1.00 98.75 349 ILE A N 1
ATOM 2750 C CA . ILE A 1 349 ? 10.223 4.427 -15.308 1.00 98.75 349 ILE A CA 1
ATOM 2751 C C . ILE A 1 349 ? 10.915 5.781 -15.434 1.00 98.75 349 ILE A C 1
ATOM 2753 O O . ILE A 1 349 ? 11.503 6.081 -16.479 1.00 98.75 349 ILE A O 1
ATOM 2757 N N . GLU A 1 350 ? 10.785 6.617 -14.411 1.00 98.38 350 GLU A N 1
ATOM 2758 C CA . GLU A 1 350 ? 11.418 7.932 -14.330 1.00 98.38 350 GLU A CA 1
ATOM 2759 C C . GLU A 1 350 ? 12.156 8.055 -12.994 1.00 98.38 350 GLU A C 1
ATOM 2761 O O . GLU A 1 350 ? 11.511 8.014 -11.953 1.00 98.38 350 GLU A O 1
ATOM 2766 N N . SER A 1 351 ? 13.476 8.222 -13.034 1.00 95.44 351 SER A N 1
ATOM 2767 C CA . SER A 1 351 ? 14.303 8.447 -11.844 1.00 95.44 351 SER A CA 1
ATOM 2768 C C . SER A 1 351 ? 15.011 9.802 -11.921 1.00 95.44 351 SER A C 1
ATOM 2770 O O . SER A 1 351 ? 15.260 10.320 -13.020 1.00 95.44 351 SER A O 1
ATOM 2772 N N . SER A 1 352 ? 15.262 10.425 -10.766 1.00 95.75 352 SER A N 1
ATOM 2773 C CA . SER A 1 352 ? 16.055 11.662 -10.696 1.00 95.75 352 SER A CA 1
ATOM 2774 C C . SER A 1 352 ? 17.489 11.372 -10.260 1.00 95.75 352 SER A C 1
ATOM 2776 O O . SER A 1 352 ? 18.390 11.730 -11.011 1.00 95.75 352 SER A O 1
ATOM 2778 N N . ASP A 1 353 ? 17.687 10.686 -9.135 1.00 94.94 353 ASP A N 1
ATOM 2779 C CA . ASP A 1 353 ? 18.993 10.231 -8.646 1.00 94.94 353 ASP A CA 1
ATOM 2780 C C . ASP A 1 353 ? 18.919 8.750 -8.242 1.00 94.94 353 ASP A C 1
ATOM 2782 O O . ASP A 1 353 ? 18.143 8.378 -7.360 1.00 94.94 353 ASP A O 1
ATOM 2786 N N . GLY A 1 354 ? 19.677 7.902 -8.937 1.00 96.44 354 GLY A N 1
ATOM 2787 C CA . GLY A 1 354 ? 19.708 6.452 -8.740 1.00 96.44 354 GLY A CA 1
ATOM 2788 C C . GLY A 1 354 ? 19.738 5.674 -10.055 1.00 96.44 354 GLY A C 1
ATOM 2789 O O . GLY A 1 354 ? 19.449 6.201 -11.133 1.00 96.44 354 GLY A O 1
ATOM 2790 N N . ASP A 1 355 ? 20.093 4.394 -9.993 1.00 98.50 355 ASP A N 1
ATOM 2791 C CA . ASP A 1 355 ? 20.137 3.522 -11.164 1.00 98.50 355 ASP A CA 1
ATOM 2792 C C . ASP A 1 355 ? 18.742 2.962 -11.502 1.00 98.50 355 ASP A C 1
ATOM 2794 O O . ASP A 1 355 ? 17.950 2.582 -10.638 1.00 98.50 355 ASP A O 1
ATOM 2798 N N . ILE A 1 356 ? 18.450 2.823 -12.799 1.00 98.75 356 ILE A N 1
ATOM 2799 C CA . ILE A 1 356 ? 17.278 2.086 -13.291 1.00 98.75 356 ILE A CA 1
ATOM 2800 C C . ILE A 1 356 ? 17.720 0.716 -13.799 1.00 98.75 356 ILE A C 1
ATOM 2802 O O . ILE A 1 356 ? 18.492 0.610 -14.756 1.00 98.75 356 ILE A O 1
ATOM 2806 N N . GLN A 1 357 ? 17.157 -0.348 -13.231 1.00 98.81 357 GLN A N 1
ATOM 2807 C CA . GLN A 1 357 ? 17.374 -1.730 -13.650 1.00 98.81 357 GLN A CA 1
ATOM 2808 C C . GLN A 1 357 ? 16.053 -2.368 -14.086 1.00 98.81 357 GLN A C 1
ATOM 2810 O O . GLN A 1 357 ? 15.158 -2.611 -13.282 1.00 98.81 357 GLN A O 1
ATOM 2815 N N . LEU A 1 358 ? 15.928 -2.670 -15.376 1.00 98.75 358 LEU A N 1
ATOM 2816 C CA . LEU A 1 358 ? 14.767 -3.363 -15.930 1.00 98.75 358 LEU A CA 1
ATOM 2817 C C . LEU A 1 358 ? 15.175 -4.748 -16.436 1.00 98.75 358 LEU A C 1
ATOM 2819 O O . LEU A 1 358 ? 15.900 -4.862 -17.425 1.00 98.75 358 LEU A O 1
ATOM 2823 N N . GLU A 1 359 ? 14.658 -5.795 -15.803 1.00 98.69 359 GLU A N 1
ATOM 2824 C CA . GLU A 1 359 ? 14.850 -7.178 -16.232 1.00 98.69 359 GLU A CA 1
ATOM 2825 C C . GLU A 1 359 ? 13.588 -7.696 -16.927 1.00 98.69 359 GLU A C 1
ATOM 2827 O O . GLU A 1 359 ? 12.488 -7.688 -16.366 1.00 98.69 359 GLU A O 1
ATOM 2832 N N . LEU A 1 360 ? 13.747 -8.135 -18.176 1.00 98.19 360 LEU A N 1
ATOM 2833 C CA . LEU A 1 360 ? 12.663 -8.638 -19.014 1.00 98.19 360 LEU A CA 1
ATOM 2834 C C . LEU A 1 360 ? 12.970 -10.063 -19.492 1.00 98.19 360 LEU A C 1
ATOM 2836 O O . LEU A 1 360 ? 14.129 -10.368 -19.766 1.00 98.19 360 LEU A O 1
ATOM 2840 N N . PRO A 1 361 ? 11.954 -10.910 -19.736 1.00 96.94 361 PRO A N 1
ATOM 2841 C CA . PRO A 1 361 ? 12.148 -12.222 -20.342 1.00 96.94 361 PRO A CA 1
ATOM 2842 C C . PRO A 1 361 ? 12.898 -12.151 -21.678 1.00 96.94 361 PRO A C 1
ATOM 2844 O O . PRO A 1 361 ? 12.725 -11.229 -22.478 1.00 96.94 361 PRO A O 1
ATOM 2847 N N . ARG A 1 362 ? 13.709 -13.173 -21.969 1.00 95.56 362 ARG A N 1
ATOM 2848 C CA . ARG A 1 362 ? 14.589 -13.219 -23.157 1.00 95.56 362 ARG A CA 1
ATOM 2849 C C . ARG A 1 362 ? 13.889 -13.025 -24.500 1.00 95.56 362 ARG A C 1
ATOM 2851 O O . ARG A 1 362 ? 14.538 -12.612 -25.463 1.00 95.56 362 ARG A O 1
ATOM 2858 N N . ASP A 1 363 ? 12.617 -13.385 -24.590 1.00 94.69 363 ASP A N 1
ATOM 2859 C CA . ASP A 1 363 ? 11.780 -13.301 -25.784 1.00 94.69 363 ASP A CA 1
ATOM 2860 C C . ASP A 1 363 ? 10.895 -12.043 -25.828 1.00 94.69 363 ASP A C 1
ATOM 2862 O O . ASP A 1 363 ? 10.114 -11.887 -26.774 1.00 94.69 363 ASP A O 1
ATOM 2866 N N . ALA A 1 364 ? 11.056 -11.129 -24.861 1.00 97.00 364 ALA A N 1
ATOM 2867 C CA . ALA A 1 364 ? 10.349 -9.858 -24.795 1.00 97.00 364 ALA A CA 1
ATOM 2868 C C . ALA A 1 364 ? 10.520 -9.034 -26.080 1.00 97.00 364 ALA A C 1
ATOM 2870 O O . ALA A 1 364 ? 11.599 -8.946 -26.678 1.00 97.00 364 ALA A O 1
ATOM 2871 N N . LYS A 1 365 ? 9.422 -8.397 -26.499 1.00 96.94 365 LYS A N 1
ATOM 2872 C CA . LYS A 1 365 ? 9.362 -7.520 -27.674 1.00 96.94 365 LYS A CA 1
ATOM 2873 C C . LYS A 1 365 ? 8.732 -6.190 -27.295 1.00 96.94 365 LYS A C 1
ATOM 2875 O O . LYS A 1 365 ? 7.647 -6.163 -26.713 1.00 96.94 365 LYS A O 1
ATOM 2880 N N . PHE A 1 366 ? 9.378 -5.094 -27.668 1.00 97.31 366 PHE A N 1
ATOM 2881 C CA . PHE A 1 366 ? 8.979 -3.745 -27.265 1.00 97.31 366 PHE A CA 1
ATOM 2882 C C . PHE A 1 366 ? 9.590 -2.665 -28.153 1.00 97.31 366 PHE A C 1
ATOM 2884 O O . PHE A 1 366 ? 10.608 -2.873 -28.817 1.00 97.31 366 PHE A O 1
ATOM 2891 N N . ASN A 1 367 ? 8.979 -1.485 -28.117 1.00 97.00 367 ASN A N 1
ATOM 2892 C CA . ASN A 1 367 ? 9.547 -0.251 -28.641 1.00 97.00 367 ASN A CA 1
ATOM 2893 C C . ASN A 1 367 ? 10.219 0.497 -27.485 1.00 97.00 367 ASN A C 1
ATOM 2895 O O . ASN A 1 367 ? 9.560 0.860 -26.512 1.00 97.00 367 ASN A O 1
ATOM 2899 N N . LEU A 1 368 ? 11.524 0.712 -27.589 1.00 97.25 368 LEU A N 1
ATOM 2900 C CA . LEU A 1 368 ? 12.363 1.302 -26.556 1.00 97.25 368 LEU A CA 1
ATOM 2901 C C . LEU A 1 368 ? 12.588 2.795 -26.805 1.00 97.25 368 LEU A C 1
ATOM 2903 O O . LEU A 1 368 ? 12.990 3.207 -27.898 1.00 97.25 368 LEU A O 1
ATOM 2907 N N . ALA A 1 369 ? 12.412 3.589 -25.753 1.00 97.12 369 ALA A N 1
ATOM 2908 C CA . ALA A 1 369 ? 12.910 4.949 -25.651 1.00 97.12 369 ALA A CA 1
ATOM 2909 C C . ALA A 1 369 ? 13.528 5.156 -24.265 1.00 97.12 369 ALA A C 1
ATOM 2911 O O . ALA A 1 369 ? 12.813 5.418 -23.303 1.00 97.12 369 ALA A O 1
ATOM 2912 N N . ALA A 1 370 ? 14.850 5.044 -24.180 1.00 97.81 370 ALA A N 1
ATOM 2913 C CA . ALA A 1 370 ? 15.594 5.212 -22.939 1.00 97.81 370 ALA A CA 1
ATOM 2914 C C . ALA A 1 370 ? 16.593 6.380 -23.033 1.00 97.81 370 ALA A C 1
ATOM 2916 O O . ALA A 1 370 ? 17.216 6.574 -24.085 1.00 97.81 370 ALA A O 1
ATOM 2917 N N . ASN A 1 371 ? 16.706 7.171 -21.965 1.00 97.62 371 ASN A N 1
ATOM 2918 C CA . ASN A 1 371 ? 17.609 8.317 -21.854 1.00 97.62 371 ASN A CA 1
ATOM 2919 C C . ASN A 1 371 ? 18.067 8.517 -20.406 1.00 97.62 371 ASN A C 1
ATOM 2921 O O . ASN A 1 371 ? 17.217 8.574 -19.527 1.00 97.62 371 ASN A O 1
ATOM 2925 N N . THR A 1 372 ? 19.363 8.708 -20.189 1.00 96.88 372 THR A N 1
ATOM 2926 C CA . THR A 1 372 ? 19.922 9.293 -18.963 1.00 96.88 372 THR A CA 1
ATOM 2927 C C . THR A 1 372 ? 20.643 10.601 -19.313 1.00 96.88 372 THR A C 1
ATOM 2929 O O . THR A 1 372 ? 21.163 10.723 -20.428 1.00 96.88 372 THR A O 1
ATOM 2932 N N . ASP A 1 373 ? 20.610 11.602 -18.434 1.00 96.19 373 ASP A N 1
ATOM 2933 C CA . ASP A 1 373 ? 21.301 12.877 -18.667 1.00 96.19 373 ASP A CA 1
ATOM 2934 C C . ASP A 1 373 ? 22.771 12.807 -18.207 1.00 96.19 373 ASP A C 1
ATOM 2936 O O . ASP A 1 373 ? 23.650 13.225 -18.969 1.00 96.19 373 ASP A O 1
ATOM 2940 N N . ASP A 1 374 ? 23.043 12.213 -17.037 1.00 95.38 374 ASP A N 1
ATOM 2941 C CA . ASP A 1 374 ? 24.383 11.881 -16.529 1.00 95.38 374 ASP A CA 1
ATOM 2942 C C . ASP A 1 374 ? 24.470 10.405 -16.097 1.00 95.38 374 ASP A C 1
ATOM 2944 O O . ASP A 1 374 ? 24.011 10.010 -15.026 1.00 95.38 374 ASP A O 1
ATOM 2948 N N . GLY A 1 375 ? 25.039 9.568 -16.967 1.00 95.12 375 GLY A N 1
ATOM 2949 C CA . GLY A 1 375 ? 25.214 8.136 -16.741 1.00 95.12 375 GLY A CA 1
ATOM 2950 C C . GLY A 1 375 ? 25.320 7.339 -18.039 1.00 95.12 375 GLY A C 1
ATOM 2951 O O . GLY A 1 375 ? 25.222 7.885 -19.145 1.00 95.12 375 GLY A O 1
ATOM 2952 N N . ASP A 1 376 ? 25.487 6.025 -17.900 1.00 96.06 376 ASP A N 1
ATOM 2953 C CA . ASP A 1 376 ? 25.595 5.100 -19.025 1.00 96.06 376 ASP A CA 1
ATOM 2954 C C . ASP A 1 376 ? 24.312 4.285 -19.226 1.00 96.06 376 ASP A C 1
ATOM 2956 O O . ASP A 1 376 ? 23.629 3.874 -18.285 1.00 96.06 376 ASP A O 1
ATOM 2960 N N . LEU A 1 377 ? 23.999 3.990 -20.489 1.00 96.81 377 LEU A N 1
ATOM 2961 C CA . LEU A 1 377 ? 22.887 3.130 -20.877 1.00 96.81 377 LEU A CA 1
ATOM 2962 C C . LEU A 1 377 ? 23.401 1.811 -21.460 1.00 96.81 377 LEU A C 1
ATOM 2964 O O . LEU A 1 377 ? 24.039 1.767 -22.519 1.00 96.81 377 LEU A O 1
ATOM 2968 N N . LYS A 1 378 ? 23.022 0.699 -20.825 1.00 96.81 378 LYS A N 1
ATOM 2969 C CA . LYS A 1 378 ? 23.288 -0.663 -21.298 1.00 96.81 378 LYS A CA 1
ATOM 2970 C C . LYS A 1 378 ? 21.994 -1.416 -21.603 1.00 96.81 378 LYS A C 1
ATOM 2972 O O . LYS A 1 378 ? 21.039 -1.399 -20.836 1.00 96.81 378 LYS A O 1
ATOM 2977 N N . CYS A 1 379 ? 21.969 -2.123 -22.732 1.00 96.94 379 CYS A N 1
ATOM 2978 C CA . CYS A 1 379 ? 20.847 -2.974 -23.123 1.00 96.94 379 CYS A CA 1
ATOM 2979 C C . CYS A 1 379 ? 21.353 -4.293 -23.721 1.00 96.94 379 CYS A C 1
ATOM 2981 O O . CYS A 1 379 ? 22.079 -4.286 -24.717 1.00 96.94 379 CYS A O 1
ATOM 2983 N N . ASP A 1 380 ? 20.932 -5.419 -23.141 1.00 97.44 380 ASP A N 1
ATOM 2984 C CA . ASP A 1 380 ? 21.335 -6.768 -23.564 1.00 97.44 380 ASP A CA 1
ATOM 2985 C C . ASP A 1 380 ? 20.483 -7.323 -24.729 1.00 97.44 380 ASP A C 1
ATOM 2987 O O . ASP A 1 380 ? 20.743 -8.415 -25.260 1.00 97.44 380 ASP A O 1
ATOM 2991 N N . PHE A 1 381 ? 19.444 -6.592 -25.147 1.00 96.69 381 PHE A N 1
ATOM 2992 C CA . PHE A 1 381 ? 18.553 -6.972 -26.245 1.00 96.69 381 PHE A CA 1
ATOM 2993 C C . PHE A 1 381 ? 19.065 -6.492 -27.614 1.00 96.69 381 PHE A C 1
ATOM 2995 O O . PHE A 1 381 ? 19.679 -5.430 -27.727 1.00 96.69 381 PHE A O 1
ATOM 3002 N N . PRO A 1 382 ? 18.792 -7.241 -28.700 1.00 94.31 382 PRO A N 1
ATOM 3003 C CA . PRO A 1 382 ? 19.156 -6.829 -30.053 1.00 94.31 382 PRO A CA 1
ATOM 3004 C C . PRO A 1 382 ? 18.221 -5.714 -30.557 1.00 94.31 382 PRO A C 1
ATOM 3006 O O . PRO A 1 382 ? 17.209 -5.977 -31.209 1.00 94.31 382 PRO A O 1
ATOM 3009 N N . VAL A 1 383 ? 18.557 -4.459 -30.257 1.00 93.88 383 VAL A N 1
ATOM 3010 C CA . VAL A 1 383 ? 17.757 -3.289 -30.651 1.00 93.88 383 VAL A CA 1
ATOM 3011 C C . VAL A 1 383 ? 18.009 -2.910 -32.114 1.00 93.88 383 VAL A C 1
ATOM 3013 O O . VAL A 1 383 ? 19.129 -2.581 -32.509 1.00 93.88 383 VAL A O 1
ATOM 3016 N N . THR A 1 384 ? 16.945 -2.871 -32.918 1.00 93.94 384 THR A N 1
ATOM 3017 C CA . THR A 1 384 ? 16.959 -2.209 -34.231 1.00 93.94 384 THR A CA 1
ATOM 3018 C C . THR A 1 384 ? 16.763 -0.715 -34.016 1.00 93.94 384 THR A C 1
ATOM 3020 O O . THR A 1 384 ? 15.655 -0.258 -33.740 1.00 93.94 384 THR A O 1
ATOM 3023 N N . VAL A 1 385 ? 17.854 0.044 -34.096 1.00 90.69 385 VAL A N 1
ATOM 3024 C CA . VAL A 1 385 ? 17.863 1.483 -33.806 1.00 90.69 385 VAL A CA 1
ATOM 3025 C C . VAL A 1 385 ? 17.021 2.243 -34.831 1.00 90.69 385 VAL A C 1
ATOM 3027 O O . VAL A 1 385 ? 17.225 2.115 -36.037 1.00 90.69 385 VAL A O 1
ATOM 3030 N N . SER A 1 386 ? 16.106 3.079 -34.344 1.00 78.38 386 SER A N 1
ATOM 3031 C CA . SER A 1 386 ? 15.282 3.971 -35.162 1.00 78.38 386 SER A CA 1
ATOM 3032 C C . SER A 1 386 ? 15.443 5.405 -34.655 1.00 78.38 386 SER A C 1
ATOM 3034 O O . SER A 1 386 ? 14.617 5.909 -33.894 1.00 78.38 386 SER A O 1
ATOM 3036 N N . GLY A 1 387 ? 16.545 6.054 -35.036 1.00 75.44 387 GLY A N 1
ATOM 3037 C CA . GLY A 1 387 ? 16.862 7.426 -34.635 1.00 75.44 387 GLY A CA 1
ATOM 3038 C C . GLY A 1 387 ? 18.209 7.550 -33.925 1.00 75.44 387 GLY A C 1
ATOM 3039 O O . GLY A 1 387 ? 19.231 7.136 -34.465 1.00 75.44 387 GLY A O 1
ATOM 3040 N N . SER A 1 388 ? 18.209 8.179 -32.747 1.00 70.62 388 SER A N 1
ATOM 3041 C CA . SER A 1 388 ? 19.406 8.521 -31.972 1.00 70.62 388 SER A CA 1
ATOM 3042 C C . SER A 1 388 ? 19.927 7.346 -31.143 1.00 70.62 388 SER A C 1
ATOM 3044 O O . SER A 1 388 ? 19.161 6.705 -30.419 1.00 70.62 388 SER A O 1
ATOM 3046 N N . ARG A 1 389 ? 21.244 7.131 -31.198 1.00 82.38 389 ARG A N 1
ATOM 3047 C CA . ARG A 1 389 ? 21.992 6.279 -30.273 1.00 82.38 389 ARG A CA 1
ATOM 3048 C C . ARG A 1 389 ? 23.250 7.019 -29.817 1.00 82.38 389 ARG A C 1
ATOM 3050 O O . ARG A 1 389 ? 24.038 7.440 -30.663 1.00 82.38 389 ARG A O 1
ATOM 3057 N N . SER A 1 390 ? 23.419 7.145 -28.510 1.00 88.38 390 SER A N 1
ATOM 3058 C CA . SER A 1 390 ? 24.628 7.606 -27.815 1.00 88.38 390 SER A CA 1
ATOM 3059 C C . SER A 1 390 ? 24.911 6.654 -26.646 1.00 88.38 390 SER A C 1
ATOM 3061 O O . SER A 1 390 ? 24.229 5.637 -26.512 1.00 88.38 390 SER A O 1
ATOM 3063 N N . GLU A 1 391 ? 25.917 6.957 -25.826 1.00 88.06 391 GLU A N 1
ATOM 3064 C CA . GLU A 1 391 ? 26.170 6.238 -24.565 1.00 88.06 391 GLU A CA 1
ATOM 3065 C C . GLU A 1 391 ? 25.015 6.414 -23.565 1.00 88.06 391 GLU A C 1
ATOM 3067 O O . GLU A 1 391 ? 24.720 5.490 -22.819 1.00 88.06 391 GLU A O 1
ATOM 3072 N N . SER A 1 392 ? 24.288 7.534 -23.642 1.00 92.06 392 SER A N 1
ATOM 3073 C CA . SER A 1 392 ? 23.226 7.905 -22.700 1.00 92.06 392 SER A CA 1
ATOM 3074 C C . SER A 1 392 ? 21.799 7.879 -23.277 1.00 92.06 392 SER A C 1
ATOM 3076 O O . SER A 1 392 ? 20.825 8.035 -22.548 1.00 92.06 392 SER A O 1
ATOM 3078 N N . THR A 1 393 ? 21.622 7.650 -24.584 1.00 94.19 393 THR A N 1
ATOM 3079 C CA . THR A 1 393 ? 20.301 7.593 -25.239 1.00 94.19 393 THR A CA 1
ATOM 3080 C C . THR A 1 393 ? 20.192 6.385 -26.165 1.00 94.19 393 THR A C 1
ATOM 3082 O O . THR A 1 393 ? 21.036 6.179 -27.042 1.00 94.19 393 THR A O 1
ATOM 3085 N N . LEU A 1 394 ? 19.081 5.647 -26.077 1.00 95.06 394 LEU A N 1
ATOM 3086 C CA . LEU A 1 394 ? 18.760 4.543 -26.981 1.00 95.06 394 LEU A CA 1
ATOM 3087 C C . LEU A 1 394 ? 17.287 4.572 -27.402 1.00 95.06 394 LEU A C 1
ATOM 3089 O O . LEU A 1 394 ? 16.379 4.480 -26.577 1.00 95.06 394 LEU A O 1
ATOM 3093 N N . LYS A 1 395 ? 17.049 4.670 -28.716 1.00 96.38 395 LYS A N 1
ATOM 3094 C CA . LYS A 1 395 ? 15.712 4.574 -29.319 1.00 96.38 395 LYS A CA 1
ATOM 3095 C C . LYS A 1 395 ? 15.683 3.537 -30.432 1.00 96.38 395 LYS A C 1
ATOM 3097 O O . LYS A 1 395 ? 16.503 3.574 -31.352 1.00 96.38 395 LYS A O 1
ATOM 3102 N N . GLY A 1 396 ? 14.723 2.627 -30.381 1.00 95.19 396 GLY A N 1
ATOM 3103 C CA . GLY A 1 396 ? 14.611 1.555 -31.362 1.00 95.19 396 GLY A CA 1
ATOM 3104 C C . GLY A 1 396 ? 13.612 0.495 -30.950 1.00 95.19 396 GLY A C 1
ATOM 3105 O O . GLY A 1 396 ? 12.902 0.656 -29.967 1.00 95.19 396 GLY A O 1
ATOM 3106 N N . ASN A 1 397 ? 13.582 -0.608 -31.688 1.00 95.50 397 ASN A N 1
ATOM 3107 C CA . ASN A 1 397 ? 12.622 -1.683 -31.454 1.00 95.50 397 ASN A CA 1
ATOM 3108 C C . ASN A 1 397 ? 13.343 -3.014 -31.232 1.00 95.50 397 ASN A C 1
ATOM 3110 O O . ASN A 1 397 ? 14.331 -3.318 -31.906 1.00 95.50 397 ASN A O 1
ATOM 3114 N N . VAL A 1 398 ? 12.815 -3.823 -30.320 1.00 95.88 398 VAL A N 1
ATOM 3115 C CA . VAL A 1 398 ? 13.194 -5.220 -30.101 1.00 95.88 398 VAL A CA 1
ATOM 3116 C C . VAL A 1 398 ? 12.054 -6.085 -30.629 1.00 95.88 398 VAL A C 1
ATOM 3118 O O . VAL A 1 398 ? 10.969 -6.134 -30.052 1.00 95.88 398 VAL A O 1
ATOM 3121 N N . GLY A 1 399 ? 12.277 -6.743 -31.769 1.00 92.94 399 GLY A N 1
ATOM 3122 C CA . GLY A 1 399 ? 11.224 -7.480 -32.470 1.00 92.94 399 GLY A CA 1
ATOM 3123 C C . GLY A 1 399 ? 10.084 -6.578 -32.964 1.00 92.94 399 GLY A C 1
ATOM 3124 O O . GLY A 1 399 ? 10.292 -5.419 -33.313 1.00 92.94 399 GLY A O 1
ATOM 3125 N N . SER A 1 400 ? 8.871 -7.130 -33.035 1.00 89.75 400 SER A N 1
ATOM 3126 C CA . SER A 1 400 ? 7.655 -6.403 -33.419 1.00 89.75 400 SER A CA 1
ATOM 3127 C C . SER A 1 400 ? 6.650 -6.460 -32.275 1.00 89.75 400 SER A C 1
ATOM 3129 O O . SER A 1 400 ? 6.233 -7.551 -31.888 1.00 89.75 400 SER A O 1
ATOM 3131 N N . SER A 1 401 ? 6.288 -5.297 -31.739 1.00 91.06 401 SER A N 1
ATOM 3132 C CA . SER A 1 401 ? 5.364 -5.144 -30.614 1.00 91.06 401 SER A CA 1
ATOM 3133 C C . SER A 1 401 ? 4.709 -3.764 -30.652 1.00 91.06 401 SER A C 1
ATOM 3135 O O . SER A 1 401 ? 5.288 -2.814 -31.181 1.00 91.06 401 SER A O 1
ATOM 3137 N N . SER A 1 402 ? 3.501 -3.645 -30.103 1.00 92.31 402 SER A N 1
ATOM 3138 C CA . SER A 1 402 ? 2.869 -2.351 -29.817 1.00 92.31 402 SER A CA 1
ATOM 3139 C C . SER A 1 402 ? 3.340 -1.742 -28.496 1.00 92.31 402 SER A C 1
ATOM 3141 O O . SER A 1 402 ? 3.183 -0.537 -28.309 1.00 92.31 402 SER A O 1
ATOM 3143 N N . ASN A 1 403 ? 3.920 -2.559 -27.617 1.00 95.00 403 ASN A N 1
ATOM 3144 C CA . ASN A 1 403 ? 4.240 -2.177 -26.248 1.00 95.00 403 ASN A CA 1
ATOM 3145 C C . ASN A 1 403 ? 5.424 -1.214 -26.215 1.00 95.00 403 ASN A C 1
ATOM 3147 O O . ASN A 1 403 ? 6.332 -1.283 -27.056 1.00 95.00 403 ASN A O 1
ATOM 3151 N N . LYS A 1 404 ? 5.418 -0.312 -25.242 1.00 97.25 404 LYS A N 1
ATOM 3152 C CA . LYS A 1 404 ? 6.399 0.757 -25.085 1.00 97.25 404 LYS A CA 1
ATOM 3153 C C . LYS A 1 404 ? 7.170 0.565 -23.795 1.00 97.25 404 LYS A C 1
ATOM 3155 O O . LYS A 1 404 ? 6.580 0.397 -22.740 1.00 97.25 404 LYS A O 1
ATOM 3160 N N . VAL A 1 405 ? 8.487 0.678 -23.886 1.00 98.31 405 VAL A N 1
ATOM 3161 C CA . VAL A 1 405 ? 9.385 0.760 -22.736 1.00 98.31 405 VAL A CA 1
ATOM 3162 C C . VAL A 1 405 ? 10.035 2.133 -22.769 1.00 98.31 405 VAL A C 1
ATOM 3164 O O . VAL A 1 405 ? 10.820 2.435 -23.672 1.00 98.31 405 VAL A O 1
ATOM 3167 N N . LYS A 1 406 ? 9.665 2.987 -21.816 1.00 98.56 406 LYS A N 1
ATOM 3168 C CA . LYS A 1 406 ? 10.172 4.350 -21.670 1.00 98.56 406 LYS A CA 1
ATOM 3169 C C . LYS A 1 406 ? 10.918 4.478 -20.348 1.00 98.56 406 LYS A C 1
ATOM 3171 O O . LYS A 1 406 ? 10.295 4.376 -19.299 1.00 98.56 406 LYS A O 1
ATOM 3176 N N . LEU A 1 407 ? 12.218 4.737 -20.411 1.00 98.62 407 LEU A N 1
ATOM 3177 C CA . LEU A 1 407 ? 13.074 4.885 -19.232 1.00 98.62 407 LEU A CA 1
ATOM 3178 C C . LEU A 1 407 ? 13.744 6.254 -19.287 1.00 98.62 407 LEU A C 1
ATOM 3180 O O . LEU A 1 407 ? 14.418 6.560 -20.270 1.00 98.62 407 LEU A O 1
ATOM 3184 N N . ASN A 1 408 ? 13.538 7.087 -18.278 1.00 98.31 408 ASN A N 1
ATOM 3185 C CA . ASN A 1 408 ? 14.227 8.366 -18.173 1.00 98.31 408 ASN A CA 1
ATOM 3186 C C . ASN A 1 408 ? 14.953 8.426 -16.841 1.00 98.31 408 ASN A C 1
ATOM 3188 O O . ASN A 1 408 ? 14.330 8.181 -15.816 1.00 98.31 408 ASN A O 1
ATOM 3192 N N . ASN A 1 409 ? 16.219 8.804 -16.870 1.00 96.50 409 ASN A N 1
ATOM 3193 C CA . ASN A 1 409 ? 16.973 9.107 -15.671 1.00 96.50 409 ASN A CA 1
ATOM 3194 C C . ASN A 1 409 ? 17.612 10.492 -15.784 1.00 96.50 409 ASN A C 1
ATOM 3196 O O . ASN A 1 409 ? 17.888 10.939 -16.903 1.00 96.50 409 ASN A O 1
ATOM 3200 N N . SER A 1 410 ? 17.828 11.165 -14.657 1.00 96.19 410 SER A N 1
ATOM 3201 C CA . SER A 1 410 ? 18.610 12.408 -14.643 1.00 96.19 410 SER A CA 1
ATOM 3202 C C . SER A 1 410 ? 20.058 12.110 -14.261 1.00 96.19 410 SER A C 1
ATOM 3204 O O . SER A 1 410 ? 20.950 12.428 -15.044 1.00 96.19 410 SER A O 1
ATOM 3206 N N . GLU A 1 411 ? 20.280 11.420 -13.142 1.00 96.06 411 GLU A N 1
ATOM 3207 C CA . GLU A 1 411 ? 21.598 11.014 -12.646 1.00 96.06 411 GLU A CA 1
ATOM 3208 C C . GLU A 1 411 ? 21.601 9.514 -12.316 1.00 96.06 411 GLU A C 1
ATOM 3210 O O . GLU A 1 411 ? 20.741 9.022 -11.590 1.00 96.06 411 GLU A O 1
ATOM 3215 N N . GLY A 1 412 ? 22.551 8.774 -12.893 1.00 96.69 412 GLY A N 1
ATOM 3216 C CA . GLY A 1 412 ? 22.679 7.324 -12.740 1.00 96.69 412 GLY A CA 1
ATOM 3217 C C . GLY A 1 412 ? 22.517 6.543 -14.047 1.00 96.69 412 GLY A C 1
ATOM 3218 O O . GLY A 1 412 ? 22.153 7.060 -15.114 1.00 96.69 412 GLY A O 1
ATOM 3219 N N . ASN A 1 413 ? 22.787 5.248 -13.971 1.00 98.19 413 ASN A N 1
ATOM 3220 C CA . ASN A 1 413 ? 22.816 4.343 -15.108 1.00 98.19 413 ASN A CA 1
ATOM 3221 C C . ASN A 1 413 ? 21.439 3.759 -15.418 1.00 98.19 413 ASN A C 1
ATOM 3223 O O . ASN A 1 413 ? 20.577 3.600 -14.558 1.00 98.19 413 ASN A O 1
ATOM 3227 N N . ILE A 1 414 ? 21.254 3.357 -16.673 1.00 98.56 414 ILE A N 1
ATOM 3228 C CA . ILE A 1 414 ? 20.095 2.569 -17.095 1.00 98.56 414 ILE A CA 1
ATOM 3229 C C . ILE A 1 414 ? 20.589 1.222 -17.614 1.00 98.56 414 ILE A C 1
ATOM 3231 O O . ILE A 1 414 ? 21.316 1.157 -18.608 1.00 98.56 414 ILE A O 1
ATOM 3235 N N . SER A 1 415 ? 20.145 0.132 -16.993 1.00 98.50 415 SER A N 1
ATOM 3236 C CA . SER A 1 415 ? 20.428 -1.236 -17.424 1.00 98.50 415 SER A CA 1
ATOM 3237 C C . SER A 1 415 ? 19.146 -1.969 -17.808 1.00 98.50 415 SER A C 1
ATOM 3239 O O . SER A 1 415 ? 18.197 -2.039 -17.031 1.00 98.50 415 SER A O 1
ATOM 3241 N N . ILE A 1 416 ? 19.129 -2.549 -19.009 1.00 98.44 416 ILE A N 1
ATOM 3242 C CA . ILE A 1 416 ? 18.045 -3.406 -19.501 1.00 98.44 416 ILE A CA 1
ATOM 3243 C C . ILE A 1 416 ? 18.605 -4.810 -19.756 1.00 98.44 416 ILE A C 1
ATOM 3245 O O . ILE A 1 416 ? 19.354 -5.010 -20.722 1.00 98.44 416 ILE A O 1
ATOM 3249 N N . SER A 1 417 ? 18.233 -5.771 -18.912 1.00 98.00 417 SER A N 1
ATOM 3250 C CA . SER A 1 417 ? 18.764 -7.143 -18.880 1.00 98.00 417 SER A CA 1
ATOM 3251 C C . SER A 1 417 ? 17.701 -8.213 -19.167 1.00 98.00 417 SER A C 1
ATOM 3253 O O . SER A 1 417 ? 16.510 -7.923 -19.290 1.00 98.00 417 SER A O 1
ATOM 3255 N N . LYS A 1 418 ? 18.174 -9.449 -19.350 1.00 92.75 418 LYS A N 1
ATOM 3256 C CA . LYS A 1 418 ? 17.450 -10.627 -19.852 1.00 92.75 418 LYS A CA 1
ATOM 3257 C C . LYS A 1 418 ? 17.260 -11.732 -18.827 1.00 92.75 418 LYS A C 1
ATOM 3259 O O . LYS A 1 418 ? 18.210 -11.917 -18.036 1.00 92.75 418 LYS A O 1
#

pLDDT: mean 83.44, std 21.42, range [26.22, 98.88]

InterPro domains:
  IPR025164 Toastrack DUF4097 [PF13349] (131-321)

Solvent-accessible surface area (backbone atoms only — not comparable to full-atom values): 21169 Å² total; per-residue (Å²): 131,56,71,70,53,45,55,52,47,30,56,58,52,34,64,87,50,57,72,68,64,40,49,50,58,52,48,54,54,53,50,49,51,52,54,36,48,77,70,71,44,51,69,72,58,52,48,64,74,71,54,53,42,61,58,56,34,48,51,56,48,52,58,57,48,53,59,51,49,56,54,51,58,62,59,67,77,68,79,82,85,86,86,86,88,78,94,74,89,76,88,73,78,91,71,76,78,74,70,79,73,66,82,76,70,83,80,77,76,90,65,90,67,59,70,44,76,46,80,48,78,49,72,52,72,46,76,54,81,78,46,54,30,41,39,38,40,30,46,51,28,31,34,38,43,39,64,28,94,63,78,40,39,35,39,39,35,40,35,42,36,41,30,38,56,83,63,64,86,64,54,83,45,74,52,71,59,88,40,30,40,40,40,37,38,37,82,70,86,61,76,99,56,68,67,46,32,91,55,20,37,33,42,38,29,40,22,68,84,58,46,47,32,40,38,40,39,27,52,26,42,36,37,40,41,44,62,44,60,32,38,34,42,37,42,38,34,48,30,37,36,41,38,39,34,47,33,40,32,50,33,39,37,40,43,36,45,32,44,38,38,40,41,33,44,37,39,29,45,34,36,39,41,35,41,39,34,37,41,36,38,38,34,47,36,37,30,47,28,41,40,37,41,38,45,34,45,36,38,43,35,35,42,36,40,32,58,36,38,38,42,38,38,42,33,38,37,37,42,34,38,50,31,38,46,26,42,34,41,37,33,41,31,39,39,41,35,41,30,36,67,59,66,90,44,40,37,37,40,39,36,41,35,34,39,39,37,40,36,38,39,84,84,51,40,28,34,40,42,38,38,29,74,45,47,50,54,48,67,77,65,80,62,50,72,65,78,60,74,60,62,27,32,44,26,26,29,27,77,82,52,90,30,39,38,36,38,40,31,42,31,32,37,38,41,38,43,101

Secondary structure (DSSP, 8-state):
--HHHHHHHHHHHTTTS-HHHHHHHHHHHHHHHHHHHHTT--HHHHHHHH--HHHHHHHHHHHHHHHHHHHHHHHHHS-S-------------TTGGGSGGGGGSTTS----PPEEEEEEEEEEEEE-TT-SEEEEEESSSEEEEEEESSSEEEEEEEEEEEEESSPPPPEEEEEEETTEEEEEEE--------EEEEEEEEEEEEETT--SEEEEEESSS-EEEEEEE-SEEEEEEEES-EEEEEEE-SEEEEEEEES-EEEEEEEEEEEEEEEEES-EEEEEEEEEEEEEEEEES-EEEEEEEEEEEEEEEEES-EEEEEEEEEEEEEEEES-EEEEESS--S-EEEEEEES-EEEE--TT--EEEEEEEEES-EEE-S--EEEEEE-SSEEEEEESS-S-EEEEEEEES-EEEE-

Mean predicted aligned error: 14.06 Å

Radius of gyration: 27.0 Å; Cα contacts (8 Å, |Δi|>4): 997; chains: 1; bounding box: 54×60×77 Å

Nearest PDB structures (foldseek):
  4qrk-assembly1_A  TM=3.701E-01  e=1.422E-08  Clostridium sporogenes ATCC 15579
  3jx8-assembly2_D  TM=5.567E-01  e=2.791E-03  Parabacteroides distasonis ATCC 8503

Organism: NCBI:txid1450648

Foldseek 3Di:
DFPVVQLVLLLVLQVVPDPVVSVVVSVVLVVVVVVCVVVVHDRVRSCVVVDHSNVVSVVVVVLVVVVVVVVVVVVVVDDDDDDDDDDDDDPDDPPPSPPPPPVPPPPDDPDPFDKDKDWDWDKDKDALVLAQEEEEAEEQAAEAEDAADDRIKMKTKGFMKIWTHPFDHWDFDWDDDRNYIYTYTDGPDDDDTDMDRVGMHMYIHDYQPAAHEYAYEYAEHEYAEEDHHHAEYEYEYAYYEYHAENYHYQEYEYDYEYEEYAHEQYEYQEYEAEYEEYEYEAYNAHYQEYEYEYEYYEYDHEQHAYQEYEHEYEEYEYAHYQYYHEYAYEYEYEAYAYAHPADQYAYHYEYEYYEYHYEHPPQHWEWEWFFEQAEAEEAPADFPFDDDDDRGTGGGIRPDHPYYHYYYYHHYYYYYHD